Protein AF-A0A9X1UFQ1-F1 (afdb_monomer)

Organism: NCBI:txid2913261

Mean predicted aligned error: 12.38 Å

Radius of gyration: 30.71 Å; Cα contacts (8 Å, |Δi|>4): 1062; chains: 1; bounding box: 73×54×76 Å

InterPro domains:
  IPR000573 Aconitase A/isopropylmalate dehydratase small subunit, swivel domain [PF00694] (87-134)
  IPR001030 Aconitase/3-isopropylmalate dehydratase large subunit, alpha/beta/alpha domain [PF00330] (311-408)
  IPR001030 Aconitase/3-isopropylmalate dehydratase large subunit, alpha/beta/alpha domain [PR00415] (332-345)
  IPR001030 Aconitase/3-isopropylmalate dehydratase large subunit, alpha/beta/alpha domain [PR00415] (346-361)
  IPR015928 Aconitase/3-isopropylmalate dehydratase, swivel [G3DSA:3.20.19.10] (29-190)
  IPR015931 Aconitase/3-isopropylmalate dehydratase large subunit, alpha/beta/alpha, subdomain 1/3 [G3DSA:3.30.499.10] (197-413)
  IPR020846 Major facilitator superfamily domain [PS50850] (391-578)
  IPR036008 Aconitase, iron-sulfur domain [SSF53732] (189-412)
  IPR036259 MFS transporter superfamily [G3DSA:1.20.1250.20] (417-569)
  IPR036259 MFS transporter superfamily [SSF103473] (390-576)
  IPR050067 Isopropylmalate dehydratase and related enzymes [PTHR43822] (188-400)

Solvent-accessible surface area (backbone atoms only — not comparable to full-atom values): 29970 Å² total; per-residue (Å²): 134,64,63,56,87,56,90,50,37,74,42,60,44,39,62,45,43,67,66,34,40,41,38,58,74,71,43,80,86,75,88,83,54,71,88,49,28,32,54,62,42,27,26,48,22,27,37,27,78,90,47,55,53,53,54,56,78,71,31,15,35,38,42,31,48,41,33,67,35,88,96,39,56,65,39,46,74,38,38,56,36,76,46,43,26,18,31,40,37,41,18,44,43,33,40,37,81,64,68,62,44,62,28,53,48,8,36,43,57,23,47,30,43,37,38,35,26,68,35,66,30,70,60,43,51,50,39,18,32,38,64,38,33,44,63,41,63,62,70,69,51,58,65,38,44,76,71,67,50,85,46,47,47,69,69,64,31,64,88,46,46,73,47,56,31,51,21,38,75,47,53,3,39,59,51,31,39,75,71,53,52,83,66,75,41,72,42,84,79,75,94,66,91,70,93,69,55,73,64,55,57,36,49,56,76,29,25,24,35,47,92,89,40,32,88,52,86,50,63,70,35,36,30,37,29,45,45,62,35,44,37,41,37,30,71,39,37,39,26,26,50,53,53,44,39,74,70,71,38,83,81,78,70,59,39,69,45,90,38,35,39,37,34,37,48,89,62,48,59,43,91,76,34,64,70,36,55,78,68,63,41,59,66,39,48,49,50,28,49,49,40,27,52,47,53,26,62,76,68,67,36,53,66,44,42,42,26,46,80,77,37,87,93,35,88,59,40,37,74,50,55,62,60,59,48,36,51,76,75,68,63,52,66,58,38,32,37,40,22,60,40,78,65,34,40,59,41,30,81,58,53,26,52,31,40,44,44,32,42,64,42,49,40,40,23,43,50,60,30,42,32,78,44,64,36,69,79,86,84,87,83,81,78,64,80,83,80,58,61,69,63,49,52,36,43,33,54,30,26,38,24,46,34,36,44,42,48,59,44,72,77,36,45,45,63,46,35,37,74,72,70,40,53,68,71,59,19,50,52,43,43,51,61,23,53,68,34,39,74,50,10,43,57,54,29,62,76,40,60,87,78,46,46,50,48,57,54,39,32,52,27,31,50,49,34,32,54,31,37,51,51,44,56,73,55,85,50,69,68,60,39,39,52,28,44,28,52,35,35,27,26,41,28,27,34,52,51,42,47,64,54,48,57,54,44,58,34,42,84,63,44,25,68,62,53,47,50,57,32,51,49,37,26,59,57,31,49,65,53,41,57,57,52,43,52,50,29,38,73,77,50,32,58,51,34,33,31,52,51,31,30,52,26,25,50,50,29,30,49,32,38,61,72,70,45,73,85,59,71,97,54,58,49,75,80,52,37,113

Structure (mmCIF, N/CA/C/O backbone):
data_AF-A0A9X1UFQ1-F1
#
_entry.id   AF-A0A9X1UFQ1-F1
#
loop_
_atom_site.group_PDB
_atom_site.id
_atom_site.type_symbol
_atom_site.label_atom_id
_atom_site.label_alt_id
_atom_site.label_comp_id
_atom_site.label_asym_id
_atom_site.label_entity_id
_atom_site.label_seq_id
_atom_site.pdbx_PDB_ins_code
_atom_site.Cartn_x
_atom_site.Cartn_y
_atom_site.Cartn_z
_atom_site.occupancy
_atom_site.B_iso_or_equiv
_atom_site.auth_seq_id
_atom_site.auth_comp_id
_atom_site.auth_asym_id
_atom_site.auth_atom_id
_atom_site.pdbx_PDB_model_num
ATOM 1 N N . MET A 1 1 ? -28.958 -7.127 27.447 1.00 64.62 1 MET A N 1
ATOM 2 C CA . MET A 1 1 ? -28.165 -7.025 26.207 1.00 64.62 1 MET A CA 1
ATOM 3 C C . MET A 1 1 ? -26.790 -6.482 26.592 1.00 64.62 1 MET A C 1
ATOM 5 O O . MET A 1 1 ? -26.630 -6.087 27.745 1.00 64.62 1 MET A O 1
ATOM 9 N N . ALA A 1 2 ? -25.771 -6.633 25.744 1.00 88.69 2 ALA A N 1
ATOM 10 C CA . ALA A 1 2 ? -24.412 -6.205 26.078 1.00 88.69 2 ALA A CA 1
ATOM 11 C C . ALA A 1 2 ? -24.205 -4.745 25.649 1.00 88.69 2 ALA A C 1
ATOM 13 O O . ALA A 1 2 ? -24.300 -4.436 24.463 1.00 88.69 2 ALA A O 1
ATOM 14 N N . THR A 1 3 ? -23.887 -3.874 26.605 1.00 91.75 3 THR A N 1
ATOM 15 C CA . THR A 1 3 ? -23.661 -2.440 26.382 1.00 91.75 3 THR A CA 1
ATOM 16 C C . THR A 1 3 ? -22.179 -2.122 26.219 1.00 91.75 3 THR A C 1
ATOM 18 O O . THR A 1 3 ? -21.332 -2.735 26.874 1.00 91.75 3 THR A O 1
ATOM 21 N N . LEU A 1 4 ? -21.860 -1.131 25.386 1.00 93.44 4 LEU A N 1
ATOM 22 C CA . LEU A 1 4 ? -20.506 -0.598 25.257 1.00 93.44 4 LEU A CA 1
ATOM 23 C C . LEU A 1 4 ? -20.220 0.402 26.388 1.00 93.44 4 LEU A C 1
ATOM 25 O O . LEU A 1 4 ? -21.010 1.315 26.622 1.00 93.44 4 LEU A O 1
ATOM 29 N N . ASP A 1 5 ? -19.087 0.245 27.073 1.00 92.19 5 ASP A N 1
ATOM 30 C CA . ASP A 1 5 ? -18.636 1.212 28.077 1.00 92.19 5 ASP A CA 1
ATOM 31 C C . ASP A 1 5 ? -18.090 2.477 27.396 1.00 92.19 5 ASP A C 1
ATOM 33 O O . ASP A 1 5 ? -17.056 2.440 26.723 1.00 92.19 5 ASP A O 1
ATOM 37 N N . LEU A 1 6 ? -18.820 3.582 27.562 1.00 95.69 6 LEU A N 1
ATOM 38 C CA . LEU A 1 6 ? -18.531 4.904 27.004 1.00 95.69 6 LEU A CA 1
ATOM 39 C C . LEU A 1 6 ? -18.542 5.985 28.099 1.00 95.69 6 LEU A C 1
ATOM 41 O O . LEU A 1 6 ? -18.991 7.104 27.869 1.00 95.69 6 LEU A O 1
ATOM 45 N N . SER A 1 7 ? -18.065 5.657 29.306 1.00 92.38 7 SER A N 1
ATOM 46 C CA . SER A 1 7 ? -18.064 6.580 30.453 1.00 92.38 7 SER A CA 1
ATOM 47 C C . SE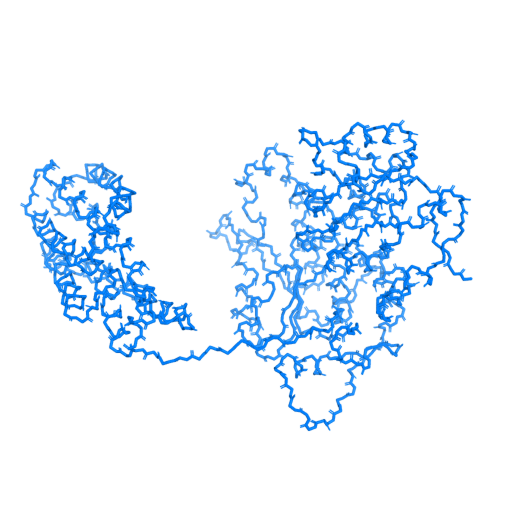R A 1 7 ? -17.002 7.692 30.393 1.00 92.38 7 SER A C 1
ATOM 49 O O . SER A 1 7 ? -16.913 8.507 31.310 1.00 92.38 7 SER A O 1
ATOM 51 N N . GLY A 1 8 ? -16.135 7.685 29.379 1.00 95.00 8 GLY A N 1
ATOM 52 C CA . GLY A 1 8 ? -15.076 8.677 29.185 1.00 95.00 8 GLY A CA 1
ATOM 53 C C . GLY A 1 8 ? -15.528 9.903 28.387 1.00 95.00 8 GLY A C 1
ATOM 54 O O . GLY A 1 8 ? -16.702 10.092 28.081 1.00 95.00 8 GLY A O 1
ATOM 55 N N . ARG A 1 9 ? -14.563 10.739 27.997 1.00 97.38 9 ARG A N 1
ATOM 56 C CA . ARG A 1 9 ? -14.810 11.980 27.246 1.00 97.38 9 ARG A CA 1
ATOM 57 C C . ARG A 1 9 ? -14.930 11.734 25.738 1.00 97.38 9 ARG A C 1
ATOM 59 O O . ARG A 1 9 ? -14.473 10.709 25.219 1.00 97.38 9 ARG A O 1
ATOM 66 N N . ILE A 1 10 ? -15.519 12.696 25.028 1.00 98.19 10 ILE A N 1
ATOM 67 C CA . ILE A 1 10 ? -15.638 12.700 23.562 1.00 98.19 10 ILE A CA 1
ATOM 68 C C . ILE A 1 10 ? -14.607 13.672 22.986 1.00 98.19 10 ILE A C 1
ATOM 70 O O . ILE A 1 10 ? -14.606 14.844 23.351 1.00 98.19 10 ILE A O 1
ATOM 74 N N . LEU A 1 11 ? -13.753 13.186 22.086 1.00 98.50 11 LEU A N 1
ATOM 75 C CA . LEU A 1 11 ? -12.788 13.994 21.347 1.00 98.50 11 LEU A CA 1
ATOM 76 C C . LEU A 1 11 ? -13.350 14.354 19.970 1.00 98.50 11 LEU A C 1
ATOM 78 O O . LEU A 1 11 ? -13.516 13.479 19.125 1.00 98.50 11 LEU A O 1
ATOM 82 N N . PHE A 1 12 ? -13.583 15.636 19.718 1.00 98.44 12 PHE A N 1
ATOM 83 C CA . PHE A 1 12 ? -13.914 16.165 18.398 1.00 98.44 12 PHE A CA 1
ATOM 84 C C . PHE A 1 12 ? -12.637 16.582 17.670 1.00 98.44 12 PHE A C 1
ATOM 86 O O . PHE A 1 12 ? -11.907 17.462 18.137 1.00 98.44 12 PHE A O 1
ATOM 93 N N . LEU A 1 13 ? -12.377 15.974 16.513 1.00 98.00 13 LEU A N 1
ATOM 94 C CA . LEU A 1 13 ? -11.310 16.393 15.611 1.00 98.00 13 LEU A CA 1
ATOM 95 C C . LEU A 1 13 ? -11.812 17.583 14.791 1.00 98.00 13 LEU A C 1
ATOM 97 O O . LEU A 1 13 ? -12.462 17.407 13.764 1.00 98.00 13 LEU A O 1
ATOM 101 N N . CYS A 1 14 ? -11.545 18.796 15.274 1.00 97.38 14 CYS A N 1
ATOM 102 C CA . CYS A 1 14 ? -12.047 20.033 14.678 1.00 97.38 14 CYS A CA 1
ATOM 103 C C . CYS A 1 14 ? -11.106 20.615 13.608 1.00 97.38 14 CYS A C 1
ATOM 105 O O . CYS A 1 14 ? -9.894 20.404 13.634 1.00 97.38 14 CYS A O 1
ATOM 107 N N . THR A 1 15 ? -11.652 21.409 12.684 1.00 96.56 15 THR A N 1
ATOM 108 C CA . THR A 1 15 ? -10.878 22.226 11.723 1.00 96.56 15 THR A CA 1
ATOM 109 C C . THR A 1 15 ? -10.135 23.391 12.382 1.00 96.56 15 THR A C 1
ATOM 111 O O . THR A 1 15 ? -9.286 24.015 11.751 1.00 96.56 15 THR A O 1
ATOM 114 N N . ASP A 1 16 ? -10.428 23.654 13.655 1.00 96.00 16 ASP A N 1
ATOM 115 C CA . ASP A 1 16 ? -9.798 24.659 14.501 1.00 96.00 16 ASP A CA 1
ATOM 116 C C . ASP A 1 16 ? -8.949 23.979 15.588 1.00 96.00 16 ASP A C 1
ATOM 118 O O . ASP A 1 16 ? -9.459 23.210 16.411 1.00 96.00 16 ASP A O 1
ATOM 122 N N . ALA A 1 17 ? -7.645 24.266 15.586 1.00 96.75 17 ALA A N 1
ATOM 123 C CA . ALA A 1 17 ? -6.691 23.698 16.532 1.00 96.75 17 ALA A CA 1
ATOM 124 C C . ALA A 1 17 ? -6.950 24.161 17.972 1.00 96.75 17 ALA A C 1
ATOM 126 O O . ALA A 1 17 ? -6.753 23.365 18.888 1.00 96.75 17 ALA A O 1
ATOM 127 N N . ASP A 1 18 ? -7.465 25.378 18.183 1.00 96.75 18 ASP A N 1
ATOM 128 C CA . ASP A 1 18 ? -7.737 25.892 19.531 1.00 96.75 18 ASP A CA 1
ATOM 129 C C . ASP A 1 18 ? -8.843 25.072 20.204 1.00 96.75 18 ASP A C 1
ATOM 131 O O . ASP A 1 18 ? -8.755 24.734 21.383 1.00 96.75 18 ASP A O 1
ATOM 135 N N . LYS A 1 19 ? -9.858 24.657 19.436 1.00 96.81 19 LYS A N 1
ATOM 136 C CA . LYS A 1 19 ? -10.923 23.765 19.920 1.00 96.81 19 LYS A CA 1
ATOM 137 C C . LYS A 1 19 ? -10.402 22.377 20.293 1.00 96.81 19 LYS A C 1
ATOM 139 O O . LYS A 1 19 ? -10.926 21.754 21.214 1.00 96.81 19 LYS A O 1
ATOM 144 N N . ILE A 1 20 ? -9.397 21.862 19.585 1.00 97.62 20 ILE A N 1
ATOM 145 C CA . ILE A 1 20 ? -8.765 20.584 19.944 1.00 97.62 20 ILE A CA 1
ATOM 146 C C . ILE A 1 20 ? -7.959 20.760 21.235 1.00 97.62 20 ILE A C 1
ATOM 148 O O . ILE A 1 20 ? -8.156 20.008 22.185 1.00 97.62 20 ILE A O 1
ATOM 152 N N . GLU A 1 21 ? -7.109 21.782 21.308 1.00 97.25 21 GLU A N 1
ATOM 153 C CA . GLU A 1 21 ? -6.263 22.061 22.475 1.00 97.25 21 GLU A CA 1
ATOM 154 C C . GLU A 1 21 ? -7.094 22.318 23.747 1.00 97.25 21 GLU A C 1
ATOM 156 O O . GLU A 1 21 ? -6.759 21.802 24.814 1.00 97.25 21 GLU A O 1
ATOM 161 N N . GLN A 1 22 ? -8.234 23.011 23.639 1.00 97.25 22 GLN A N 1
ATOM 162 C CA . GLN A 1 22 ? -9.189 23.194 24.743 1.00 97.25 22 GLN A CA 1
ATOM 163 C C . GLN A 1 22 ? -9.722 21.862 25.292 1.00 97.25 22 GLN A C 1
ATOM 165 O O . GLN A 1 22 ? -9.801 21.682 26.512 1.00 97.25 22 GLN A O 1
ATOM 170 N N . GLN A 1 23 ? -10.042 20.904 24.414 1.00 97.81 23 GLN A N 1
ATOM 171 C CA . GLN A 1 23 ? -10.471 19.564 24.827 1.00 97.81 23 GLN A CA 1
ATOM 172 C C . GLN A 1 23 ? -9.375 18.824 25.572 1.00 97.81 23 GLN A C 1
ATOM 174 O O . GLN A 1 23 ? -9.630 18.254 26.639 1.00 97.81 23 GLN A O 1
ATOM 179 N N . LEU A 1 24 ? -8.154 18.862 25.041 1.00 97.44 24 LEU A N 1
ATOM 180 C CA . LEU A 1 24 ? -6.993 18.239 25.671 1.00 97.44 24 LEU A CA 1
ATOM 181 C C . LEU A 1 24 ? -6.678 18.868 27.037 1.00 97.44 24 LEU A C 1
ATOM 183 O O . LEU A 1 24 ? -6.262 18.158 27.947 1.00 97.44 24 LEU A O 1
ATOM 187 N N . ALA A 1 25 ? -6.955 20.163 27.210 1.00 96.88 25 ALA A N 1
ATOM 188 C CA . ALA A 1 25 ? -6.834 20.878 28.481 1.00 96.88 25 ALA A CA 1
ATOM 189 C C . ALA A 1 25 ? -7.977 20.597 29.483 1.00 96.88 25 ALA A C 1
ATOM 191 O O . ALA A 1 25 ? -7.967 21.141 30.585 1.00 96.88 25 ALA A O 1
ATOM 192 N N . GLY A 1 26 ? -8.954 19.755 29.127 1.00 95.94 26 GLY A N 1
ATOM 193 C CA . GLY A 1 26 ? -10.034 19.325 30.024 1.00 95.94 26 GLY A CA 1
ATOM 194 C C . GLY A 1 26 ? -11.405 19.948 29.754 1.00 95.94 26 GLY A C 1
ATOM 195 O O . GLY A 1 26 ? -12.343 19.656 30.489 1.00 95.94 26 GLY A O 1
ATOM 196 N N . THR A 1 27 ? -11.554 20.778 28.716 1.00 96.62 27 THR A N 1
ATOM 197 C CA . THR A 1 27 ? -12.836 21.431 28.397 1.00 96.62 27 THR A CA 1
ATOM 198 C C . THR A 1 27 ? -13.636 20.623 27.383 1.00 96.62 27 THR A C 1
ATOM 200 O O . THR A 1 27 ? -13.216 20.465 26.242 1.00 96.62 27 THR A O 1
ATOM 203 N N . ASP A 1 28 ? -14.817 20.138 27.751 1.00 95.50 28 ASP A N 1
ATOM 204 C CA . ASP A 1 28 ? -15.700 19.472 26.791 1.00 95.50 28 ASP A CA 1
ATOM 205 C C . ASP A 1 28 ? -16.415 20.490 25.902 1.00 95.50 28 ASP A C 1
ATOM 207 O O . ASP A 1 28 ? -17.083 21.404 26.385 1.00 95.50 28 ASP A O 1
ATOM 211 N N . LEU A 1 29 ? -16.289 20.323 24.583 1.00 94.31 29 LEU A N 1
ATOM 212 C CA . LEU A 1 29 ? -17.038 21.140 23.630 1.00 94.31 29 LEU A CA 1
ATOM 213 C C . LEU A 1 29 ? -18.515 20.753 23.658 1.00 94.31 29 LEU A C 1
ATOM 215 O O . LEU A 1 29 ? -18.847 19.580 23.823 1.00 94.31 29 LEU A O 1
ATOM 219 N N . VAL A 1 30 ? -19.396 21.721 23.422 1.00 87.56 30 VAL A N 1
ATOM 220 C CA . VAL A 1 30 ? -20.849 21.537 23.284 1.00 87.56 30 VAL A CA 1
ATOM 221 C C . VAL A 1 30 ? -21.258 22.008 21.885 1.00 87.56 30 VAL A C 1
ATOM 223 O O . VAL A 1 30 ? -20.623 22.908 21.344 1.00 87.56 30 VAL A O 1
ATOM 226 N N . ASP A 1 31 ? -22.258 21.359 21.281 1.00 81.62 31 ASP A N 1
ATOM 227 C CA . ASP A 1 31 ? -22.843 21.738 19.981 1.00 81.62 31 ASP A CA 1
ATOM 228 C C . ASP A 1 31 ? -21.833 21.981 18.841 1.00 81.62 31 ASP A C 1
ATOM 230 O O . ASP A 1 31 ? -21.849 23.005 18.159 1.00 81.62 31 ASP A O 1
ATOM 234 N N . VAL A 1 32 ? -20.937 21.013 18.617 1.00 90.44 32 VAL A N 1
ATOM 235 C CA . VAL A 1 32 ? -20.009 21.036 17.477 1.00 90.44 32 VAL A CA 1
ATOM 236 C C . VAL A 1 32 ? -20.784 20.727 16.196 1.00 90.44 32 VAL A C 1
ATOM 238 O O . VAL A 1 32 ? -21.334 19.635 16.049 1.00 90.44 32 VAL A O 1
ATOM 241 N N . SER A 1 33 ? -20.833 21.690 15.280 1.00 88.50 33 SER A N 1
ATOM 242 C CA . SER A 1 33 ? -21.462 21.533 13.971 1.00 88.50 33 SER A CA 1
ATOM 243 C C . SER A 1 33 ? -20.610 20.660 13.038 1.00 88.50 33 SER A C 1
ATOM 245 O O . SER A 1 33 ? -19.394 20.565 13.204 1.00 88.50 33 SER A O 1
ATOM 247 N N . ALA A 1 34 ? -21.239 20.007 12.056 1.00 85.44 34 ALA A N 1
ATOM 248 C CA . ALA A 1 34 ? -20.546 19.084 11.151 1.00 85.44 34 ALA A CA 1
ATOM 249 C C . ALA A 1 34 ? -19.425 19.771 10.343 1.00 85.44 34 ALA A C 1
ATOM 251 O O . ALA A 1 34 ? -18.342 19.217 10.198 1.00 85.44 34 ALA A O 1
ATOM 252 N N . ASP A 1 35 ? -19.635 21.019 9.918 1.00 88.25 35 ASP A N 1
ATOM 253 C CA . ASP A 1 35 ? -18.661 21.861 9.210 1.00 88.25 35 ASP A CA 1
ATOM 254 C C . ASP A 1 35 ? -17.450 22.270 10.068 1.00 88.25 35 ASP A C 1
ATOM 256 O O . ASP A 1 35 ? -16.408 22.668 9.541 1.00 88.25 35 ASP A O 1
ATOM 260 N N . ALA A 1 36 ? -17.552 22.146 11.395 1.00 94.31 36 ALA A N 1
ATOM 261 C CA . ALA A 1 36 ? -16.430 22.364 12.300 1.00 94.31 36 ALA A CA 1
ATOM 262 C C . ALA A 1 36 ? -15.523 21.129 12.438 1.00 94.31 36 ALA A C 1
ATOM 264 O O . ALA A 1 36 ? -14.477 21.233 13.082 1.00 94.31 36 ALA A O 1
ATOM 265 N N . LEU A 1 37 ? -15.895 19.976 11.870 1.00 97.31 37 LEU A N 1
ATOM 266 C CA . LEU A 1 37 ? -15.148 18.724 11.973 1.00 97.31 37 LEU A CA 1
ATOM 267 C C . LEU A 1 37 ? -14.162 18.544 10.817 1.00 97.31 37 LEU A C 1
ATOM 269 O O . LEU A 1 37 ? -14.369 19.002 9.697 1.00 97.31 37 LEU A O 1
ATOM 273 N N . ARG A 1 38 ? -13.054 17.854 11.090 1.00 96.44 38 ARG A N 1
ATOM 274 C CA . ARG A 1 38 ? -12.058 17.501 10.077 1.00 96.44 38 ARG A CA 1
ATOM 275 C C . ARG A 1 38 ? -12.600 16.402 9.177 1.00 96.44 38 ARG A C 1
ATOM 277 O O . ARG A 1 38 ? -12.779 15.267 9.620 1.00 96.44 38 ARG A O 1
ATOM 284 N N . ASP A 1 39 ? -12.731 16.739 7.905 1.00 96.38 39 ASP A N 1
ATOM 285 C CA . ASP A 1 39 ? -12.857 15.771 6.822 1.00 96.38 39 ASP A CA 1
ATOM 286 C C . ASP A 1 39 ? -11.504 15.137 6.476 1.00 96.38 39 ASP A C 1
ATOM 288 O O . ASP A 1 39 ? -10.433 15.675 6.786 1.00 96.38 39 ASP A O 1
ATOM 292 N N . ASP A 1 40 ? -11.544 14.025 5.743 1.00 95.56 40 ASP A N 1
ATOM 293 C CA . ASP A 1 40 ? -10.382 13.426 5.090 1.00 95.56 40 ASP A CA 1
ATOM 294 C C . ASP A 1 40 ? -9.271 12.987 6.066 1.00 95.56 40 ASP A C 1
ATOM 296 O O . ASP A 1 40 ? -8.102 12.930 5.675 1.00 95.56 40 ASP A O 1
ATOM 300 N N . VAL A 1 41 ? -9.614 12.652 7.317 1.00 96.69 41 VAL A N 1
ATOM 301 C CA . VAL A 1 41 ? -8.643 12.194 8.326 1.00 96.69 41 VAL A CA 1
ATOM 302 C C . VAL A 1 41 ? -7.945 10.930 7.826 1.00 96.69 41 VAL A C 1
ATOM 304 O O . VAL A 1 41 ? -8.549 9.863 7.677 1.00 96.69 41 VAL A O 1
ATOM 307 N N . SER A 1 42 ? -6.655 11.052 7.538 1.00 95.50 42 SER A N 1
ATOM 308 C CA . SER A 1 42 ? -5.852 9.976 6.964 1.00 95.50 42 SER A CA 1
ATOM 309 C C . SER A 1 42 ? -5.186 9.102 8.023 1.00 95.50 42 SER A C 1
ATOM 311 O O . SER A 1 42 ? -4.910 9.528 9.142 1.00 95.50 42 SER A O 1
ATOM 313 N N . THR A 1 43 ? -4.835 7.869 7.661 1.00 93.38 43 THR A N 1
ATOM 314 C CA . THR A 1 43 ? -4.061 6.988 8.540 1.00 93.38 43 THR A CA 1
ATOM 315 C C . THR A 1 43 ? -2.690 7.561 8.889 1.00 93.38 43 THR A C 1
ATOM 317 O O . THR A 1 43 ? -2.178 7.227 9.950 1.00 93.38 43 THR A O 1
ATOM 320 N N . ASP A 1 44 ? -2.108 8.414 8.036 1.00 92.75 44 ASP A N 1
ATOM 321 C CA . ASP A 1 44 ? -0.864 9.140 8.325 1.00 92.75 44 ASP A CA 1
ATOM 322 C C . ASP A 1 44 ? -1.058 10.243 9.377 1.00 92.75 44 ASP A C 1
ATOM 324 O O . ASP A 1 44 ? -0.151 10.496 10.166 1.00 92.75 44 ASP A O 1
ATOM 328 N N . GLU A 1 45 ? -2.240 10.861 9.441 1.00 95.06 45 GLU A N 1
ATOM 329 C CA . GLU A 1 45 ? -2.582 11.794 10.519 1.00 95.06 45 GLU A CA 1
ATOM 330 C C . GLU A 1 45 ? -2.800 11.056 11.842 1.00 95.06 45 GLU A C 1
ATOM 332 O O . GLU A 1 45 ? -2.326 11.507 12.884 1.00 95.06 45 GLU A O 1
ATOM 337 N N . ILE A 1 46 ? -3.452 9.888 11.805 1.00 96.56 46 ILE A N 1
ATOM 338 C CA . ILE A 1 46 ? -3.668 9.059 12.999 1.00 96.56 46 ILE A CA 1
ATOM 339 C C . ILE A 1 46 ? -2.340 8.469 13.501 1.00 96.56 46 ILE A C 1
ATOM 341 O O . ILE A 1 46 ? -2.024 8.587 14.680 1.00 96.56 46 ILE A O 1
ATOM 345 N N . THR A 1 47 ? -1.550 7.843 12.624 1.00 94.06 47 THR A N 1
ATOM 346 C CA . THR A 1 47 ? -0.228 7.280 12.942 1.00 94.06 47 THR A CA 1
ATOM 347 C C . THR A 1 47 ? 0.773 7.589 11.819 1.00 94.06 47 THR A C 1
ATOM 349 O O . THR A 1 47 ? 0.830 6.864 10.818 1.00 94.06 47 THR A O 1
ATOM 352 N N . PRO A 1 48 ? 1.585 8.659 11.940 1.00 90.88 48 PRO A N 1
ATOM 353 C CA . PRO A 1 48 ? 2.579 9.000 10.922 1.00 90.88 48 PRO A CA 1
ATOM 354 C C . PRO A 1 48 ? 3.678 7.933 10.831 1.00 90.88 48 PRO A C 1
ATOM 356 O O . PRO A 1 48 ? 3.825 7.096 11.718 1.00 90.88 48 PRO A O 1
ATOM 359 N N . MET A 1 49 ? 4.504 7.975 9.780 1.00 83.56 49 MET A N 1
ATOM 360 C CA . MET A 1 49 ? 5.570 6.979 9.546 1.00 83.56 49 MET A CA 1
ATOM 361 C C . MET A 1 49 ? 6.490 6.745 10.757 1.00 83.56 49 MET A C 1
ATOM 363 O O . MET A 1 49 ? 6.894 5.615 11.010 1.00 83.56 49 MET A O 1
ATOM 367 N N . SER A 1 50 ? 6.779 7.786 11.543 1.00 83.25 50 SER A N 1
ATOM 368 C CA . SER A 1 50 ? 7.585 7.696 12.771 1.00 83.25 50 SER A CA 1
ATOM 369 C C . SER A 1 50 ? 6.927 6.901 13.907 1.00 83.25 50 SER A C 1
ATOM 371 O O . SER A 1 50 ? 7.569 6.607 14.915 1.00 83.25 50 SER A O 1
ATOM 373 N N . VAL A 1 51 ? 5.639 6.579 13.781 1.00 86.94 51 VAL A N 1
ATOM 374 C CA . VAL A 1 51 ? 4.879 5.755 14.724 1.00 86.94 51 VAL A CA 1
ATOM 375 C C . VAL A 1 51 ? 4.909 4.278 14.351 1.00 86.94 51 VAL A C 1
ATOM 377 O O . VAL A 1 51 ? 4.823 3.443 15.248 1.00 86.94 51 VAL A O 1
ATOM 380 N N . LEU A 1 52 ? 5.119 3.946 13.074 1.00 86.75 52 LEU A N 1
ATOM 381 C CA . LEU A 1 52 ? 5.107 2.564 12.578 1.00 86.75 52 LEU A CA 1
ATOM 382 C C . LEU A 1 52 ? 6.246 1.695 13.113 1.00 86.75 52 LEU A C 1
ATOM 384 O O . LEU A 1 52 ? 6.256 0.491 12.892 1.00 86.75 52 LEU A O 1
ATOM 388 N N . THR A 1 53 ? 7.204 2.284 13.824 1.00 85.94 53 THR A N 1
ATOM 389 C CA . THR A 1 53 ? 8.247 1.540 14.527 1.00 85.94 53 THR A CA 1
ATOM 390 C C . THR A 1 53 ? 7.771 0.913 15.843 1.00 85.94 53 THR A C 1
ATOM 392 O O . THR A 1 53 ? 8.509 0.160 16.471 1.00 85.94 53 THR A O 1
ATOM 395 N N . ARG A 1 54 ? 6.534 1.202 16.271 1.00 89.00 54 ARG A N 1
ATOM 396 C CA . ARG A 1 54 ? 5.920 0.707 17.511 1.00 89.00 54 ARG A CA 1
ATOM 397 C C . ARG A 1 54 ? 4.803 -0.275 17.184 1.00 89.00 54 ARG A C 1
ATOM 399 O O . ARG A 1 54 ? 3.991 -0.006 16.309 1.00 89.00 54 ARG A O 1
ATOM 406 N N . PHE A 1 55 ? 4.709 -1.367 17.937 1.00 88.62 55 PHE A N 1
ATOM 407 C CA . PHE A 1 55 ? 3.784 -2.465 17.626 1.00 88.62 55 PHE A CA 1
ATOM 408 C C . PHE A 1 55 ? 2.998 -3.013 18.830 1.00 88.62 55 PHE A C 1
ATOM 410 O O . PHE A 1 55 ? 2.230 -3.963 18.684 1.00 88.62 55 PHE A O 1
ATOM 417 N N . ASP A 1 56 ? 3.181 -2.428 20.012 1.00 87.44 56 ASP A N 1
ATOM 418 C CA . ASP A 1 56 ? 2.634 -2.891 21.291 1.00 87.44 56 ASP A CA 1
ATOM 419 C C . ASP A 1 56 ? 1.795 -1.793 21.984 1.00 87.44 56 ASP A C 1
ATOM 421 O O . ASP A 1 56 ? 1.325 -0.845 21.348 1.00 87.44 56 ASP A O 1
ATOM 425 N N . GLU A 1 57 ? 1.612 -1.897 23.305 1.00 89.44 57 GLU A N 1
ATOM 426 C CA . GLU A 1 57 ? 0.896 -0.916 24.135 1.00 89.44 57 GLU A CA 1
ATOM 427 C C . GLU A 1 57 ? 1.415 0.530 23.982 1.00 89.44 57 GLU A C 1
ATOM 429 O O . GLU A 1 57 ? 0.668 1.482 24.233 1.00 89.44 57 GLU A O 1
ATOM 434 N N . ARG A 1 58 ? 2.663 0.738 23.526 1.00 93.25 58 ARG A N 1
ATOM 435 C CA . ARG A 1 58 ? 3.216 2.078 23.259 1.00 93.25 58 ARG A CA 1
ATOM 436 C C . ARG A 1 58 ? 2.431 2.828 22.182 1.00 93.25 58 ARG A C 1
ATOM 438 O O . ARG A 1 58 ? 2.453 4.058 22.193 1.00 93.25 58 ARG A O 1
ATOM 445 N N . LEU A 1 59 ? 1.715 2.138 21.290 1.00 94.00 59 LEU A N 1
ATOM 446 C CA . LEU A 1 59 ? 0.866 2.781 20.279 1.00 94.00 59 LEU A CA 1
ATOM 447 C C . LEU A 1 59 ? -0.266 3.613 20.891 1.00 94.00 59 LEU A C 1
ATOM 449 O O . LEU A 1 59 ? -0.603 4.663 20.350 1.00 94.00 59 LEU A O 1
ATOM 453 N N . GLY A 1 60 ? -0.784 3.220 22.060 1.00 95.75 60 GLY A N 1
ATOM 454 C CA . GLY A 1 60 ? -1.823 3.980 22.765 1.00 95.75 60 GLY A CA 1
ATOM 455 C C . GLY A 1 60 ? -1.378 5.367 23.238 1.00 95.75 60 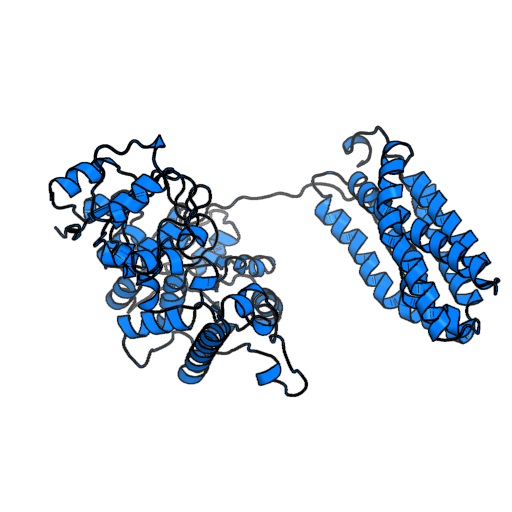GLY A C 1
ATOM 456 O O . GLY A 1 60 ? -2.201 6.172 23.665 1.00 95.75 60 GLY A O 1
ATOM 457 N N . ARG A 1 61 ? -0.077 5.663 23.165 1.00 96.31 61 ARG A N 1
ATOM 458 C CA . ARG A 1 61 ? 0.503 6.960 23.527 1.00 96.31 61 ARG A CA 1
ATOM 459 C C . ARG A 1 61 ? 0.516 7.951 22.368 1.00 96.31 61 ARG A C 1
ATOM 461 O O . ARG A 1 61 ? 0.865 9.102 22.578 1.00 96.31 61 ARG A O 1
ATOM 468 N N . VAL A 1 62 ? 0.234 7.527 21.139 1.00 95.62 62 VAL A N 1
ATOM 469 C CA . VAL A 1 62 ? 0.478 8.350 19.941 1.00 95.62 62 VAL A CA 1
ATOM 470 C C . VAL A 1 62 ? -0.650 8.356 18.891 1.00 95.62 62 VAL A C 1
ATOM 472 O O . VAL A 1 62 ? -0.335 8.549 17.715 1.00 95.62 62 VAL A O 1
ATOM 475 N N . PRO A 1 63 ? -1.947 8.178 19.228 1.00 96.81 63 PRO A N 1
ATOM 476 C CA . PRO A 1 63 ? -2.996 8.436 18.242 1.00 96.81 63 PRO A CA 1
ATOM 477 C C . PRO A 1 63 ? -3.031 9.927 17.863 1.00 96.81 63 PRO A C 1
ATOM 479 O O . PRO A 1 63 ? -2.877 10.804 18.711 1.00 96.81 63 PRO A O 1
ATOM 482 N N . TYR A 1 64 ? -3.257 10.200 16.580 1.00 97.62 64 TYR A N 1
ATOM 483 C CA . TYR A 1 64 ? -3.386 11.533 15.978 1.00 97.62 64 TYR A CA 1
ATOM 484 C C . TYR A 1 64 ? -2.142 12.427 16.036 1.00 97.62 64 TYR A C 1
ATOM 486 O O . TYR A 1 64 ? -2.242 13.627 15.797 1.00 97.62 64 TYR A O 1
ATOM 494 N N . LEU A 1 65 ? -0.956 11.867 16.290 1.00 95.50 65 LEU A N 1
ATOM 495 C CA . LEU A 1 65 ? 0.288 12.648 16.361 1.00 95.50 65 LEU A CA 1
ATOM 496 C C . LEU A 1 65 ? 0.608 13.383 15.041 1.00 95.50 65 LEU A C 1
ATOM 498 O O . LEU A 1 65 ? 1.265 14.425 15.028 1.00 95.50 65 LEU A O 1
ATOM 502 N N . GLY A 1 66 ? 0.150 12.831 13.915 1.00 94.69 66 GLY A N 1
ATOM 503 C CA . GLY A 1 66 ? 0.306 13.419 12.588 1.00 94.69 66 GLY A CA 1
ATOM 504 C C . GLY A 1 66 ? -0.807 14.396 12.202 1.00 94.69 66 GLY A C 1
ATOM 505 O O . GLY A 1 66 ? -0.698 15.005 11.140 1.00 94.69 66 GLY A O 1
ATOM 506 N N . LEU A 1 67 ? -1.865 14.542 13.011 1.00 96.25 67 LEU A N 1
ATOM 507 C CA . LEU A 1 67 ? -3.003 15.407 12.704 1.00 96.25 67 LEU A CA 1
ATOM 508 C C . LEU A 1 67 ? -2.535 16.857 12.636 1.00 96.25 67 LEU A C 1
ATOM 510 O O . LEU A 1 67 ? -2.118 17.432 13.642 1.00 96.25 67 LEU A O 1
ATOM 514 N N . ARG A 1 68 ? -2.631 17.447 11.444 1.00 94.62 68 ARG A N 1
ATOM 515 C CA . ARG A 1 68 ? -2.236 18.831 11.196 1.00 94.62 68 ARG A CA 1
ATOM 516 C C . ARG A 1 68 ? -3.468 19.696 10.976 1.00 94.62 68 ARG A C 1
ATOM 518 O O . ARG A 1 68 ? -4.318 19.389 10.143 1.00 94.62 68 ARG A O 1
ATOM 525 N N . VAL A 1 69 ? -3.536 20.801 11.708 1.00 94.50 69 VAL A N 1
ATOM 526 C CA . VAL A 1 69 ? -4.588 21.811 11.591 1.00 94.50 69 VAL A CA 1
ATOM 527 C C . VAL A 1 69 ? -3.912 23.167 11.405 1.00 94.50 69 VAL A C 1
ATOM 529 O O . VAL A 1 69 ? -3.278 23.698 12.319 1.00 94.50 69 VAL A O 1
ATOM 532 N N . GLY A 1 70 ? -3.966 23.687 10.176 1.00 90.75 70 GLY A N 1
ATOM 533 C CA . GLY A 1 70 ? -3.125 24.809 9.756 1.00 90.75 70 GLY A CA 1
ATOM 534 C C . GLY A 1 70 ? -1.639 24.449 9.851 1.00 90.75 70 GLY A C 1
ATOM 535 O O . GLY A 1 70 ? -1.187 23.474 9.250 1.00 90.75 70 GLY A O 1
ATOM 536 N N . ASP A 1 71 ? -0.884 25.206 10.643 1.00 91.44 71 ASP A N 1
ATOM 537 C CA . ASP A 1 71 ? 0.549 24.976 10.884 1.00 91.44 71 ASP A CA 1
ATOM 538 C C . ASP A 1 71 ? 0.853 24.281 12.216 1.00 91.44 71 ASP A C 1
ATOM 540 O O . ASP A 1 71 ? 2.012 24.194 12.621 1.00 91.44 71 ASP A O 1
ATOM 544 N N . ARG A 1 72 ? -0.178 23.767 12.898 1.00 94.06 72 ARG A N 1
ATOM 545 C CA . ARG A 1 72 ? -0.053 23.122 14.209 1.00 94.06 72 ARG A CA 1
ATOM 546 C C . ARG A 1 72 ? -0.378 21.633 14.158 1.00 94.06 72 ARG A C 1
ATOM 548 O O . ARG A 1 72 ? -1.232 21.198 13.387 1.00 94.06 72 ARG A O 1
ATOM 555 N N . ASN A 1 73 ? 0.255 20.889 15.062 1.00 94.94 73 ASN A N 1
ATOM 556 C CA . ASN A 1 73 ? -0.100 19.520 15.427 1.00 94.94 73 ASN A CA 1
ATOM 557 C C . ASN A 1 73 ? -0.662 19.547 16.858 1.00 94.94 73 ASN A C 1
ATOM 559 O O . ASN A 1 73 ? 0.117 19.447 17.806 1.00 94.94 73 ASN A O 1
ATOM 563 N N . PRO A 1 74 ? -1.981 19.752 17.039 1.00 96.56 74 PRO A N 1
ATOM 564 C CA . PRO A 1 74 ? -2.552 20.036 18.358 1.00 96.56 74 PRO A CA 1
ATOM 565 C C . PRO A 1 74 ? -2.561 18.822 19.298 1.00 96.56 74 PRO A C 1
ATOM 567 O O . PRO A 1 74 ? -2.664 18.992 20.509 1.00 96.56 74 PRO A O 1
ATOM 570 N N . ILE A 1 75 ? -2.450 17.595 18.773 1.00 97.75 75 ILE A N 1
ATOM 571 C CA . ILE A 1 75 ? -2.485 16.364 19.572 1.00 97.75 75 ILE A CA 1
ATOM 572 C C . ILE A 1 75 ? -1.064 15.827 19.757 1.00 97.75 75 ILE A C 1
ATOM 574 O O . ILE A 1 75 ? -0.439 15.320 18.827 1.00 97.75 75 ILE A O 1
ATOM 578 N N . GLY A 1 76 ? -0.557 15.953 20.983 1.00 95.81 76 GLY A N 1
ATOM 579 C CA . GLY A 1 76 ? 0.755 15.452 21.382 1.00 95.81 76 GLY A CA 1
ATOM 580 C C . GLY A 1 76 ? 0.746 14.003 21.875 1.00 95.81 76 GLY A C 1
ATOM 581 O O . GLY A 1 76 ? -0.289 13.341 21.967 1.00 95.81 76 GLY A O 1
ATOM 582 N N . MET A 1 77 ? 1.933 13.524 22.251 1.00 95.62 77 MET A N 1
ATOM 583 C CA . MET A 1 77 ? 2.095 12.228 22.909 1.00 95.62 77 MET A CA 1
ATOM 584 C C . MET A 1 77 ? 1.298 12.178 24.223 1.00 95.62 77 MET A C 1
ATOM 586 O O . MET A 1 77 ? 1.237 13.157 24.959 1.00 95.62 77 MET A O 1
ATOM 590 N N . ASP A 1 78 ? 0.682 11.033 24.499 1.00 97.44 78 ASP A N 1
ATOM 591 C CA . ASP A 1 78 ? -0.186 10.719 25.637 1.00 97.44 78 ASP A CA 1
ATOM 592 C C . ASP A 1 78 ? -1.469 11.565 25.748 1.00 97.44 78 ASP A C 1
ATOM 594 O O . ASP A 1 78 ? -2.322 11.243 26.570 1.00 97.44 78 ASP A O 1
ATOM 598 N N . ALA A 1 79 ? -1.671 12.580 24.899 1.00 97.75 79 ALA A N 1
ATOM 599 C CA . ALA A 1 79 ? -2.745 13.563 25.048 1.00 97.75 79 ALA A CA 1
ATOM 600 C C . ALA A 1 79 ? -4.151 12.940 25.031 1.00 97.75 79 ALA A C 1
ATOM 602 O O . ALA A 1 79 ? -4.987 13.268 25.871 1.00 97.75 79 ALA A O 1
ATOM 603 N N . VAL A 1 80 ? -4.406 11.992 24.122 1.00 98.00 80 VAL A N 1
ATOM 604 C CA . VAL A 1 80 ? -5.714 11.319 24.034 1.00 98.00 80 VAL A CA 1
ATOM 605 C C . VAL A 1 80 ? -5.978 10.450 25.267 1.00 98.00 80 VAL A C 1
ATOM 607 O O . VAL A 1 80 ? -7.059 10.489 25.853 1.00 98.00 80 VAL A O 1
ATOM 610 N N . ARG A 1 81 ? -4.968 9.695 25.704 1.00 96.69 81 ARG A N 1
ATOM 611 C CA . ARG A 1 81 ? -5.081 8.818 26.872 1.00 96.69 81 ARG A CA 1
ATOM 612 C C . ARG A 1 81 ? -5.226 9.620 28.166 1.00 96.69 81 ARG A C 1
ATOM 614 O O . ARG A 1 81 ? -6.087 9.311 28.983 1.00 96.69 81 ARG A O 1
ATOM 621 N N . ALA A 1 82 ? -4.402 10.651 28.349 1.00 97.50 82 ALA A N 1
ATOM 622 C CA . ALA A 1 82 ? -4.435 11.536 29.511 1.00 97.50 82 ALA A CA 1
ATOM 623 C C . ALA A 1 82 ? -5.740 12.339 29.584 1.00 97.50 82 ALA A C 1
ATOM 625 O O . ALA A 1 82 ? -6.254 12.580 30.673 1.00 97.50 82 ALA A O 1
ATOM 626 N N . GLY A 1 83 ? -6.307 12.693 28.429 1.00 97.12 83 GLY A N 1
ATOM 627 C CA . GLY A 1 83 ? -7.605 13.348 28.338 1.00 97.12 83 GLY A CA 1
ATOM 628 C C . GLY A 1 83 ? -8.795 12.447 28.670 1.00 97.12 83 GLY A C 1
ATOM 629 O O . GLY A 1 83 ? -9.905 12.964 28.751 1.00 97.12 83 GLY A O 1
ATOM 630 N N . GLY A 1 84 ? -8.597 11.136 28.870 1.00 97.38 84 GLY A N 1
ATOM 631 C CA . GLY A 1 84 ? -9.662 10.198 29.238 1.00 97.38 84 GLY A CA 1
ATOM 632 C C . GLY A 1 84 ? -10.720 10.018 28.149 1.00 97.38 84 GLY A C 1
ATOM 633 O O . GLY A 1 84 ? -11.887 9.767 28.458 1.00 97.38 84 GLY A O 1
ATOM 634 N N . PHE A 1 85 ? -10.345 10.194 26.879 1.00 98.44 85 PHE A N 1
ATOM 635 C CA . PHE A 1 85 ? -11.283 10.076 25.769 1.00 98.44 85 PHE A CA 1
ATOM 636 C C . PHE A 1 85 ? -11.604 8.609 25.472 1.00 98.44 85 PHE A C 1
ATOM 638 O O . PHE A 1 85 ? -10.710 7.768 25.385 1.00 98.44 85 PHE A O 1
ATOM 645 N N . CYS A 1 86 ? -12.890 8.317 25.277 1.00 97.75 86 CYS A N 1
ATOM 646 C CA . CYS A 1 86 ? -13.384 6.997 24.875 1.00 97.75 86 CYS A CA 1
ATOM 647 C C . CYS A 1 86 ? -14.131 7.019 23.530 1.00 97.75 86 CYS A C 1
ATOM 649 O O . CYS A 1 86 ? -14.358 5.965 22.933 1.00 97.75 86 CYS A O 1
ATOM 651 N N . VAL A 1 87 ? -14.459 8.209 23.014 1.00 98.50 87 VAL A N 1
ATOM 652 C CA . VAL A 1 87 ? -15.085 8.407 21.701 1.00 98.50 87 VAL A CA 1
ATOM 653 C C . VAL A 1 87 ? -14.268 9.405 20.892 1.00 98.50 87 VAL A C 1
ATOM 655 O O . VAL A 1 87 ? -13.852 10.428 21.431 1.00 98.50 87 VAL A O 1
ATOM 658 N N . THR A 1 88 ? -14.055 9.138 19.604 1.00 98.62 88 THR A N 1
ATOM 659 C CA . THR A 1 88 ? -13.582 10.152 18.644 1.00 98.62 88 THR A CA 1
ATOM 660 C C . THR A 1 88 ? -14.699 10.513 17.672 1.00 98.62 88 THR A C 1
ATOM 662 O O . THR A 1 88 ? -15.408 9.629 17.202 1.00 98.62 88 THR A O 1
ATOM 665 N N . VAL A 1 89 ? -14.847 11.799 17.360 1.00 98.56 89 VAL A N 1
ATOM 666 C CA . VAL A 1 89 ? -15.797 12.329 16.378 1.00 98.56 89 VAL A CA 1
ATOM 667 C C . VAL A 1 89 ? -15.039 13.119 15.315 1.00 98.56 89 VAL A C 1
ATOM 669 O O . VAL A 1 89 ? -14.230 13.986 15.646 1.00 98.56 89 VAL A O 1
ATOM 672 N N . ALA A 1 90 ? -15.310 12.836 14.046 1.00 98.12 90 ALA A N 1
ATOM 673 C CA . ALA A 1 90 ? -14.707 13.504 12.896 1.00 98.12 90 ALA A CA 1
ATOM 674 C C . ALA A 1 90 ? -15.741 13.718 11.780 1.00 98.12 90 ALA A C 1
ATOM 676 O O . ALA A 1 90 ? -16.883 13.279 11.901 1.00 98.12 90 ALA A O 1
ATOM 677 N N . GLY A 1 91 ? -15.345 14.421 10.718 1.00 97.06 91 GLY A N 1
ATOM 678 C CA . GLY A 1 91 ? -16.211 14.747 9.589 1.00 97.06 91 GLY A CA 1
ATOM 679 C C . GLY A 1 91 ? -16.337 13.593 8.594 1.00 97.06 91 GLY A C 1
ATOM 680 O O . GLY A 1 91 ? -16.425 12.415 8.954 1.00 97.06 91 GLY A O 1
ATOM 681 N N . ASN A 1 92 ? -16.343 13.926 7.313 1.00 96.19 92 ASN A N 1
ATOM 682 C CA . ASN A 1 92 ? -16.454 12.973 6.226 1.00 96.19 92 ASN A CA 1
ATOM 683 C C . ASN A 1 92 ? -15.131 12.248 5.944 1.00 96.19 92 ASN A C 1
ATOM 685 O O . ASN A 1 92 ? -14.046 12.821 6.018 1.00 96.19 92 ASN A O 1
ATOM 689 N N . ARG A 1 93 ? -15.230 10.983 5.525 1.00 95.44 93 ARG A N 1
ATOM 690 C CA . ARG A 1 93 ? -14.137 10.167 4.983 1.00 95.44 93 ARG A CA 1
ATOM 691 C C . ARG A 1 93 ? -12.979 9.938 5.959 1.00 95.44 93 ARG A C 1
ATOM 693 O O . ARG A 1 93 ? -11.856 10.407 5.770 1.00 95.44 93 ARG A O 1
ATOM 700 N N . TYR A 1 94 ? -13.256 9.141 6.984 1.00 97.56 94 TYR A N 1
ATOM 701 C CA . TYR A 1 94 ? -12.304 8.774 8.026 1.00 97.56 94 TYR A CA 1
ATOM 702 C C . TYR A 1 94 ? -11.460 7.538 7.679 1.00 97.56 94 TYR A C 1
ATOM 704 O O . TYR A 1 94 ? -11.976 6.525 7.196 1.00 97.56 94 TYR A O 1
ATOM 712 N N . GLY A 1 95 ? -10.163 7.589 7.990 1.00 94.19 95 GLY A N 1
ATOM 713 C CA . GLY A 1 95 ? -9.244 6.455 7.885 1.00 94.19 95 GLY A CA 1
ATOM 714 C C . GLY A 1 95 ? -8.688 6.214 6.479 1.00 94.19 95 GLY A C 1
ATOM 715 O O . GLY A 1 95 ? -8.421 5.067 6.116 1.00 94.19 95 GLY A O 1
ATOM 716 N N . LYS A 1 96 ? -8.519 7.265 5.665 1.00 90.12 96 LYS A N 1
ATOM 717 C CA . LYS A 1 96 ? -8.002 7.125 4.290 1.00 90.12 96 LYS A CA 1
ATOM 718 C C . LYS A 1 96 ? -6.501 6.877 4.225 1.00 90.12 96 LYS A C 1
ATOM 720 O O . LYS A 1 96 ? -5.744 7.351 5.065 1.00 90.12 96 LYS A O 1
ATOM 725 N N . GLY A 1 97 ? -6.061 6.222 3.154 1.00 84.50 97 GLY A N 1
ATOM 726 C CA . GLY A 1 97 ? -4.646 6.008 2.865 1.00 84.50 97 GLY A CA 1
ATOM 727 C C . GLY A 1 97 ? -4.212 4.561 3.073 1.00 84.50 97 GLY A C 1
ATOM 728 O O . GLY A 1 97 ? -4.813 3.639 2.525 1.00 84.50 97 GLY A O 1
ATOM 729 N N . SER A 1 98 ? -3.112 4.376 3.798 1.00 78.88 98 SER A N 1
ATOM 730 C CA . SER A 1 98 ? -2.429 3.092 3.966 1.00 78.88 98 SER A CA 1
ATOM 731 C C . SER A 1 98 ? -3.274 2.079 4.751 1.00 78.88 98 SER A C 1
ATOM 733 O O . SER A 1 98 ? -3.998 2.438 5.671 1.00 78.88 98 SER A O 1
ATOM 735 N N . SER A 1 99 ? -3.120 0.783 4.462 1.00 75.69 99 SER A N 1
ATOM 736 C CA . SER A 1 99 ? -3.804 -0.320 5.163 1.00 75.69 99 SER A CA 1
ATOM 737 C C . SER A 1 99 ? -3.309 -0.576 6.597 1.00 75.69 99 SER A C 1
ATOM 739 O O . SER A 1 99 ? -3.628 -1.610 7.184 1.00 75.69 99 SER A O 1
ATOM 741 N N . ARG A 1 100 ? -2.507 0.335 7.159 1.00 85.12 100 ARG A N 1
ATOM 742 C CA . ARG A 1 100 ? -1.856 0.197 8.464 1.00 85.12 100 ARG A CA 1
ATOM 743 C C . ARG A 1 100 ? -2.882 0.044 9.590 1.00 85.12 100 ARG A C 1
ATOM 745 O O . ARG A 1 100 ? -3.620 0.963 9.929 1.00 85.12 100 ARG A O 1
ATOM 752 N N . GLU A 1 101 ? -2.881 -1.113 10.238 1.00 92.12 101 GLU A N 1
ATOM 753 C CA . GLU A 1 101 ? -3.719 -1.356 11.421 1.00 92.12 101 GLU A CA 1
ATOM 754 C C . GLU A 1 101 ? -3.203 -0.646 12.683 1.00 92.12 101 GLU A C 1
ATOM 756 O O . GLU A 1 101 ? -3.922 -0.524 13.670 1.00 92.12 101 GLU A O 1
ATOM 761 N N . HIS A 1 102 ? -1.994 -0.080 12.617 1.00 94.00 102 HIS A N 1
ATOM 762 C CA . HIS A 1 102 ? -1.444 0.813 13.635 1.00 94.00 102 HIS A CA 1
ATOM 763 C C . HIS A 1 102 ? -2.418 1.934 14.014 1.00 94.00 102 HIS A C 1
ATOM 765 O O . HIS A 1 102 ? -2.518 2.252 15.192 1.00 94.00 102 HIS A O 1
ATOM 771 N N . SER A 1 103 ? -3.155 2.500 13.049 1.00 95.19 103 SER A N 1
ATOM 772 C CA . SER A 1 103 ? -4.095 3.600 13.295 1.00 95.19 103 SER A CA 1
ATOM 773 C C . SER A 1 103 ? -5.250 3.208 14.229 1.00 95.19 103 SER A C 1
ATOM 775 O O . SER A 1 103 ? -5.297 3.746 15.335 1.00 95.19 103 SER A O 1
ATOM 777 N N . PRO A 1 104 ? -6.130 2.248 13.873 1.00 96.69 104 PRO A N 1
ATOM 778 C CA . PRO A 1 104 ? -7.199 1.829 14.779 1.00 96.69 104 PRO A CA 1
ATOM 779 C C . PRO A 1 104 ? -6.676 1.158 16.054 1.00 96.69 104 PRO A C 1
ATOM 781 O O . PRO A 1 104 ? -7.305 1.259 17.107 1.00 96.69 104 PRO A O 1
ATOM 784 N N . LEU A 1 105 ? -5.497 0.527 16.015 1.00 96.06 105 LEU A N 1
ATOM 785 C CA . LEU A 1 105 ? -4.874 -0.009 17.222 1.00 96.06 105 LEU A CA 1
ATOM 786 C C . LEU A 1 105 ? -4.423 1.099 18.180 1.00 96.06 105 LEU A C 1
ATOM 788 O O . LEU A 1 105 ? -4.651 0.976 19.379 1.00 96.06 105 LEU A O 1
ATOM 792 N N . ALA A 1 106 ? -3.813 2.179 17.687 1.00 97.19 106 ALA A N 1
ATOM 793 C CA . ALA A 1 106 ? -3.398 3.310 18.515 1.00 97.19 106 ALA A CA 1
ATOM 794 C C . ALA A 1 106 ? -4.600 3.962 19.209 1.00 97.19 106 ALA A C 1
ATOM 796 O O . ALA A 1 106 ? -4.549 4.209 20.412 1.00 97.19 106 ALA A O 1
ATOM 797 N N . GLU A 1 107 ? -5.704 4.160 18.486 1.00 98.06 107 GLU A N 1
ATOM 798 C CA . GLU A 1 107 ? -6.961 4.674 19.044 1.00 98.06 107 GLU A CA 1
ATOM 799 C C . GLU A 1 107 ? -7.506 3.731 20.128 1.00 98.06 107 GLU A C 1
ATOM 801 O O . GLU A 1 107 ? -7.751 4.148 21.264 1.00 98.06 107 GLU A O 1
ATOM 806 N N . TYR A 1 108 ? -7.613 2.435 19.818 1.00 96.88 108 TYR A N 1
ATOM 807 C CA . TYR A 1 108 ? -8.101 1.424 20.756 1.00 96.88 108 TYR A CA 1
ATOM 808 C C . TYR A 1 108 ? -7.249 1.346 22.035 1.00 96.88 108 TYR A C 1
ATOM 810 O O . TYR A 1 108 ? -7.778 1.293 23.153 1.00 96.88 108 TYR A O 1
ATOM 818 N N . ARG A 1 109 ? -5.917 1.386 21.894 1.00 96.44 109 ARG A N 1
ATOM 819 C CA . ARG A 1 109 ? -4.957 1.348 23.011 1.00 96.44 109 ARG A CA 1
ATOM 820 C C . ARG A 1 109 ? -4.891 2.652 23.801 1.00 96.44 109 ARG A C 1
ATOM 822 O O . ARG A 1 109 ? -4.511 2.621 24.969 1.00 96.44 109 ARG A O 1
ATOM 829 N N . ALA A 1 110 ? -5.293 3.774 23.211 1.00 97.44 110 ALA A N 1
ATOM 830 C CA . ALA A 1 110 ? -5.423 5.045 23.918 1.00 97.44 110 ALA A CA 1
ATOM 831 C C . ALA A 1 110 ? -6.681 5.126 24.794 1.00 97.44 110 ALA A C 1
ATOM 833 O O . ALA A 1 110 ? -6.754 5.993 25.660 1.00 97.44 110 ALA A O 1
ATOM 834 N N . GLY A 1 111 ? -7.639 4.212 24.601 1.00 97.12 111 GLY A N 1
ATOM 835 C CA . GLY A 1 111 ? -8.895 4.165 25.355 1.00 97.12 111 GLY A CA 1
ATOM 836 C C . GLY A 1 111 ? -10.141 4.387 24.503 1.00 97.12 111 GLY A C 1
ATOM 837 O O . GLY A 1 111 ? -11.246 4.212 25.011 1.00 97.12 111 GLY A O 1
ATOM 838 N N . ILE A 1 112 ? -9.994 4.689 23.209 1.00 98.50 112 ILE A N 1
ATOM 839 C CA . ILE A 1 112 ? -11.136 4.855 22.309 1.00 98.50 112 ILE A CA 1
ATOM 840 C C . ILE A 1 112 ? -11.850 3.508 22.126 1.00 98.50 112 ILE A C 1
ATOM 842 O O . ILE A 1 112 ? -11.230 2.449 21.986 1.00 98.50 112 ILE A O 1
ATOM 846 N N . ARG A 1 113 ? -13.179 3.543 22.176 1.00 98.00 113 ARG A N 1
ATOM 847 C CA . ARG A 1 113 ? -14.077 2.394 21.998 1.00 98.00 113 ARG A CA 1
ATOM 848 C C . ARG A 1 113 ? -15.048 2.594 20.843 1.00 98.00 113 ARG A C 1
ATOM 850 O O . ARG A 1 113 ? -15.484 1.604 20.260 1.00 98.00 113 ARG A O 1
ATOM 857 N N . LEU A 1 114 ? -15.334 3.847 20.492 1.00 98.50 114 LEU A N 1
ATOM 858 C CA . LEU A 1 114 ? -16.211 4.221 19.391 1.00 98.50 114 LEU A CA 1
ATOM 859 C C . LEU A 1 114 ? -15.615 5.386 18.590 1.00 98.50 114 LEU A C 1
ATOM 861 O O . LEU A 1 114 ? -15.204 6.393 19.164 1.00 98.50 114 LEU A O 1
ATOM 865 N N . VAL A 1 115 ? -15.616 5.275 17.264 1.00 98.62 115 VAL A N 1
ATOM 866 C CA . VAL A 1 115 ? -15.362 6.404 16.357 1.00 98.62 115 VAL A CA 1
ATOM 867 C C . VAL A 1 115 ? -16.644 6.738 15.599 1.00 98.62 115 VAL A C 1
ATOM 869 O O . VAL A 1 115 ? -17.295 5.846 15.051 1.00 98.62 115 VAL A O 1
ATOM 872 N N . ILE A 1 116 ? -17.011 8.017 15.569 1.00 98.25 116 ILE A N 1
ATOM 873 C CA . ILE A 1 116 ? -18.177 8.545 14.858 1.00 98.25 116 ILE A CA 1
ATOM 874 C C . ILE A 1 116 ? -17.690 9.457 13.731 1.00 98.25 116 ILE A C 1
ATOM 876 O O . ILE A 1 116 ? -16.930 10.392 13.974 1.00 98.25 116 ILE A O 1
ATOM 880 N N . ALA A 1 117 ? -18.106 9.176 12.501 1.00 97.88 117 ALA A N 1
ATOM 881 C CA . ALA A 1 117 ? -17.762 9.964 11.318 1.00 97.88 117 ALA A CA 1
ATOM 882 C C . ALA A 1 117 ? -18.843 9.791 10.246 1.00 97.88 117 ALA A C 1
ATOM 884 O O . ALA A 1 117 ? -19.568 8.797 10.269 1.00 97.88 117 ALA A O 1
ATOM 885 N N . GLU A 1 118 ? -18.951 10.702 9.277 1.00 96.69 118 GLU A N 1
ATOM 886 C CA . GLU A 1 118 ? -19.992 10.580 8.236 1.00 96.69 118 GLU A CA 1
ATOM 887 C C . GLU A 1 118 ? -19.755 9.372 7.319 1.00 96.69 118 GLU A C 1
ATOM 889 O O . GLU A 1 118 ? -20.695 8.742 6.833 1.00 96.69 118 GLU A O 1
ATOM 894 N N . SER A 1 119 ? -18.488 9.015 7.096 1.00 96.56 119 SER A N 1
ATOM 895 C CA . SER A 1 119 ? -18.108 7.831 6.331 1.00 96.56 119 SER A CA 1
ATOM 896 C C . SER A 1 119 ? -16.735 7.300 6.746 1.00 96.56 119 SER A C 1
ATOM 898 O O . SER A 1 119 ? -15.903 8.026 7.288 1.00 96.56 119 SER A O 1
ATOM 900 N N . PHE A 1 120 ? -16.492 6.015 6.475 1.00 96.12 120 PHE A N 1
ATOM 901 C CA . PHE A 1 120 ? -15.241 5.325 6.793 1.00 96.12 120 PHE A CA 1
ATOM 902 C C . PHE A 1 120 ? -14.684 4.623 5.565 1.00 96.12 120 PHE A C 1
ATOM 904 O O . PHE A 1 120 ? -15.414 3.968 4.816 1.00 96.12 120 PHE A O 1
ATOM 911 N N . GLU A 1 121 ? -13.370 4.676 5.416 1.00 93.00 121 GLU A N 1
ATOM 912 C CA . GLU A 1 121 ? -12.662 3.918 4.396 1.00 93.00 121 GLU A CA 1
ATOM 913 C C . GLU A 1 121 ? -12.657 2.425 4.742 1.00 93.00 121 GLU A C 1
ATOM 915 O O . GLU A 1 121 ? -12.460 2.015 5.891 1.00 93.00 121 GLU A O 1
ATOM 920 N N . ARG A 1 122 ? -12.896 1.588 3.725 1.00 87.75 122 ARG A N 1
ATOM 921 C CA . ARG A 1 122 ? -13.236 0.165 3.903 1.00 87.75 122 ARG A CA 1
ATOM 922 C C . ARG A 1 122 ? -12.211 -0.605 4.741 1.00 87.75 122 ARG A C 1
ATOM 924 O O . ARG A 1 122 ? -12.601 -1.383 5.606 1.00 87.75 122 ARG A O 1
ATOM 931 N N . ILE A 1 123 ? -10.917 -0.405 4.477 1.00 86.44 123 ILE A N 1
ATOM 932 C CA . ILE A 1 123 ? -9.838 -1.138 5.161 1.00 86.44 123 ILE A CA 1
ATOM 933 C C . ILE A 1 123 ? -9.717 -0.693 6.619 1.00 86.44 123 ILE A C 1
ATOM 935 O O . ILE A 1 123 ? -9.625 -1.543 7.499 1.00 86.44 123 ILE A O 1
ATOM 939 N N . TYR A 1 124 ? -9.776 0.616 6.891 1.00 93.62 124 TYR A N 1
ATOM 940 C CA . TYR A 1 124 ? -9.771 1.124 8.263 1.00 93.62 124 TYR A CA 1
ATOM 941 C C . TYR A 1 124 ? -10.949 0.545 9.056 1.00 93.62 124 TYR A C 1
ATOM 943 O O . TYR A 1 124 ? -10.752 0.019 10.148 1.00 93.62 124 TYR A O 1
ATOM 951 N N . ARG A 1 125 ? -12.156 0.557 8.472 1.00 93.94 125 ARG A N 1
ATOM 952 C CA . ARG A 1 125 ? -13.361 0.012 9.110 1.00 93.94 125 ARG A CA 1
ATOM 953 C C . ARG A 1 125 ? -13.229 -1.484 9.418 1.00 93.94 125 ARG A C 1
ATOM 955 O O . ARG A 1 125 ? -13.575 -1.903 10.515 1.00 93.94 125 ARG A O 1
ATOM 962 N N . GLN A 1 126 ? -12.693 -2.277 8.487 1.00 92.62 126 GLN A N 1
ATOM 963 C CA . GLN A 1 126 ? -12.451 -3.707 8.709 1.00 92.62 126 GLN A CA 1
ATOM 964 C C . GLN A 1 126 ? -11.400 -3.954 9.802 1.00 92.62 126 GLN A C 1
ATOM 966 O O . GLN A 1 126 ? -11.614 -4.806 10.660 1.00 92.62 126 GLN A O 1
ATOM 971 N N . ASN A 1 127 ? -10.305 -3.191 9.812 1.00 94.38 127 ASN A N 1
ATOM 972 C CA . ASN A 1 127 ? -9.284 -3.274 10.859 1.00 94.38 127 ASN A CA 1
ATOM 973 C C . ASN A 1 127 ? -9.860 -2.896 12.237 1.00 94.38 127 ASN A C 1
ATOM 975 O O . ASN A 1 127 ? -9.610 -3.587 13.220 1.00 94.38 127 ASN A O 1
ATOM 979 N N . ALA A 1 128 ? -10.689 -1.850 12.310 1.00 96.81 128 ALA A N 1
ATOM 980 C CA . ALA A 1 128 ? -11.396 -1.481 13.534 1.00 96.81 128 ALA A CA 1
ATOM 981 C C . ALA A 1 128 ? -12.295 -2.632 14.026 1.00 96.81 128 ALA A C 1
ATOM 983 O O . ALA A 1 128 ? -12.179 -3.051 15.179 1.00 96.81 128 ALA A O 1
ATOM 984 N N . ASP A 1 129 ? -13.094 -3.230 13.133 1.00 95.75 129 ASP A N 1
ATOM 985 C CA . ASP A 1 129 ? -13.930 -4.391 13.462 1.00 95.75 129 ASP A CA 1
ATOM 986 C C . ASP A 1 129 ? -13.094 -5.571 13.987 1.00 95.75 129 ASP A C 1
ATOM 988 O O . ASP A 1 129 ? -13.466 -6.218 14.966 1.00 95.75 129 ASP A O 1
ATOM 992 N N . ASN A 1 130 ? -11.950 -5.848 13.354 1.00 95.56 130 ASN A N 1
ATOM 993 C CA . ASN A 1 130 ? -11.058 -6.938 13.744 1.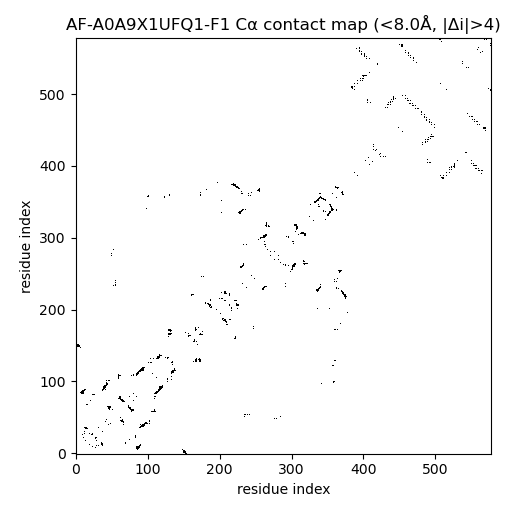00 95.56 130 ASN A CA 1
ATOM 994 C C . ASN A 1 130 ? -10.464 -6.742 15.145 1.00 95.56 130 ASN A C 1
ATOM 996 O O . ASN A 1 130 ? -10.262 -7.723 15.860 1.00 95.56 130 ASN A O 1
ATOM 1000 N N . LEU A 1 131 ? -10.219 -5.497 15.550 1.00 95.88 131 LEU A N 1
ATOM 1001 C CA . LEU A 1 131 ? -9.737 -5.155 16.888 1.00 95.88 131 LEU A CA 1
ATOM 1002 C C . LEU A 1 131 ? -10.853 -5.119 17.941 1.00 95.88 131 LEU A C 1
ATOM 1004 O O . LEU A 1 131 ? -10.563 -5.217 19.132 1.00 95.88 131 LEU A O 1
ATOM 1008 N N . GLY A 1 132 ? -12.113 -4.973 17.519 1.00 96.06 132 GLY A N 1
ATOM 1009 C CA . GLY A 1 132 ? -13.235 -4.674 18.413 1.00 96.06 132 GLY A CA 1
ATOM 1010 C C . GLY A 1 132 ? -13.422 -3.175 18.690 1.00 96.06 132 GLY A C 1
ATOM 1011 O O . GLY A 1 132 ? -14.078 -2.816 19.665 1.00 96.06 132 GLY A O 1
ATOM 1012 N N . LEU A 1 133 ? -12.843 -2.300 17.859 1.00 97.69 133 LEU A N 1
ATOM 1013 C CA . LEU A 1 133 ? -13.101 -0.860 17.865 1.00 97.69 133 LEU A CA 1
ATOM 1014 C C . LEU A 1 133 ? -14.372 -0.576 17.054 1.00 97.69 133 LEU A C 1
ATOM 1016 O O . LEU A 1 133 ? -14.424 -0.831 15.850 1.00 97.69 133 LEU A O 1
ATOM 1020 N N . PHE A 1 134 ? -15.402 -0.034 17.703 1.00 98.06 134 PHE A N 1
ATOM 1021 C CA . PHE A 1 134 ? -16.672 0.239 17.039 1.00 98.06 134 PHE A CA 1
ATOM 1022 C C . PHE A 1 134 ? -16.584 1.505 16.188 1.00 98.06 134 PHE A C 1
ATOM 1024 O O . PHE A 1 134 ? -15.939 2.486 16.554 1.00 98.06 134 PHE A O 1
ATOM 1031 N N . THR A 1 135 ? -17.280 1.499 15.053 1.00 97.75 135 THR A N 1
ATOM 1032 C CA . THR A 1 135 ? -17.436 2.682 14.198 1.00 97.75 135 THR A CA 1
ATOM 1033 C C . THR A 1 135 ? -18.913 2.905 13.873 1.00 97.75 135 THR A C 1
ATOM 1035 O O . THR A 1 135 ? -19.640 1.940 13.611 1.00 97.75 135 THR A O 1
ATOM 1038 N N . SER A 1 136 ? -19.372 4.156 13.903 1.00 97.19 136 SER A N 1
ATOM 1039 C CA . SER A 1 136 ? -20.766 4.532 13.633 1.00 97.19 136 SER A CA 1
ATOM 1040 C C . SER A 1 136 ? -20.851 5.776 12.756 1.00 97.19 136 SER A C 1
ATOM 1042 O O . SER A 1 136 ? -20.015 6.669 12.852 1.00 97.19 136 SER A O 1
ATOM 1044 N N . THR A 1 137 ? -21.877 5.834 11.912 1.00 96.81 137 THR A N 1
ATOM 1045 C CA . THR A 1 137 ? -22.233 7.029 11.134 1.00 96.81 137 THR A CA 1
ATOM 1046 C C . THR A 1 137 ? -23.387 7.812 11.762 1.00 96.81 137 THR A C 1
ATOM 1048 O O . THR A 1 137 ? -23.846 8.795 11.192 1.00 96.81 137 THR A O 1
ATOM 1051 N N . ASP A 1 138 ? -23.885 7.371 12.921 1.00 95.94 138 ASP A N 1
ATOM 1052 C CA . ASP A 1 138 ? -24.967 8.036 13.642 1.00 95.94 138 ASP A CA 1
ATOM 1053 C C . ASP A 1 138 ? -24.420 9.070 14.638 1.00 95.94 138 ASP A C 1
ATOM 1055 O O . ASP A 1 138 ? -23.949 8.735 15.728 1.00 95.94 138 ASP A O 1
ATOM 1059 N N . PHE A 1 139 ? -24.522 10.349 14.272 1.00 96.00 139 PHE A N 1
ATOM 1060 C CA . PHE A 1 139 ? -24.166 11.475 15.141 1.00 96.00 139 PHE A CA 1
ATOM 1061 C C . PHE A 1 139 ? -25.153 11.672 16.304 1.00 96.00 139 PHE A C 1
ATOM 1063 O O . PHE A 1 139 ? -24.797 12.297 17.306 1.00 96.00 139 PHE A O 1
ATOM 1070 N N . GLY A 1 140 ? -26.361 11.098 16.236 1.00 95.06 140 GLY A N 1
ATOM 1071 C CA . GLY A 1 140 ? -27.336 11.110 17.329 1.00 95.06 140 GLY A CA 1
ATOM 1072 C C . GLY A 1 140 ? -26.821 10.430 18.602 1.00 95.06 140 GLY A C 1
ATOM 1073 O O . GLY A 1 140 ? -27.213 10.807 19.712 1.00 95.06 140 GLY A O 1
ATOM 1074 N N . LEU A 1 141 ? -25.865 9.503 18.463 1.00 95.81 141 LEU A N 1
ATOM 1075 C CA . LEU A 1 141 ? -25.187 8.848 19.583 1.00 95.81 141 LEU A CA 1
ATOM 1076 C C . LEU A 1 141 ? -24.463 9.841 20.499 1.00 95.81 141 LEU A C 1
ATOM 1078 O O . LEU A 1 141 ? -24.421 9.622 21.705 1.00 95.81 141 LEU A O 1
ATOM 1082 N N . ILE A 1 142 ? -23.948 10.959 19.978 1.00 95.94 142 ILE A N 1
ATOM 1083 C CA . ILE A 1 142 ? -23.169 11.936 20.759 1.00 95.94 142 ILE A CA 1
ATOM 1084 C C . ILE A 1 142 ? -23.998 12.489 21.925 1.00 95.94 142 ILE A C 1
ATOM 1086 O O . ILE A 1 142 ? -23.538 12.527 23.068 1.00 95.94 142 ILE A O 1
ATOM 1090 N N . ALA A 1 143 ? -25.241 12.895 21.652 1.00 95.00 143 ALA A N 1
ATOM 1091 C CA . ALA A 1 143 ? -26.129 13.450 22.668 1.00 95.00 143 ALA A CA 1
ATOM 1092 C C . ALA A 1 143 ? -26.552 12.394 23.702 1.00 95.00 143 ALA A C 1
ATOM 1094 O O . ALA A 1 143 ? -26.693 12.714 24.880 1.00 95.00 143 ALA A O 1
ATOM 1095 N N . ARG A 1 144 ? -26.730 11.140 23.270 1.00 95.81 144 ARG A N 1
ATOM 1096 C CA . ARG A 1 144 ? -27.091 10.006 24.136 1.00 95.81 144 ARG A CA 1
ATOM 1097 C C . ARG A 1 144 ? -25.945 9.620 25.070 1.00 95.81 144 ARG A C 1
ATOM 1099 O O . ARG A 1 144 ? -26.151 9.522 26.276 1.00 95.81 144 ARG A O 1
ATOM 1106 N N . ILE A 1 145 ? -24.728 9.519 24.534 1.00 95.88 145 ILE A N 1
ATOM 1107 C CA . ILE A 1 145 ? -23.505 9.227 25.296 1.00 95.88 145 ILE A CA 1
ATOM 1108 C C . ILE A 1 145 ? -23.276 10.296 26.370 1.00 95.88 145 ILE A C 1
ATOM 1110 O O . ILE A 1 145 ? -23.046 9.962 27.527 1.00 95.88 145 ILE A O 1
ATOM 1114 N N . ARG A 1 146 ? -23.439 11.586 26.038 1.00 94.06 146 ARG A N 1
ATOM 1115 C CA . ARG A 1 146 ? -23.329 12.682 27.022 1.00 94.06 146 ARG A CA 1
ATOM 1116 C C . ARG A 1 146 ? -24.356 12.610 28.151 1.00 94.06 146 ARG A C 1
ATOM 1118 O O . ARG A 1 146 ? -24.067 13.057 29.255 1.00 94.06 146 ARG A O 1
ATOM 1125 N N . ARG A 1 147 ? -25.548 12.066 27.890 1.00 94.62 147 ARG A N 1
ATOM 1126 C CA . ARG A 1 147 ? -26.573 11.826 28.920 1.00 94.62 147 ARG A CA 1
ATOM 1127 C C . ARG A 1 147 ? -26.301 10.571 29.757 1.00 94.62 147 ARG A C 1
ATOM 1129 O O . ARG A 1 147 ? -27.071 10.292 30.670 1.00 94.62 147 ARG A O 1
ATOM 1136 N N . GLY A 1 148 ? -25.233 9.827 29.461 1.00 93.69 148 GLY A N 1
ATOM 1137 C CA . GLY A 1 148 ? -24.919 8.562 30.119 1.00 93.69 148 GLY A CA 1
ATOM 1138 C C . GLY A 1 148 ? -25.877 7.435 29.734 1.00 93.69 148 GLY A C 1
ATOM 1139 O O . GLY A 1 148 ? -26.044 6.490 30.503 1.00 93.69 148 GLY A O 1
ATOM 1140 N N . GLU A 1 149 ? -26.542 7.534 28.579 1.00 95.38 149 GLU A N 1
ATOM 1141 C CA . GLU A 1 149 ? -27.414 6.461 28.109 1.00 95.38 149 GLU A CA 1
ATOM 1142 C C . GLU A 1 149 ? -26.592 5.216 27.742 1.00 95.38 149 GLU A C 1
ATOM 1144 O O . GLU A 1 149 ? -25.563 5.339 27.068 1.00 95.38 149 GLU A O 1
ATOM 1149 N N . PRO A 1 150 ? -27.046 4.010 28.126 1.00 94.19 150 PRO A N 1
ATOM 1150 C CA . PRO A 1 150 ? -26.414 2.780 27.680 1.00 94.19 150 PRO A CA 1
ATOM 1151 C C . PRO A 1 150 ? -26.570 2.632 26.162 1.00 94.19 150 PRO A C 1
ATOM 1153 O O . PRO A 1 150 ? -27.679 2.700 25.629 1.00 94.19 150 PRO A O 1
ATOM 1156 N N . ILE A 1 151 ? -25.451 2.415 25.469 1.00 96.81 151 ILE A N 1
ATOM 1157 C CA . ILE A 1 151 ? -25.433 2.135 24.031 1.00 96.81 151 ILE A CA 1
ATOM 1158 C C . ILE A 1 151 ? -25.247 0.631 23.838 1.00 96.81 151 ILE A C 1
ATOM 1160 O O . ILE A 1 151 ? -24.211 0.066 24.196 1.00 96.81 151 ILE A O 1
ATOM 1164 N N . GLU A 1 152 ? -26.268 -0.025 23.296 1.00 95.94 152 GLU A N 1
ATOM 1165 C CA . GLU A 1 152 ? -26.259 -1.468 23.065 1.00 95.94 152 GLU A CA 1
ATOM 1166 C C . GLU A 1 152 ? -25.364 -1.826 21.873 1.00 95.94 152 GLU A C 1
ATOM 1168 O O . GLU A 1 152 ? -25.399 -1.180 20.824 1.00 95.94 152 GLU A O 1
ATOM 1173 N N . ILE A 1 153 ? -24.590 -2.908 21.996 1.00 95.75 153 ILE A N 1
ATOM 1174 C CA . ILE A 1 153 ? -23.735 -3.393 20.901 1.00 95.75 153 ILE A CA 1
ATOM 1175 C C . ILE A 1 153 ? -24.574 -3.751 19.668 1.00 95.75 153 ILE A C 1
ATOM 1177 O O . ILE A 1 153 ? -24.154 -3.469 18.547 1.00 95.75 153 ILE A O 1
ATOM 1181 N N . ASP A 1 154 ? -25.767 -4.324 19.862 1.00 94.19 154 ASP A N 1
ATOM 1182 C CA . ASP A 1 154 ? -26.665 -4.698 18.762 1.00 94.19 154 ASP A CA 1
ATOM 1183 C C . ASP A 1 154 ? -27.112 -3.493 17.924 1.00 94.19 154 ASP A C 1
ATOM 1185 O O . ASP A 1 154 ? -27.261 -3.617 16.709 1.00 94.19 154 ASP A O 1
ATOM 1189 N N . GLU A 1 155 ? -27.246 -2.319 18.545 1.00 94.75 155 GLU A N 1
ATOM 1190 C CA . GLU A 1 155 ? -27.540 -1.068 17.846 1.00 94.75 155 GLU A CA 1
ATOM 1191 C C . GLU A 1 155 ? -26.368 -0.659 16.937 1.00 94.75 155 GLU A C 1
ATOM 1193 O O . GLU A 1 155 ? -26.554 -0.356 15.758 1.00 94.75 155 GLU A O 1
ATOM 1198 N N . LEU A 1 156 ? -25.136 -0.732 17.455 1.00 94.94 156 LEU A N 1
ATOM 1199 C CA . LEU A 1 156 ? -23.922 -0.338 16.729 1.00 94.94 156 LEU A CA 1
ATOM 1200 C C . LEU A 1 156 ? -23.593 -1.264 15.551 1.00 94.94 156 LEU A C 1
ATOM 1202 O O . LEU A 1 156 ? -22.986 -0.833 14.564 1.00 94.94 156 LEU A O 1
ATOM 1206 N N . VAL A 1 157 ? -23.970 -2.542 15.642 1.00 94.75 157 VAL A N 1
ATOM 1207 C CA . VAL A 1 157 ? -23.686 -3.535 14.596 1.00 94.75 157 VAL A CA 1
ATOM 1208 C C . VAL A 1 157 ? -24.845 -3.757 13.624 1.00 94.75 157 VAL A C 1
ATOM 1210 O O . VAL A 1 157 ? -24.676 -4.504 12.665 1.00 94.75 157 VAL A O 1
ATOM 1213 N N . ALA A 1 158 ? -25.992 -3.096 13.803 1.00 91.50 158 ALA A N 1
ATOM 1214 C CA . ALA A 1 158 ? -27.185 -3.314 12.979 1.00 91.50 158 ALA A CA 1
ATOM 1215 C C . ALA A 1 158 ? -26.961 -3.059 11.474 1.00 91.50 158 ALA A C 1
ATOM 1217 O O . ALA A 1 158 ? -27.557 -3.725 10.634 1.00 91.50 158 ALA A O 1
ATOM 1218 N N . SER A 1 159 ? -26.079 -2.115 11.125 1.00 87.75 159 SER A N 1
ATOM 1219 C CA . SER A 1 159 ? -25.727 -1.791 9.730 1.00 87.75 159 SER A CA 1
ATOM 1220 C C . SER A 1 159 ? -24.617 -2.671 9.139 1.00 87.75 159 SER A C 1
ATOM 1222 O O . SER A 1 159 ? -24.204 -2.465 7.997 1.00 87.75 159 SER A O 1
ATOM 1224 N N . ARG A 1 160 ? -24.079 -3.612 9.920 1.00 88.94 160 ARG A N 1
ATOM 1225 C CA . ARG A 1 160 ? -22.960 -4.469 9.523 1.00 88.94 160 ARG A CA 1
ATOM 1226 C C . ARG A 1 160 ? -23.449 -5.717 8.815 1.00 88.94 160 ARG A C 1
ATOM 1228 O O . ARG A 1 160 ? -24.553 -6.194 9.060 1.00 88.94 160 ARG A O 1
ATOM 1235 N N . ASP A 1 161 ? -22.585 -6.291 7.981 1.00 88.38 161 ASP A N 1
ATOM 1236 C CA . ASP A 1 161 ? -22.802 -7.663 7.540 1.00 88.38 161 ASP A CA 1
ATOM 1237 C C . ASP A 1 161 ? -22.752 -8.620 8.745 1.00 88.38 161 ASP A C 1
ATOM 1239 O O . ASP A 1 161 ? -22.150 -8.325 9.783 1.00 88.38 161 ASP A O 1
ATOM 1243 N N . SER A 1 162 ? -23.395 -9.780 8.613 1.00 88.69 162 SER A N 1
ATOM 1244 C CA . SER A 1 162 ? -23.549 -10.735 9.713 1.00 88.69 162 SER A CA 1
ATOM 1245 C C . SER A 1 162 ? -22.215 -11.203 10.297 1.00 88.69 162 SER A C 1
ATOM 1247 O O . SER A 1 162 ? -22.127 -11.423 11.504 1.00 88.69 162 SER A O 1
ATOM 1249 N N . LEU A 1 163 ? -21.172 -11.330 9.467 1.00 90.25 163 LEU A N 1
ATOM 1250 C CA . LEU A 1 163 ? -19.852 -11.741 9.931 1.00 90.25 163 LEU A CA 1
ATOM 1251 C C . LEU A 1 163 ? -19.184 -10.631 10.742 1.00 90.25 163 LEU A C 1
ATOM 1253 O O . LEU A 1 163 ? -18.694 -10.877 11.843 1.00 90.25 163 LEU A O 1
ATOM 1257 N N . ALA A 1 164 ? -19.188 -9.408 10.215 1.00 92.06 164 ALA A N 1
ATOM 1258 C CA . ALA A 1 164 ? -18.673 -8.238 10.917 1.00 92.06 164 ALA A CA 1
ATOM 1259 C C . ALA A 1 164 ? -19.356 -8.028 12.274 1.00 92.06 164 ALA A C 1
ATOM 1261 O O . ALA A 1 164 ? -18.677 -7.797 13.276 1.00 92.06 164 ALA A O 1
ATOM 1262 N N . ALA A 1 165 ? -20.686 -8.149 12.315 1.00 92.69 165 ALA A N 1
ATOM 1263 C CA . ALA A 1 165 ? -21.460 -8.022 13.542 1.00 92.69 165 ALA A CA 1
ATOM 1264 C C . ALA A 1 165 ? -21.039 -9.061 14.591 1.00 92.69 165 ALA A C 1
ATOM 1266 O O . ALA A 1 165 ? -20.822 -8.713 15.749 1.00 92.69 165 ALA A O 1
ATOM 1267 N N . GLU A 1 166 ? -20.867 -10.322 14.192 1.00 91.94 166 GLU A N 1
ATOM 1268 C CA . GLU A 1 166 ? -20.490 -11.397 15.115 1.00 91.94 166 GLU A CA 1
ATOM 1269 C C . GLU A 1 166 ? -19.043 -11.282 15.619 1.00 91.94 166 GLU A C 1
ATOM 1271 O O . GLU A 1 166 ? -18.756 -11.531 16.796 1.00 91.94 166 GLU A O 1
ATOM 1276 N N . ILE A 1 167 ? -18.130 -10.835 14.753 1.00 93.50 167 ILE A N 1
ATOM 1277 C CA . ILE A 1 167 ? -16.753 -10.503 15.134 1.00 93.50 167 ILE A CA 1
ATOM 1278 C C . ILE A 1 167 ? -16.751 -9.399 16.199 1.00 93.50 167 ILE A C 1
ATOM 1280 O O . ILE A 1 167 ? -16.101 -9.545 17.236 1.00 93.50 167 ILE A O 1
ATOM 1284 N N . LEU A 1 168 ? -17.516 -8.326 15.984 1.00 94.81 168 LEU A N 1
ATOM 1285 C CA . LEU A 1 168 ? -17.638 -7.223 16.938 1.00 94.81 168 LEU A CA 1
ATOM 1286 C C . LEU A 1 168 ? -18.271 -7.674 18.264 1.00 94.81 168 LEU A C 1
ATOM 1288 O O . LEU A 1 168 ? -17.735 -7.358 19.325 1.00 94.81 168 LEU A O 1
ATOM 1292 N N . ARG A 1 169 ? -19.338 -8.489 18.233 1.00 93.69 169 ARG A N 1
ATOM 1293 C CA . ARG A 1 169 ? -19.945 -9.084 19.445 1.00 93.69 169 ARG A CA 1
ATOM 1294 C C . ARG A 1 169 ? -18.969 -9.955 20.233 1.00 93.69 169 ARG A C 1
ATOM 1296 O O . ARG A 1 169 ? -19.035 -10.024 21.459 1.00 93.69 169 ARG A O 1
ATOM 1303 N N . SER A 1 170 ? -18.033 -10.600 19.543 1.00 92.62 170 SER A N 1
ATOM 1304 C CA . SER A 1 170 ? -16.970 -11.390 20.171 1.00 92.62 170 SER A CA 1
ATOM 1305 C C . SER A 1 170 ? -15.839 -10.537 20.760 1.00 92.62 170 SER A C 1
ATOM 1307 O O . SER A 1 170 ? -14.981 -11.070 21.471 1.00 92.62 170 SER A O 1
ATOM 1309 N N . GLY A 1 171 ? -15.843 -9.224 20.513 1.00 93.62 17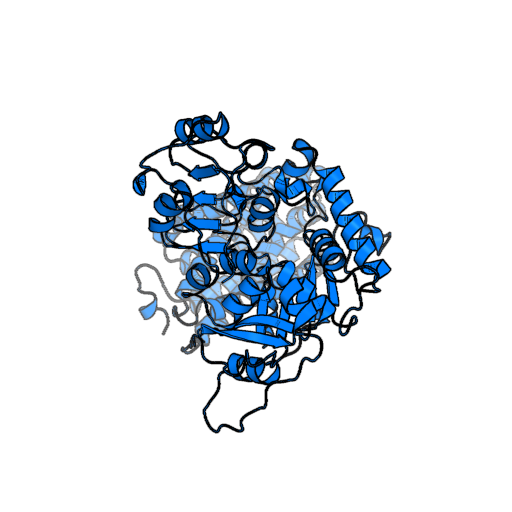1 GLY A N 1
ATOM 1310 C CA . GLY A 1 171 ? -14.791 -8.292 20.914 1.00 93.62 171 GLY A CA 1
ATOM 1311 C C . GLY A 1 171 ? -13.568 -8.329 19.998 1.00 93.62 171 GLY A C 1
ATOM 1312 O O . GLY A 1 171 ? -12.457 -8.131 20.483 1.00 93.62 171 GLY A O 1
ATOM 1313 N N . GLY A 1 172 ? -13.758 -8.646 18.714 1.00 95.25 172 GLY A N 1
ATOM 1314 C CA . GLY A 1 172 ? -12.708 -8.682 17.697 1.00 95.25 172 GLY A CA 1
ATOM 1315 C C . GLY A 1 172 ? -12.439 -10.075 17.117 1.00 95.25 172 GLY A C 1
ATOM 1316 O O . GLY A 1 172 ? -12.872 -11.107 17.640 1.00 95.25 172 GLY A O 1
ATOM 1317 N N . LEU A 1 173 ? -11.691 -10.103 16.012 1.00 95.25 173 LEU A N 1
ATOM 1318 C CA . LEU A 1 173 ? -11.488 -11.277 15.161 1.00 95.25 173 LEU A CA 1
ATOM 1319 C C . LEU A 1 173 ? -10.732 -12.393 15.882 1.00 95.25 173 LEU A C 1
ATOM 1321 O O . LEU A 1 173 ? -11.143 -13.544 15.794 1.00 95.25 173 LEU A O 1
ATOM 1325 N N . LEU A 1 174 ? -9.676 -12.086 16.642 1.00 94.69 174 LEU A N 1
ATOM 1326 C CA . LEU A 1 174 ? -8.915 -13.130 17.345 1.00 94.69 174 LEU A CA 1
ATOM 1327 C C . LEU A 1 174 ? -9.741 -13.795 18.455 1.00 94.69 174 LEU A C 1
ATOM 1329 O O . LEU A 1 174 ? -9.652 -15.006 18.650 1.00 94.69 174 LEU A O 1
ATOM 1333 N N . ARG A 1 175 ? -10.599 -13.030 19.147 1.00 92.69 175 ARG A N 1
ATOM 1334 C CA . ARG A 1 175 ? -11.525 -13.577 20.154 1.00 92.69 175 ARG A CA 1
ATOM 1335 C C . ARG A 1 175 ? -12.618 -14.424 19.512 1.00 92.69 175 ARG A C 1
ATOM 1337 O O . ARG A 1 175 ? -12.938 -15.490 20.037 1.00 92.69 175 ARG A O 1
ATOM 1344 N N . TYR A 1 176 ? -13.155 -13.977 18.376 1.00 91.94 176 TYR A N 1
ATOM 1345 C CA . TYR A 1 176 ? -14.064 -14.778 17.557 1.00 91.94 176 TYR A CA 1
ATOM 1346 C C . TYR A 1 176 ? -13.392 -16.088 17.113 1.00 91.94 176 TYR A C 1
ATOM 1348 O O . TYR A 1 176 ? -13.939 -17.168 17.327 1.00 91.94 176 TYR A O 1
ATOM 1356 N N . GLY A 1 177 ? -12.169 -16.010 16.581 1.00 89.62 177 GLY A N 1
ATOM 1357 C CA . GLY A 1 177 ? -11.377 -17.155 16.135 1.00 89.62 177 GLY A CA 1
ATOM 1358 C C . GLY A 1 177 ? -11.135 -18.177 17.248 1.00 89.62 177 GLY A C 1
ATOM 1359 O O . GLY A 1 177 ? -11.443 -19.357 17.081 1.00 89.62 177 GLY A O 1
ATOM 1360 N N . ALA A 1 178 ? -10.695 -17.728 18.427 1.00 87.38 178 ALA A N 1
ATOM 1361 C CA . ALA A 1 178 ? -10.449 -18.593 19.585 1.00 87.38 178 ALA A CA 1
ATOM 1362 C C . ALA A 1 178 ? -11.686 -19.388 20.053 1.00 87.38 178 ALA A C 1
ATOM 1364 O O . ALA A 1 178 ? -11.556 -20.497 20.594 1.00 87.38 178 ALA A O 1
ATOM 1365 N N . ARG A 1 179 ? -12.887 -18.830 19.844 1.00 85.50 179 ARG A N 1
ATOM 1366 C CA . ARG A 1 179 ? -14.171 -19.453 20.198 1.00 85.50 179 ARG A CA 1
ATOM 1367 C C . ARG A 1 179 ? -14.707 -20.353 19.085 1.00 85.50 179 ARG A C 1
ATOM 1369 O O . ARG A 1 179 ? -15.102 -21.482 19.365 1.00 85.50 179 ARG A O 1
ATOM 1376 N N . THR A 1 180 ? -14.698 -19.871 17.844 1.00 83.00 180 THR A N 1
ATOM 1377 C CA . THR A 1 180 ? -15.513 -20.430 16.751 1.00 83.00 180 THR A CA 1
ATOM 1378 C C . THR A 1 180 ? -14.690 -21.167 15.691 1.00 83.00 180 THR A C 1
ATOM 1380 O O . THR A 1 180 ? -15.205 -22.066 15.031 1.00 83.00 180 THR A O 1
ATOM 1383 N N . MET A 1 181 ? -13.399 -20.859 15.536 1.00 84.31 181 MET A N 1
ATOM 1384 C CA . MET A 1 181 ? -12.557 -21.391 14.451 1.00 84.31 181 MET A CA 1
ATOM 1385 C C . MET A 1 181 ? -11.741 -22.635 14.825 1.00 84.31 181 MET A C 1
ATOM 1387 O O . MET A 1 181 ? -10.762 -22.965 14.161 1.00 84.31 181 MET A O 1
ATOM 1391 N N . ARG A 1 182 ? -12.154 -23.378 15.858 1.00 73.38 182 ARG A N 1
ATOM 1392 C CA . ARG A 1 182 ? -11.508 -24.653 16.229 1.00 73.38 182 ARG A CA 1
ATOM 1393 C C . ARG A 1 182 ? -11.779 -25.776 15.223 1.00 73.38 182 ARG A C 1
ATOM 1395 O O . ARG A 1 182 ? -10.996 -26.712 15.126 1.00 73.38 182 ARG A O 1
ATOM 1402 N N . GLN A 1 183 ? -12.898 -25.702 14.500 1.00 72.06 183 GLN A N 1
ATOM 1403 C CA . GLN A 1 183 ? -13.277 -26.657 13.457 1.00 72.06 183 GLN A CA 1
ATOM 1404 C C . GLN A 1 183 ? -13.704 -25.904 12.197 1.00 72.06 183 GLN A C 1
ATOM 1406 O O . GLN A 1 183 ? -14.877 -25.591 12.008 1.00 72.06 183 GLN A O 1
ATOM 1411 N N . ILE A 1 184 ? -12.736 -25.613 11.333 1.00 81.38 184 ILE A N 1
ATOM 1412 C CA . ILE A 1 184 ? -12.975 -25.002 10.027 1.00 81.38 184 ILE A CA 1
ATOM 1413 C C . ILE A 1 184 ? -13.247 -26.108 9.007 1.00 81.38 184 ILE A C 1
ATOM 1415 O O . ILE A 1 184 ? -12.504 -27.087 8.924 1.00 81.38 184 ILE A O 1
ATOM 1419 N N . ARG A 1 185 ? -14.305 -25.948 8.211 1.00 83.38 185 ARG A N 1
ATOM 1420 C CA . ARG A 1 185 ? -14.615 -26.831 7.080 1.00 83.38 185 ARG A CA 1
ATOM 1421 C C . ARG A 1 185 ? -14.720 -26.007 5.809 1.00 83.38 185 ARG A C 1
ATOM 1423 O O . ARG A 1 185 ? -15.142 -24.853 5.853 1.00 83.38 185 ARG A O 1
ATOM 1430 N N . PHE A 1 186 ? -14.364 -26.610 4.681 1.00 84.06 186 PHE A N 1
ATOM 1431 C CA . PHE A 1 186 ? -14.669 -26.020 3.384 1.00 84.06 186 PHE A CA 1
ATOM 1432 C C . PHE A 1 186 ? -16.182 -25.964 3.183 1.00 84.06 186 PHE A C 1
ATOM 1434 O O . PHE A 1 186 ? -16.895 -26.906 3.539 1.00 84.06 186 PHE A O 1
ATOM 1441 N N . ALA A 1 187 ? -16.658 -24.860 2.613 1.00 81.56 187 ALA A N 1
ATOM 1442 C CA . ALA A 1 187 ? -18.047 -24.725 2.212 1.00 81.56 187 ALA A CA 1
ATOM 1443 C C . ALA A 1 187 ? -18.387 -25.781 1.148 1.00 81.56 187 ALA A C 1
ATOM 1445 O O . ALA A 1 187 ? -17.568 -26.107 0.282 1.00 81.56 187 ALA A O 1
ATOM 1446 N N . ALA A 1 188 ? -19.600 -26.332 1.216 1.00 73.69 188 ALA A N 1
ATOM 1447 C CA . ALA A 1 188 ? -20.063 -27.289 0.223 1.00 73.69 188 ALA A CA 1
ATOM 1448 C C . ALA A 1 188 ? -20.095 -26.628 -1.162 1.00 73.69 188 ALA A C 1
ATOM 1450 O O . ALA A 1 188 ? -20.667 -25.554 -1.343 1.00 73.69 188 ALA A O 1
ATOM 1451 N N . GLN A 1 189 ? -19.492 -27.280 -2.155 1.00 70.69 189 GLN A N 1
ATOM 1452 C CA . GLN A 1 189 ? -19.564 -26.804 -3.529 1.00 70.69 189 GLN A CA 1
ATOM 1453 C C . GLN A 1 189 ? -20.908 -27.209 -4.125 1.00 70.69 189 GLN A C 1
ATOM 1455 O O . GLN A 1 189 ? -21.160 -28.392 -4.348 1.00 70.69 189 GLN A O 1
ATOM 1460 N N . THR A 1 190 ? -21.765 -26.234 -4.421 1.00 61.16 190 THR A N 1
ATOM 1461 C CA . THR A 1 190 ? -22.976 -26.497 -5.198 1.00 61.16 190 THR A CA 1
ATOM 1462 C C . THR A 1 190 ? -22.579 -26.665 -6.670 1.00 61.16 190 THR A C 1
ATOM 1464 O O . THR A 1 190 ? -21.999 -25.730 -7.247 1.00 61.16 190 THR A O 1
ATOM 1467 N N . PRO A 1 191 ? -22.856 -27.825 -7.300 1.00 63.00 191 PRO A N 1
ATOM 1468 C CA . PRO A 1 191 ? -22.656 -28.007 -8.730 1.00 63.00 191 PRO A CA 1
ATOM 1469 C C . PRO A 1 191 ? -23.679 -27.147 -9.472 1.00 63.00 191 PRO A C 1
ATOM 1471 O O . PRO A 1 191 ? -24.798 -27.573 -9.742 1.00 63.00 191 PRO A O 1
ATOM 1474 N N . ASP A 1 192 ? -23.302 -25.907 -9.758 1.00 63.34 192 ASP A N 1
ATOM 1475 C CA . ASP A 1 192 ? -24.146 -24.964 -10.477 1.00 63.34 192 ASP A CA 1
ATOM 1476 C C . ASP A 1 192 ? -23.691 -24.848 -11.934 1.00 63.34 192 ASP A C 1
ATOM 1478 O O . ASP A 1 192 ? -22.497 -24.877 -12.243 1.00 63.34 192 ASP A O 1
ATOM 1482 N N . ARG A 1 193 ? -24.661 -24.716 -12.840 1.00 70.88 193 ARG A N 1
ATOM 1483 C CA . ARG A 1 193 ? -24.445 -24.569 -14.289 1.00 70.88 193 ARG A CA 1
ATOM 1484 C C . ARG A 1 193 ? -24.284 -23.104 -14.709 1.00 70.88 193 ARG A C 1
ATOM 1486 O O . ARG A 1 193 ? -24.116 -22.829 -15.897 1.00 70.88 193 ARG A O 1
ATOM 1493 N N . VAL A 1 194 ? -24.347 -22.168 -13.763 1.00 81.19 194 VAL A N 1
ATOM 1494 C CA . VAL A 1 194 ? -24.192 -20.733 -14.026 1.00 81.19 194 VAL A CA 1
ATOM 1495 C C . VAL A 1 194 ? -22.732 -20.405 -14.383 1.00 81.19 194 VAL A C 1
ATOM 1497 O O . VAL A 1 194 ? -21.812 -20.831 -13.681 1.00 81.19 194 VAL A O 1
ATOM 1500 N N . PRO A 1 195 ? -22.474 -19.636 -15.461 1.00 86.94 195 PRO A N 1
ATOM 1501 C CA . PRO A 1 195 ? -21.133 -19.158 -15.780 1.00 86.94 195 PRO A CA 1
ATOM 1502 C C . PRO A 1 195 ? -20.550 -18.302 -14.650 1.00 86.94 195 PRO A C 1
ATOM 1504 O O . PRO A 1 195 ? -21.159 -17.328 -14.217 1.00 86.94 195 PRO A O 1
ATOM 1507 N N . ARG A 1 196 ? -19.333 -18.638 -14.216 1.00 87.81 196 ARG A N 1
ATOM 1508 C CA . ARG A 1 196 ? -18.616 -17.952 -13.132 1.00 87.81 196 ARG A CA 1
ATOM 1509 C C . ARG A 1 196 ? -17.355 -17.268 -13.644 1.00 87.81 196 ARG A C 1
ATOM 1511 O O . ARG A 1 196 ? -16.660 -17.807 -14.515 1.00 87.81 196 ARG A O 1
ATOM 1518 N N . THR A 1 197 ? -17.027 -16.111 -13.075 1.00 92.25 197 THR A N 1
ATOM 1519 C CA . THR A 1 197 ? -15.736 -15.446 -13.297 1.00 92.25 197 THR A CA 1
ATOM 1520 C C . THR A 1 197 ? -14.594 -16.272 -12.700 1.00 92.25 197 THR A C 1
ATOM 1522 O O . THR A 1 197 ? -14.810 -17.160 -11.873 1.00 92.25 197 THR A O 1
ATOM 1525 N N . LEU A 1 198 ? -13.352 -15.990 -13.108 1.00 92.44 198 LEU A N 1
ATOM 1526 C CA . LEU A 1 198 ? -12.178 -16.650 -12.526 1.00 92.44 198 LEU A CA 1
ATOM 1527 C C . LEU A 1 198 ? -12.104 -16.430 -11.006 1.00 92.44 198 LEU A C 1
ATOM 1529 O O . LEU A 1 198 ? -11.870 -17.380 -10.267 1.00 92.44 198 LEU A O 1
ATOM 1533 N N . VAL A 1 199 ? -12.375 -15.203 -10.546 1.00 93.25 199 VAL A N 1
ATOM 1534 C CA . VAL A 1 199 ? -12.386 -14.856 -9.118 1.00 93.25 199 VAL A CA 1
ATOM 1535 C C . VAL A 1 199 ? -13.438 -15.672 -8.372 1.00 93.25 199 VAL A C 1
ATOM 1537 O O . VAL A 1 199 ? -13.104 -16.291 -7.371 1.00 93.25 199 VAL A O 1
ATOM 1540 N N . GLN A 1 200 ? -14.671 -15.761 -8.886 1.00 91.50 200 GLN A N 1
ATOM 1541 C CA . GLN A 1 200 ? -15.733 -16.567 -8.266 1.00 91.50 200 GLN A CA 1
ATOM 1542 C C . GLN A 1 200 ? -15.325 -18.040 -8.128 1.00 91.50 200 GLN A C 1
ATOM 1544 O O . GLN A 1 200 ? -15.438 -18.604 -7.045 1.00 91.50 200 GLN A O 1
ATOM 1549 N N . LYS A 1 201 ? -14.755 -18.636 -9.184 1.00 91.62 201 LYS A N 1
ATOM 1550 C CA . LYS A 1 201 ? -14.261 -20.025 -9.149 1.00 91.62 201 LYS A CA 1
ATOM 1551 C C . LYS A 1 201 ? -13.154 -20.234 -8.117 1.00 91.62 201 LYS A C 1
ATOM 1553 O O . LYS A 1 201 ? -13.066 -21.298 -7.511 1.00 91.62 201 LYS A O 1
ATOM 1558 N N . ILE A 1 202 ? -12.261 -19.259 -7.953 1.00 94.31 202 ILE A N 1
ATOM 1559 C CA . ILE A 1 202 ? -11.201 -19.337 -6.945 1.00 94.31 202 ILE A CA 1
ATOM 1560 C C . ILE A 1 202 ? -11.820 -19.220 -5.552 1.00 94.31 202 ILE A C 1
ATOM 1562 O O . ILE A 1 202 ? -11.588 -20.107 -4.739 1.00 94.31 202 ILE A O 1
ATOM 1566 N N . LEU A 1 203 ? -12.662 -18.217 -5.295 1.00 92.50 203 LEU A N 1
ATOM 1567 C CA . LEU A 1 203 ? -13.295 -18.019 -3.988 1.00 92.50 203 LEU A CA 1
ATOM 1568 C C . LEU A 1 203 ? -14.129 -19.227 -3.547 1.00 92.50 203 LEU A C 1
ATOM 1570 O O . LEU A 1 203 ? -13.991 -19.666 -2.415 1.00 92.50 203 LEU A O 1
ATOM 1574 N N . GLU A 1 204 ? -14.915 -19.828 -4.439 1.00 90.12 204 GLU A N 1
ATOM 1575 C CA . GLU A 1 204 ? -15.711 -21.029 -4.135 1.00 90.12 204 GLU A CA 1
ATOM 1576 C C . GLU A 1 204 ? -14.868 -22.231 -3.709 1.00 90.12 204 GLU A C 1
ATOM 1578 O O . GLU A 1 204 ? -15.273 -22.993 -2.835 1.00 90.12 204 GLU A O 1
ATOM 1583 N N . ARG A 1 205 ? -13.679 -22.406 -4.299 1.00 91.31 205 ARG A N 1
ATOM 1584 C CA . ARG A 1 205 ? -12.758 -23.485 -3.909 1.00 91.31 205 ARG A CA 1
ATOM 1585 C C . ARG A 1 205 ? -12.106 -23.245 -2.549 1.00 91.31 205 ARG A C 1
ATOM 1587 O O . ARG A 1 205 ? -11.688 -24.206 -1.916 1.00 91.31 205 ARG A O 1
ATOM 1594 N N . HIS A 1 206 ? -12.033 -21.988 -2.118 1.00 93.88 206 HIS A N 1
ATOM 1595 C CA . HIS A 1 206 ? -11.383 -21.585 -0.872 1.00 93.88 206 HIS A CA 1
ATOM 1596 C C . HIS A 1 206 ? -12.375 -21.219 0.231 1.00 93.88 206 HIS A C 1
ATOM 1598 O O . HIS A 1 206 ? -11.946 -20.961 1.349 1.00 93.88 206 HIS A O 1
ATOM 1604 N N . ALA A 1 207 ? -13.676 -21.175 -0.050 1.00 91.75 207 ALA A N 1
ATOM 1605 C CA . ALA A 1 207 ? -14.680 -20.742 0.908 1.00 91.75 207 ALA A CA 1
ATOM 1606 C C . ALA A 1 207 ? -14.731 -21.661 2.130 1.00 91.75 207 ALA A C 1
ATOM 1608 O O . ALA A 1 207 ? -14.685 -22.889 2.018 1.00 91.75 207 ALA A O 1
ATOM 1609 N N . LEU A 1 208 ? -14.833 -21.043 3.302 1.00 90.19 208 LEU A N 1
ATOM 1610 C CA . LEU A 1 208 ? -14.870 -21.704 4.597 1.00 90.19 208 LEU A CA 1
ATOM 1611 C C . LEU A 1 208 ? -16.207 -21.437 5.282 1.00 90.19 208 LEU A C 1
ATOM 1613 O O . LEU A 1 208 ? -16.746 -20.335 5.208 1.00 90.19 208 LEU A O 1
ATOM 1617 N N . GLN A 1 209 ? -16.704 -22.441 5.997 1.00 83.31 209 GLN A N 1
ATOM 1618 C CA . GLN A 1 209 ? -17.893 -22.328 6.832 1.00 83.31 209 GLN A CA 1
ATOM 1619 C C . GLN A 1 209 ? -17.485 -22.236 8.305 1.00 83.31 209 GLN A C 1
ATOM 1621 O O . GLN A 1 209 ? -16.768 -23.103 8.813 1.00 83.31 209 GLN A O 1
ATOM 1626 N N . THR A 1 210 ? -17.968 -21.204 9.004 1.00 71.06 210 THR A N 1
ATOM 1627 C CA . THR A 1 210 ? -17.708 -20.994 10.438 1.00 71.06 210 THR A CA 1
ATOM 1628 C C . THR A 1 210 ? -18.996 -20.613 11.166 1.00 71.06 210 THR A C 1
ATOM 1630 O O . THR A 1 210 ? -19.523 -19.522 10.963 1.00 71.06 210 THR A O 1
ATOM 1633 N N . GLY A 1 211 ? -19.520 -21.501 12.019 1.00 64.06 211 GLY A N 1
ATOM 1634 C CA . GLY A 1 211 ? -20.652 -21.185 12.907 1.00 64.06 211 GLY A CA 1
ATOM 1635 C C . GLY A 1 211 ? -21.923 -20.666 12.212 1.00 64.06 211 GLY A C 1
ATOM 1636 O O . GLY A 1 211 ? -22.582 -19.793 12.763 1.00 64.06 211 GLY A O 1
ATOM 1637 N N . GLY A 1 212 ? -22.246 -21.148 11.003 1.00 57.91 212 GLY A N 1
ATOM 1638 C CA . GLY A 1 212 ? -23.407 -20.692 10.211 1.00 57.91 212 GLY A CA 1
ATOM 1639 C C . GLY A 1 212 ? -23.172 -19.423 9.376 1.00 57.91 212 GLY A C 1
ATOM 1640 O O . GLY A 1 212 ? -24.066 -18.970 8.672 1.00 57.91 212 GLY A O 1
ATOM 1641 N N . ILE A 1 213 ? -21.965 -18.853 9.417 1.00 64.69 213 ILE A N 1
ATOM 1642 C CA . ILE A 1 213 ? -21.554 -17.684 8.631 1.00 64.69 213 ILE A CA 1
ATOM 1643 C C . ILE A 1 213 ? -20.646 -18.149 7.477 1.00 64.69 213 ILE A C 1
ATOM 1645 O O . ILE A 1 213 ? -19.840 -19.067 7.652 1.00 64.69 213 ILE A O 1
ATOM 1649 N N . GLY A 1 214 ? -20.783 -17.529 6.296 1.00 57.22 214 GLY A N 1
ATOM 1650 C CA . GLY A 1 214 ? -20.047 -17.901 5.074 1.00 57.22 214 GLY A CA 1
ATOM 1651 C C . GLY A 1 214 ? -20.811 -18.808 4.098 1.00 57.22 214 GLY A C 1
ATOM 1652 O O . GLY A 1 214 ? -20.209 -19.364 3.186 1.00 57.22 214 GLY A O 1
ATOM 1653 N N . GLU A 1 215 ? -22.131 -18.959 4.258 1.00 63.41 215 GLU A N 1
ATOM 1654 C CA . GLU A 1 215 ? -22.970 -19.783 3.365 1.00 63.41 215 GLU A CA 1
ATOM 1655 C C . GLU A 1 215 ? -23.180 -19.168 1.973 1.00 63.41 215 GLU A C 1
ATOM 1657 O O . GLU A 1 215 ? -23.558 -19.863 1.031 1.00 63.41 215 GLU A O 1
ATOM 1662 N N . THR A 1 216 ? -22.927 -17.866 1.827 1.00 76.44 216 THR A N 1
ATOM 1663 C CA . THR A 1 216 ? -23.108 -17.141 0.571 1.00 76.44 216 THR A CA 1
ATOM 1664 C C . THR A 1 216 ? -21.820 -16.469 0.116 1.00 76.44 216 THR A C 1
ATOM 1666 O O . THR A 1 216 ? -21.130 -15.804 0.887 1.00 76.44 216 THR A O 1
ATOM 1669 N N . LEU A 1 217 ? -21.529 -16.612 -1.177 1.00 84.56 217 LEU A N 1
ATOM 1670 C CA . LEU A 1 217 ? -20.502 -15.853 -1.891 1.00 84.56 217 LEU A CA 1
ATOM 1671 C C . LEU A 1 217 ? -21.136 -14.789 -2.798 1.00 84.56 217 LEU A C 1
ATOM 1673 O O . LEU A 1 217 ? -20.624 -14.473 -3.874 1.00 84.56 217 LEU A O 1
ATOM 1677 N N . ALA A 1 218 ? -22.283 -14.248 -2.387 1.00 86.31 218 ALA A N 1
ATOM 1678 C CA . ALA A 1 218 ? -22.867 -13.086 -3.037 1.00 86.31 218 ALA A CA 1
ATOM 1679 C C . ALA A 1 218 ? -21.995 -11.841 -2.778 1.00 86.31 218 ALA A C 1
ATOM 1681 O O . ALA A 1 218 ? -21.547 -11.642 -1.645 1.00 86.31 218 ALA A O 1
ATOM 1682 N N . PRO A 1 219 ? -21.764 -10.975 -3.784 1.00 89.00 219 PRO A N 1
ATOM 1683 C CA . PRO A 1 219 ? -21.034 -9.729 -3.577 1.00 89.00 219 PRO A CA 1
ATOM 1684 C C . PRO A 1 219 ? -21.616 -8.895 -2.428 1.00 89.00 219 PRO A C 1
ATOM 1686 O O . PRO A 1 219 ? -22.829 -8.717 -2.341 1.00 89.00 219 PRO A O 1
ATOM 1689 N N . GLY A 1 220 ? -20.744 -8.379 -1.562 1.00 86.75 220 GLY A N 1
ATOM 1690 C CA . GLY A 1 220 ? -21.111 -7.625 -0.360 1.00 86.75 220 GLY A CA 1
ATOM 1691 C C . GLY A 1 220 ? -21.271 -8.471 0.909 1.00 86.75 220 GLY A C 1
ATOM 1692 O O . GLY A 1 220 ? -21.224 -7.912 2.001 1.00 86.75 220 GLY A O 1
ATOM 1693 N N . ALA A 1 221 ? -21.397 -9.796 0.803 1.00 87.81 221 ALA A N 1
ATOM 1694 C CA . ALA A 1 221 ? -21.442 -10.665 1.976 1.00 87.81 221 ALA A CA 1
ATOM 1695 C C . ALA A 1 221 ? -20.060 -10.807 2.635 1.00 87.81 221 ALA A C 1
ATOM 1697 O O . ALA A 1 221 ? -19.034 -10.849 1.950 1.00 87.81 221 ALA A O 1
ATOM 1698 N N . GLY A 1 222 ? -20.031 -10.907 3.964 1.00 89.44 222 GLY A N 1
ATOM 1699 C CA . GLY A 1 222 ? -18.838 -11.296 4.713 1.00 89.44 222 GLY A CA 1
ATOM 1700 C C . GLY A 1 222 ? -18.612 -12.807 4.640 1.00 89.44 222 GLY A C 1
ATOM 1701 O O . GLY A 1 222 ? -19.535 -13.588 4.873 1.00 89.44 222 GLY A O 1
ATOM 1702 N N . ALA A 1 223 ? -17.385 -13.222 4.334 1.00 90.69 223 ALA A N 1
ATOM 1703 C CA . ALA A 1 223 ? -16.998 -14.624 4.239 1.00 90.69 223 ALA A CA 1
ATOM 1704 C C . ALA A 1 223 ? -15.594 -14.861 4.807 1.00 90.69 223 ALA A C 1
ATOM 1706 O O . ALA A 1 223 ? -14.754 -13.956 4.839 1.00 90.69 223 ALA A O 1
ATOM 1707 N N . PHE A 1 224 ? -15.332 -16.107 5.201 1.00 92.75 224 PHE A N 1
ATOM 1708 C CA . PHE A 1 224 ? -13.976 -16.601 5.393 1.00 92.75 224 PHE A CA 1
ATOM 1709 C C . PHE A 1 224 ? -13.557 -17.436 4.198 1.00 92.75 224 PHE A C 1
ATOM 1711 O O . PHE A 1 224 ? -14.329 -18.234 3.666 1.00 92.75 224 PHE A O 1
ATOM 1718 N N . VAL A 1 225 ? -12.303 -17.272 3.808 1.00 93.81 225 VAL A N 1
ATOM 1719 C CA . VAL A 1 225 ? -11.663 -18.115 2.807 1.00 93.81 225 VAL A CA 1
ATOM 1720 C C . VAL A 1 225 ? -10.348 -18.640 3.351 1.00 93.81 225 VAL A C 1
ATOM 1722 O O . VAL A 1 225 ? -9.713 -18.007 4.195 1.00 93.81 225 VAL A O 1
ATOM 1725 N N . ARG A 1 226 ? -9.928 -19.801 2.867 1.00 94.88 226 ARG A N 1
ATOM 1726 C CA . ARG A 1 226 ? -8.607 -20.344 3.138 1.00 94.88 226 ARG A CA 1
ATOM 1727 C C . ARG A 1 226 ? -7.584 -19.635 2.262 1.00 94.88 226 ARG A C 1
ATOM 1729 O O . ARG A 1 226 ? -7.755 -19.583 1.047 1.00 94.88 226 ARG A O 1
ATOM 1736 N N . ALA A 1 227 ? -6.523 -19.127 2.872 1.00 96.31 227 ALA A N 1
ATOM 1737 C CA . ALA A 1 227 ? -5.367 -18.638 2.135 1.00 96.31 227 ALA A CA 1
ATOM 1738 C C . ALA A 1 227 ? -4.384 -19.783 1.873 1.00 96.31 227 ALA A C 1
ATOM 1740 O O . ALA A 1 227 ? -4.011 -20.495 2.805 1.00 96.31 227 ALA A O 1
ATOM 1741 N N . ASP A 1 228 ? -3.941 -19.935 0.624 1.00 97.88 228 ASP A N 1
ATOM 1742 C CA . ASP A 1 228 ? -2.847 -20.847 0.285 1.00 97.88 228 ASP A CA 1
ATOM 1743 C C . ASP A 1 228 ? -1.530 -20.305 0.823 1.00 97.88 228 ASP A C 1
ATOM 1745 O O . ASP A 1 228 ? -0.801 -21.032 1.485 1.00 97.88 228 ASP A O 1
ATOM 1749 N N . TRP A 1 229 ? -1.259 -19.018 0.589 1.00 98.25 229 TRP A N 1
ATOM 1750 C CA . TRP A 1 229 ? -0.064 -18.327 1.068 1.00 98.25 229 TRP A CA 1
ATOM 1751 C C . TRP A 1 229 ? -0.433 -17.144 1.952 1.00 98.25 229 TRP A C 1
ATOM 1753 O O . TRP A 1 229 ? -1.314 -16.347 1.611 1.00 98.25 229 TRP A O 1
ATOM 1763 N N . ARG A 1 230 ? 0.289 -17.008 3.066 1.00 97.56 230 ARG A N 1
ATOM 1764 C CA . ARG A 1 230 ? 0.193 -15.856 3.965 1.00 97.56 230 ARG A CA 1
ATOM 1765 C C . ARG A 1 230 ? 1.574 -15.269 4.152 1.00 97.56 230 ARG A C 1
ATOM 1767 O O . ARG A 1 230 ? 2.476 -15.981 4.593 1.00 97.56 230 ARG A O 1
ATOM 1774 N N . PHE A 1 231 ? 1.738 -13.989 3.843 1.00 97.25 231 PHE A N 1
ATOM 1775 C CA . PHE A 1 231 ? 3.008 -13.323 4.088 1.00 97.25 231 PHE A CA 1
ATOM 1776 C C . PHE A 1 231 ? 2.894 -12.068 4.943 1.00 97.25 231 PHE A C 1
ATOM 1778 O O . PHE A 1 231 ? 1.893 -11.352 4.931 1.00 97.25 231 PHE A O 1
ATOM 1785 N N . ILE A 1 232 ? 3.930 -11.828 5.737 1.00 96.81 232 ILE A N 1
ATOM 1786 C CA . ILE A 1 232 ? 3.974 -10.752 6.721 1.00 96.81 232 ILE A CA 1
ATOM 1787 C C . ILE A 1 232 ? 5.322 -10.044 6.670 1.00 96.81 232 ILE A C 1
ATOM 1789 O O . ILE A 1 232 ? 6.347 -10.664 6.399 1.00 96.81 232 ILE A O 1
ATOM 1793 N N . HIS A 1 233 ? 5.300 -8.743 6.941 1.00 95.50 233 HIS A N 1
ATOM 1794 C CA . HIS A 1 233 ? 6.478 -7.882 6.855 1.00 95.50 233 HIS A CA 1
ATOM 1795 C C . HIS A 1 233 ? 6.971 -7.474 8.246 1.00 95.50 233 HIS A C 1
ATOM 1797 O O . HIS A 1 233 ? 6.238 -7.580 9.243 1.00 95.50 233 HIS A O 1
ATOM 1803 N N . GLU A 1 234 ? 8.202 -6.986 8.328 1.00 93.44 234 GLU A N 1
ATOM 1804 C CA . GLU A 1 234 ? 8.883 -6.604 9.564 1.00 93.44 234 GLU A CA 1
ATOM 1805 C C . GLU A 1 234 ? 8.131 -5.545 10.376 1.00 93.44 234 GLU A C 1
ATOM 1807 O O . GLU A 1 234 ? 8.130 -5.609 11.603 1.00 93.44 234 GLU A O 1
ATOM 1812 N N . TYR A 1 235 ? 7.380 -4.659 9.715 1.00 91.06 235 TYR A N 1
ATOM 1813 C CA . TYR A 1 235 ? 6.499 -3.690 10.378 1.00 91.06 235 TYR A CA 1
ATOM 1814 C C . TYR A 1 235 ? 5.411 -4.334 11.242 1.00 91.06 235 TYR A C 1
ATOM 1816 O O . TYR A 1 235 ? 4.995 -3.778 12.254 1.00 91.06 235 TYR A O 1
ATOM 1824 N N . TYR A 1 236 ? 4.904 -5.492 10.822 1.00 93.62 236 TYR A N 1
ATOM 1825 C CA . TYR A 1 236 ? 3.666 -6.057 11.361 1.00 93.62 236 TYR A CA 1
ATOM 1826 C C . TYR A 1 236 ? 3.900 -7.331 12.161 1.00 93.62 236 TYR A C 1
ATOM 1828 O O . TYR A 1 236 ? 3.044 -7.729 12.943 1.00 93.62 236 TYR A O 1
ATOM 1836 N N . THR A 1 237 ? 5.054 -7.976 11.993 1.00 95.44 237 THR A N 1
ATOM 1837 C CA . THR A 1 237 ? 5.320 -9.287 12.600 1.00 95.44 237 THR A CA 1
ATOM 1838 C C . THR A 1 237 ? 5.353 -9.211 14.122 1.00 95.44 237 THR A C 1
ATOM 1840 O O . THR A 1 237 ? 4.721 -10.034 14.784 1.00 95.44 237 THR A O 1
ATOM 1843 N N . GLY A 1 238 ? 6.012 -8.191 14.686 1.00 94.25 238 GLY A N 1
ATOM 1844 C CA . GLY A 1 238 ? 6.001 -7.950 16.132 1.00 94.25 238 GLY A CA 1
ATOM 1845 C C . GLY A 1 238 ? 4.586 -7.706 16.664 1.00 94.25 238 GLY A C 1
ATOM 1846 O O . GLY A 1 238 ? 4.185 -8.312 17.656 1.00 94.25 238 GLY A O 1
ATOM 1847 N N . MET A 1 239 ? 3.794 -6.898 15.949 1.00 94.62 239 MET A N 1
ATOM 1848 C CA . MET A 1 239 ? 2.399 -6.602 16.299 1.00 94.62 239 MET A CA 1
ATOM 1849 C C . MET A 1 239 ? 1.536 -7.868 16.288 1.00 94.62 239 MET A C 1
ATOM 1851 O O . MET A 1 239 ? 0.862 -8.161 17.273 1.00 94.62 239 MET A O 1
ATOM 1855 N N . ALA A 1 240 ? 1.584 -8.637 15.196 1.00 95.62 240 ALA A N 1
ATOM 1856 C CA . ALA A 1 240 ? 0.837 -9.882 15.046 1.00 95.62 240 ALA A CA 1
ATOM 1857 C C . ALA A 1 240 ? 1.202 -10.879 16.148 1.00 95.62 240 ALA A C 1
ATOM 1859 O O . ALA A 1 240 ? 0.319 -11.453 16.778 1.00 95.62 240 ALA A O 1
ATOM 1860 N N . THR A 1 241 ? 2.498 -11.040 16.420 1.00 95.19 241 THR A N 1
ATOM 1861 C CA . THR A 1 241 ? 2.999 -11.944 17.462 1.00 95.19 241 THR A CA 1
ATOM 1862 C C . THR A 1 241 ? 2.474 -11.534 18.836 1.00 95.19 241 THR A C 1
ATOM 1864 O O . THR A 1 241 ? 1.911 -12.361 19.549 1.00 95.19 241 THR A O 1
ATOM 1867 N N . HIS A 1 242 ? 2.564 -10.244 19.175 1.00 93.19 242 HIS A N 1
ATOM 1868 C CA . HIS A 1 242 ? 2.055 -9.712 20.438 1.00 93.19 242 HIS A CA 1
ATOM 1869 C C . HIS A 1 242 ? 0.540 -9.932 20.593 1.00 93.19 242 HIS A C 1
ATOM 1871 O O . HIS A 1 242 ? 0.078 -10.392 21.638 1.00 93.19 242 HIS A O 1
ATOM 1877 N N . MET A 1 243 ? -0.240 -9.665 19.540 1.00 93.50 243 MET A N 1
ATOM 1878 C CA . MET A 1 243 ? -1.687 -9.906 19.527 1.00 93.50 243 MET A CA 1
ATOM 1879 C C . MET A 1 243 ? -2.036 -11.390 19.684 1.00 93.50 243 MET A C 1
ATOM 1881 O O . MET A 1 243 ? -2.952 -11.732 20.432 1.00 93.50 243 MET A O 1
ATOM 1885 N N . LEU A 1 244 ? -1.308 -12.274 18.998 1.00 94.44 244 LEU A N 1
ATOM 1886 C CA . LEU A 1 244 ? -1.527 -13.716 19.063 1.00 94.44 244 LEU A CA 1
ATOM 1887 C C . LEU A 1 244 ? -1.195 -14.275 20.441 1.00 94.44 244 LEU A C 1
ATOM 1889 O O . LEU A 1 244 ? -1.997 -15.025 20.988 1.00 94.44 244 LEU A O 1
ATOM 1893 N N . HIS A 1 245 ? -0.073 -13.874 21.039 1.00 93.94 245 HIS A N 1
ATOM 1894 C CA . HIS A 1 245 ? 0.283 -14.289 22.398 1.00 93.94 245 HIS A CA 1
ATOM 1895 C C . HIS A 1 245 ? -0.742 -13.816 23.427 1.00 93.94 245 HIS A C 1
ATOM 1897 O O . HIS A 1 245 ? -1.099 -14.576 24.323 1.00 93.94 245 HIS A O 1
ATOM 1903 N N . ALA A 1 246 ? -1.276 -12.602 23.270 1.00 90.31 246 ALA A N 1
ATOM 1904 C CA . ALA A 1 246 ? -2.339 -12.102 24.135 1.00 90.31 246 ALA A CA 1
ATOM 1905 C C . ALA A 1 246 ? -3.661 -12.882 23.978 1.00 90.31 246 ALA A C 1
ATOM 1907 O O . ALA A 1 246 ? -4.406 -13.021 24.948 1.00 90.31 246 ALA A O 1
ATOM 1908 N N . ALA A 1 247 ? -3.972 -13.378 22.776 1.00 90.75 247 ALA A N 1
ATOM 1909 C CA . ALA A 1 247 ? -5.234 -14.063 22.484 1.00 90.75 247 ALA A CA 1
ATOM 1910 C C . ALA A 1 247 ? -5.195 -15.586 22.712 1.00 90.75 247 ALA A C 1
ATOM 1912 O O . ALA A 1 247 ? -6.192 -16.160 23.151 1.00 90.75 247 ALA A O 1
ATOM 1913 N N . PHE A 1 248 ? -4.069 -16.237 22.414 1.00 90.06 248 PHE A N 1
ATOM 1914 C CA . PHE A 1 248 ? -3.924 -17.698 22.383 1.00 90.06 248 PHE A CA 1
ATOM 1915 C C . PHE A 1 248 ? -2.854 -18.231 23.347 1.00 90.06 248 PHE A C 1
ATOM 1917 O O . PHE A 1 248 ? -2.771 -19.441 23.545 1.00 90.06 248 PHE A O 1
ATOM 1924 N N . GLY A 1 249 ? -2.068 -17.355 23.978 1.00 90.12 249 GLY A N 1
ATOM 1925 C CA . GLY A 1 249 ? -0.955 -17.741 24.843 1.00 90.12 249 GLY A CA 1
ATOM 1926 C C . GLY A 1 249 ? 0.314 -18.119 24.072 1.00 90.12 249 GLY A C 1
ATOM 1927 O O . GLY A 1 249 ? 0.448 -17.858 22.876 1.00 90.12 249 GLY A O 1
ATOM 1928 N N . GLN A 1 250 ? 1.269 -18.710 24.792 1.00 91.00 250 GLN A N 1
ATOM 1929 C CA . GLN A 1 250 ? 2.538 -19.215 24.262 1.00 91.00 250 GLN A CA 1
ATOM 1930 C C . GLN A 1 250 ? 2.726 -20.687 24.673 1.00 91.00 250 GLN A C 1
ATOM 1932 O O . GLN A 1 250 ? 2.444 -21.014 25.830 1.00 91.00 250 GLN A O 1
ATOM 1937 N N . PRO A 1 251 ? 3.239 -21.564 23.787 1.00 89.25 251 PRO A N 1
ATOM 1938 C CA . PRO A 1 251 ? 3.589 -21.310 22.384 1.00 89.25 251 PRO A CA 1
ATOM 1939 C C . PRO A 1 251 ? 2.356 -21.249 21.463 1.00 89.25 251 PRO A C 1
ATOM 1941 O O . PRO A 1 251 ? 1.299 -21.783 21.791 1.00 89.25 251 PRO A O 1
ATOM 1944 N N . LEU A 1 252 ? 2.504 -20.625 20.290 1.00 92.88 252 LEU A N 1
ATOM 1945 C CA . LEU A 1 252 ? 1.487 -20.655 19.230 1.00 92.88 252 LEU A CA 1
ATOM 1946 C C . LEU A 1 252 ? 1.590 -21.926 18.379 1.00 92.88 252 LEU A C 1
ATOM 1948 O O . LEU A 1 252 ? 2.685 -22.373 18.035 1.00 92.88 252 LEU A O 1
ATOM 1952 N N . GLU A 1 253 ? 0.441 -22.443 17.949 1.00 92.00 253 GLU A N 1
ATOM 1953 C CA . GLU A 1 253 ? 0.352 -23.471 16.912 1.00 92.00 253 GLU A CA 1
ATOM 1954 C C . GLU A 1 253 ? 0.001 -22.810 15.571 1.00 92.00 253 GLU A C 1
ATOM 1956 O O . GLU A 1 253 ? -1.099 -22.289 15.385 1.00 92.00 253 GLU A O 1
ATOM 1961 N N . LEU A 1 254 ? 0.959 -22.783 14.639 1.00 94.81 254 LEU A N 1
ATOM 1962 C CA . LEU A 1 254 ? 0.753 -22.188 13.318 1.00 94.81 254 LEU A CA 1
ATOM 1963 C C . LEU A 1 254 ? 0.123 -23.196 12.351 1.00 94.81 254 LEU A C 1
ATOM 1965 O O . LEU A 1 254 ? 0.634 -24.301 12.161 1.00 94.81 254 LEU A O 1
ATOM 1969 N N . HIS A 1 255 ? -0.937 -22.776 11.666 1.00 93.75 255 HIS A N 1
ATOM 1970 C CA . HIS A 1 255 ? -1.602 -23.568 10.636 1.00 93.75 255 HIS A CA 1
ATOM 1971 C C . HIS A 1 255 ? -0.697 -23.696 9.408 1.00 93.75 255 HIS A C 1
ATOM 1973 O O . HIS A 1 255 ? -0.247 -22.682 8.887 1.00 93.75 255 HIS A O 1
ATOM 1979 N N . GLU A 1 256 ? -0.420 -24.911 8.926 1.00 94.56 256 GLU A N 1
ATOM 1980 C CA . GLU A 1 256 ? 0.363 -25.153 7.698 1.00 94.56 256 GLU A CA 1
ATOM 1981 C C . GLU A 1 256 ? 1.574 -24.211 7.555 1.00 94.56 256 GLU A C 1
ATOM 1983 O O . GLU A 1 256 ? 1.688 -23.435 6.605 1.00 94.56 256 GLU A O 1
ATOM 1988 N N . ARG A 1 257 ? 2.471 -24.230 8.549 1.00 95.19 257 ARG A N 1
ATOM 1989 C CA . ARG A 1 257 ? 3.596 -23.279 8.664 1.00 95.19 257 ARG A CA 1
ATOM 1990 C C . ARG A 1 257 ? 4.441 -23.110 7.395 1.00 95.19 257 ARG A C 1
ATOM 1992 O O . ARG A 1 257 ? 5.017 -22.051 7.185 1.00 95.19 257 ARG A O 1
ATOM 1999 N N . ALA A 1 258 ? 4.511 -24.145 6.554 1.00 96.50 258 ALA A N 1
ATOM 2000 C CA . ALA A 1 258 ? 5.265 -24.137 5.303 1.00 96.50 258 ALA A CA 1
ATOM 2001 C C . ALA A 1 258 ? 4.702 -23.154 4.264 1.00 96.50 258 ALA A C 1
ATOM 2003 O O . ALA A 1 258 ? 5.412 -22.810 3.324 1.00 96.50 258 ALA A O 1
ATOM 2004 N N . THR A 1 259 ? 3.458 -22.694 4.438 1.00 97.00 259 THR A N 1
ATOM 2005 C CA . THR A 1 259 ? 2.833 -21.695 3.566 1.00 97.00 259 THR A CA 1
ATOM 2006 C C . THR A 1 259 ? 2.795 -20.283 4.169 1.00 97.00 259 THR A C 1
ATOM 2008 O O . THR A 1 259 ? 2.084 -19.398 3.685 1.00 97.00 259 THR A O 1
ATOM 2011 N N . ILE A 1 260 ? 3.585 -20.062 5.228 1.00 98.19 260 ILE A N 1
ATOM 2012 C CA . ILE A 1 260 ? 3.843 -18.747 5.825 1.00 98.19 260 ILE A CA 1
ATOM 2013 C C . ILE A 1 260 ? 5.205 -18.255 5.359 1.00 98.19 260 ILE A C 1
ATOM 2015 O O . ILE A 1 260 ? 6.195 -18.983 5.465 1.00 98.19 260 ILE A O 1
ATOM 2019 N N . ILE A 1 261 ? 5.266 -17.004 4.909 1.00 98.00 261 ILE A N 1
ATOM 2020 C CA . ILE A 1 261 ? 6.521 -16.358 4.522 1.00 98.00 261 ILE A CA 1
ATOM 2021 C C . ILE A 1 261 ? 6.658 -15.021 5.251 1.00 98.00 261 ILE A C 1
ATOM 2023 O O . ILE A 1 261 ? 5.732 -14.216 5.291 1.00 98.00 261 ILE A O 1
ATOM 2027 N N . ALA A 1 262 ? 7.821 -14.784 5.836 1.00 97.69 262 ALA A N 1
ATOM 2028 C CA . ALA A 1 262 ? 8.186 -13.516 6.443 1.00 97.69 262 ALA A CA 1
ATOM 2029 C C . ALA A 1 262 ? 9.139 -12.765 5.495 1.00 97.69 262 ALA A C 1
ATOM 2031 O O . ALA A 1 262 ? 10.029 -13.386 4.908 1.00 97.69 262 ALA A O 1
ATOM 2032 N N . PHE A 1 263 ? 8.927 -11.462 5.315 1.00 97.06 263 PHE A N 1
ATOM 2033 C CA . PHE A 1 263 ? 9.773 -10.593 4.496 1.00 97.06 263 PHE A CA 1
ATOM 2034 C C . PHE A 1 263 ? 10.320 -9.429 5.324 1.00 97.06 263 PHE A C 1
ATOM 2036 O O . PHE A 1 263 ? 9.585 -8.823 6.102 1.00 97.06 263 PHE A O 1
ATOM 2043 N N . GLU A 1 264 ? 11.601 -9.127 5.127 1.00 94.31 264 GLU A N 1
ATOM 2044 C CA . GLU A 1 264 ? 12.303 -7.983 5.708 1.00 94.31 264 GLU A CA 1
ATOM 2045 C C . GLU A 1 264 ? 12.839 -7.087 4.571 1.00 94.31 264 GLU A C 1
ATOM 2047 O O . GLU A 1 264 ? 14.041 -7.050 4.289 1.00 94.31 264 GLU A O 1
ATOM 2052 N N . ASP A 1 265 ? 11.939 -6.419 3.841 1.00 93.50 265 ASP A N 1
ATOM 2053 C CA . ASP A 1 265 ? 12.262 -5.684 2.610 1.00 93.50 265 ASP A CA 1
ATOM 2054 C C . ASP A 1 265 ? 11.997 -4.171 2.654 1.00 93.50 265 ASP A C 1
ATOM 2056 O O . ASP A 1 265 ? 12.588 -3.441 1.851 1.00 93.50 265 ASP A O 1
ATOM 2060 N N . HIS A 1 266 ? 11.215 -3.661 3.609 1.00 92.19 266 HIS A N 1
ATOM 2061 C CA . HIS A 1 266 ? 10.873 -2.235 3.697 1.00 92.19 266 HIS A CA 1
ATOM 2062 C C . HIS A 1 266 ? 11.958 -1.381 4.367 1.00 92.19 266 HIS A C 1
ATOM 2064 O O . HIS A 1 266 ? 12.151 -0.223 3.989 1.00 92.19 266 HIS A O 1
ATOM 2070 N N . LEU A 1 267 ? 12.661 -1.920 5.368 1.00 91.56 267 LEU A N 1
ATOM 2071 C CA . LEU A 1 267 ? 13.582 -1.169 6.238 1.00 91.56 267 LEU A CA 1
ATOM 2072 C C . LEU A 1 267 ? 15.074 -1.430 5.965 1.00 91.56 267 LEU A C 1
ATOM 2074 O O . LEU A 1 267 ? 15.936 -0.855 6.638 1.00 91.56 267 LEU A O 1
ATOM 2078 N N . SER A 1 268 ? 15.395 -2.200 4.922 1.00 90.25 268 SER A N 1
ATOM 2079 C CA . SER A 1 268 ? 16.768 -2.573 4.527 1.00 90.25 268 SER A CA 1
ATOM 2080 C C . SER A 1 268 ? 17.716 -1.380 4.310 1.00 90.25 268 SER A C 1
ATOM 2082 O O . SER A 1 268 ? 18.919 -1.477 4.561 1.00 90.25 268 SER A O 1
ATOM 2084 N N . TYR A 1 269 ? 17.177 -0.216 3.929 1.00 90.88 269 TYR A N 1
ATOM 2085 C CA . TYR A 1 269 ? 17.923 1.035 3.745 1.00 90.88 269 TYR A CA 1
ATOM 2086 C C . TYR A 1 269 ? 17.553 2.138 4.749 1.00 90.88 269 TYR A C 1
ATOM 2088 O O . TYR A 1 269 ? 17.872 3.307 4.522 1.00 90.88 269 TYR A O 1
ATOM 2096 N N . ALA A 1 270 ? 16.922 1.811 5.884 1.00 89.94 270 ALA A N 1
ATOM 2097 C CA . ALA A 1 270 ? 16.490 2.809 6.872 1.00 89.94 270 ALA A CA 1
ATOM 2098 C C . ALA A 1 270 ? 17.641 3.703 7.375 1.00 89.94 270 ALA A C 1
ATOM 2100 O O . ALA A 1 270 ? 17.451 4.892 7.610 1.00 89.94 270 ALA A O 1
ATOM 2101 N N . HIS A 1 271 ? 18.862 3.167 7.454 1.00 90.00 271 HIS A N 1
ATOM 2102 C CA . HIS A 1 271 ? 20.069 3.905 7.837 1.00 90.00 271 HIS A CA 1
ATOM 2103 C C . HIS A 1 271 ? 20.490 5.000 6.834 1.00 90.00 271 HIS A C 1
ATOM 2105 O O . HIS A 1 271 ? 21.234 5.902 7.208 1.00 90.00 271 HIS A O 1
ATOM 2111 N N . LYS A 1 272 ? 20.012 4.948 5.580 1.00 91.25 272 LYS A N 1
ATOM 2112 C CA . LYS A 1 272 ? 20.220 5.989 4.554 1.00 91.25 272 LYS A CA 1
ATOM 2113 C C . LYS A 1 272 ? 19.077 7.000 4.490 1.00 91.25 272 LYS A C 1
ATOM 2115 O O . LYS A 1 272 ? 19.181 8.006 3.794 1.00 91.25 272 LYS A O 1
ATOM 2120 N N . SER A 1 273 ? 17.970 6.732 5.176 1.00 88.81 273 SER A N 1
ATOM 2121 C CA . SER A 1 273 ? 16.810 7.613 5.176 1.00 88.81 273 SER A CA 1
ATOM 2122 C C . SER A 1 273 ? 17.027 8.762 6.156 1.00 88.81 273 SER A C 1
ATOM 2124 O O . SER A 1 273 ? 17.047 8.554 7.369 1.00 88.81 273 SER A O 1
ATOM 2126 N N . GLU A 1 274 ? 17.125 9.987 5.635 1.00 89.50 274 GLU A N 1
ATOM 2127 C CA . GLU A 1 274 ? 17.276 11.196 6.455 1.00 89.50 274 GLU A CA 1
ATOM 2128 C C . GLU A 1 274 ? 16.183 11.292 7.529 1.00 89.50 274 GLU A C 1
ATOM 2130 O O . GLU A 1 274 ? 16.477 11.601 8.680 1.00 89.50 274 GLU A O 1
ATOM 2135 N N . LEU A 1 275 ? 14.938 10.944 7.186 1.00 83.62 275 LEU A N 1
ATOM 2136 C CA . LEU A 1 275 ? 13.809 10.967 8.116 1.00 83.62 275 LEU A CA 1
ATOM 2137 C C . LEU A 1 275 ? 14.016 10.018 9.307 1.00 83.62 275 LEU A C 1
ATOM 2139 O O . LEU A 1 275 ? 13.739 10.396 10.444 1.00 83.62 275 LEU A O 1
ATOM 2143 N N . HIS A 1 276 ? 14.508 8.800 9.062 1.00 89.75 276 HIS A N 1
ATOM 2144 C CA . HIS A 1 276 ? 14.756 7.824 10.126 1.00 89.75 276 HIS A CA 1
ATOM 2145 C C . HIS A 1 276 ? 15.938 8.236 11.003 1.00 89.75 276 HIS A C 1
ATOM 2147 O O . HIS A 1 276 ? 15.871 8.105 12.226 1.00 89.75 276 HIS A O 1
ATOM 2153 N N . VAL A 1 277 ? 17.001 8.764 10.390 1.00 90.81 277 VAL A N 1
ATOM 2154 C CA . VAL A 1 277 ? 18.207 9.207 11.100 1.00 90.81 277 VAL A CA 1
ATOM 2155 C C . VAL A 1 277 ? 17.912 10.440 11.953 1.00 90.81 277 VAL A C 1
ATOM 2157 O O . VAL A 1 277 ? 18.167 10.428 13.155 1.00 90.81 277 VAL A O 1
ATOM 2160 N N . ARG A 1 278 ? 17.325 11.484 11.361 1.00 90.12 278 ARG A N 1
ATOM 2161 C CA . ARG A 1 278 ? 17.043 12.761 12.031 1.00 90.12 278 ARG A CA 1
ATOM 2162 C C . ARG A 1 278 ? 16.085 12.607 13.210 1.00 90.12 278 ARG A C 1
ATOM 2164 O O . ARG A 1 278 ? 16.252 13.290 14.214 1.00 90.12 278 ARG A O 1
ATOM 2171 N N . ASN A 1 279 ? 15.111 11.706 13.097 1.00 85.31 279 ASN A N 1
ATOM 2172 C CA . ASN A 1 279 ? 14.134 11.447 14.156 1.00 85.31 279 ASN A CA 1
ATOM 2173 C C . ASN A 1 279 ? 14.596 10.375 15.160 1.00 85.31 279 ASN A C 1
ATOM 2175 O O . ASN A 1 279 ? 13.817 9.993 16.029 1.00 85.31 279 ASN A O 1
ATOM 2179 N N . GLY A 1 280 ? 15.830 9.868 15.043 1.00 90.50 280 GLY A N 1
ATOM 2180 C CA . GLY A 1 280 ? 16.383 8.888 15.978 1.00 90.50 280 GLY A CA 1
ATOM 2181 C C . GLY A 1 280 ? 15.657 7.539 15.979 1.00 90.50 280 GLY A C 1
ATOM 2182 O O . GLY A 1 280 ? 15.632 6.876 17.008 1.00 90.50 280 GLY A O 1
ATOM 2183 N N . LEU A 1 281 ? 15.073 7.124 14.849 1.00 90.75 281 LEU A N 1
ATOM 2184 C CA . LEU A 1 281 ? 14.201 5.940 14.751 1.00 90.75 281 LEU A CA 1
ATOM 2185 C C . LEU A 1 281 ? 14.959 4.621 14.531 1.00 90.75 281 LEU A C 1
ATOM 2187 O O . LEU A 1 281 ? 14.357 3.552 14.549 1.00 90.75 281 LEU A O 1
ATOM 2191 N N . LEU A 1 282 ? 16.276 4.665 14.302 1.00 93.00 282 LEU A N 1
ATOM 2192 C CA . LEU A 1 282 ? 17.072 3.462 14.022 1.00 93.00 282 LEU A CA 1
ATOM 2193 C C . LEU A 1 282 ? 17.056 2.409 15.148 1.00 93.00 282 LEU A C 1
ATOM 2195 O O . LEU A 1 282 ? 17.044 1.223 14.815 1.00 93.00 282 LEU A O 1
ATOM 2199 N N . PRO A 1 283 ? 17.058 2.766 16.449 1.00 93.56 283 PRO A N 1
ATOM 2200 C CA . PRO A 1 283 ? 16.872 1.789 17.520 1.00 93.56 283 PRO A CA 1
ATOM 2201 C C . PRO A 1 283 ? 15.530 1.055 17.416 1.00 93.56 283 PRO A C 1
ATOM 2203 O O . PRO A 1 283 ? 15.520 -0.171 17.476 1.00 93.56 283 PRO A O 1
ATOM 2206 N N . ASP A 1 284 ? 14.435 1.776 17.163 1.00 91.38 284 ASP A N 1
ATOM 2207 C CA . ASP A 1 284 ? 13.106 1.171 17.025 1.00 91.38 284 ASP A CA 1
ATOM 2208 C C . ASP A 1 284 ? 13.018 0.283 15.765 1.00 91.38 284 ASP A C 1
ATOM 2210 O O . ASP A 1 284 ? 12.432 -0.795 15.789 1.00 91.38 284 ASP A O 1
ATOM 2214 N N . VAL A 1 285 ? 13.660 0.689 14.660 1.00 92.19 285 VAL A N 1
ATOM 2215 C CA . VAL A 1 285 ? 13.782 -0.146 13.448 1.00 92.19 285 VAL A CA 1
ATOM 2216 C C . VAL A 1 285 ? 14.510 -1.458 13.753 1.00 92.19 285 VAL A C 1
ATOM 2218 O O . VAL A 1 285 ? 14.078 -2.522 13.314 1.00 92.19 285 VAL A O 1
ATOM 2221 N N . ARG A 1 286 ? 15.597 -1.415 14.536 1.00 92.50 286 ARG A N 1
ATOM 2222 C CA . ARG A 1 286 ? 16.306 -2.634 14.963 1.00 92.50 286 ARG A CA 1
ATOM 2223 C C . ARG A 1 286 ? 15.437 -3.505 15.865 1.00 92.50 286 ARG A C 1
ATOM 2225 O O . ARG A 1 286 ? 15.524 -4.725 15.765 1.00 92.50 286 ARG A O 1
ATOM 2232 N N . GLU A 1 287 ? 14.611 -2.902 16.718 1.00 93.75 287 GLU A N 1
ATOM 2233 C CA . GLU A 1 287 ? 13.650 -3.620 17.561 1.00 93.75 287 GLU A CA 1
ATOM 2234 C C . GLU A 1 287 ? 12.612 -4.370 16.710 1.00 93.75 287 GLU A C 1
ATOM 2236 O O . GLU A 1 287 ? 12.406 -5.566 16.923 1.00 93.75 287 GLU A O 1
ATOM 2241 N N . LEU A 1 288 ? 12.032 -3.717 15.693 1.00 93.38 288 LEU A N 1
ATOM 2242 C CA . LEU A 1 288 ? 11.127 -4.356 14.728 1.00 93.38 288 LEU A CA 1
ATOM 2243 C C . LEU A 1 288 ? 11.787 -5.543 14.017 1.00 93.38 288 LEU A C 1
ATOM 2245 O O . LEU A 1 288 ? 11.247 -6.651 14.030 1.00 93.38 288 LEU A O 1
ATOM 2249 N N . SER A 1 289 ? 12.975 -5.327 13.444 1.00 93.56 289 SER A N 1
ATOM 2250 C CA . SER A 1 289 ? 13.761 -6.377 12.786 1.00 93.56 289 SER A CA 1
ATOM 2251 C C . SER A 1 289 ? 14.053 -7.545 13.734 1.00 93.56 289 SER A C 1
ATOM 2253 O O . SER A 1 289 ? 13.909 -8.713 13.367 1.00 93.56 289 SER A O 1
ATOM 2255 N N . ALA A 1 290 ? 14.423 -7.261 14.986 1.00 94.50 290 ALA A N 1
ATOM 2256 C CA . ALA A 1 290 ? 14.682 -8.292 15.984 1.00 94.50 290 ALA A CA 1
ATOM 2257 C C . ALA A 1 290 ? 13.420 -9.106 16.311 1.00 94.50 290 ALA A C 1
ATOM 2259 O O . ALA A 1 290 ? 13.496 -10.336 16.336 1.00 94.50 290 ALA A O 1
ATOM 2260 N N . ALA A 1 291 ? 12.272 -8.447 16.501 1.00 94.94 291 ALA A N 1
ATOM 2261 C CA . ALA A 1 291 ? 10.990 -9.103 16.758 1.00 94.94 291 ALA A CA 1
ATOM 2262 C C . ALA A 1 291 ? 10.541 -9.974 15.572 1.00 94.94 291 ALA A C 1
ATOM 2264 O O . ALA A 1 291 ? 10.134 -11.121 15.760 1.00 94.94 291 ALA A O 1
ATOM 2265 N N . HIS A 1 292 ? 10.689 -9.472 14.344 1.00 96.31 292 HIS A N 1
ATOM 2266 C CA . HIS A 1 292 ? 10.391 -10.211 13.118 1.00 96.31 292 HIS A CA 1
ATOM 2267 C C . HIS A 1 292 ? 11.226 -11.493 12.997 1.00 96.31 292 HIS A C 1
ATOM 2269 O O . HIS A 1 292 ? 10.696 -12.593 12.818 1.00 96.31 292 HIS A O 1
ATOM 2275 N N . ARG A 1 293 ? 12.545 -11.372 13.170 1.00 95.19 293 ARG A N 1
ATOM 2276 C CA . ARG A 1 293 ? 13.468 -12.512 13.099 1.00 95.19 293 ARG A CA 1
ATOM 2277 C C . ARG A 1 293 ? 13.264 -13.489 14.257 1.00 95.19 293 ARG A C 1
ATOM 2279 O O . ARG A 1 293 ? 13.455 -14.689 14.071 1.00 95.19 293 ARG A O 1
ATOM 2286 N N . ALA A 1 294 ? 12.903 -12.998 15.444 1.00 95.81 294 ALA A N 1
ATOM 2287 C CA . ALA A 1 294 ? 12.578 -13.842 16.590 1.00 95.81 294 ALA A CA 1
ATOM 2288 C C . ALA A 1 294 ? 11.367 -14.728 16.285 1.00 95.81 294 ALA A C 1
ATOM 2290 O O . ALA A 1 294 ? 11.488 -15.943 16.408 1.00 95.81 294 ALA A O 1
ATOM 2291 N N . PHE A 1 295 ? 10.275 -14.150 15.774 1.00 96.44 295 PHE A N 1
ATOM 2292 C CA . PHE A 1 295 ? 9.103 -14.906 15.330 1.00 96.44 295 PHE A CA 1
ATOM 2293 C C . PHE A 1 295 ? 9.472 -15.968 14.284 1.00 96.44 295 PHE A C 1
ATOM 2295 O O . PHE A 1 295 ? 9.122 -17.140 14.435 1.00 96.44 295 PHE A O 1
ATOM 2302 N N . ALA A 1 296 ? 10.233 -15.587 13.251 1.00 96.06 296 ALA A N 1
ATOM 2303 C CA . ALA A 1 296 ? 10.622 -16.521 12.199 1.00 96.06 296 ALA A CA 1
ATOM 2304 C C . ALA A 1 296 ? 11.437 -17.712 12.731 1.00 96.06 296 ALA A C 1
ATOM 2306 O O . ALA A 1 296 ? 11.180 -18.854 12.348 1.00 96.06 296 ALA A O 1
ATOM 2307 N N . ARG A 1 297 ? 12.385 -17.465 13.647 1.00 95.75 297 ARG A N 1
ATOM 2308 C CA . ARG A 1 297 ? 13.185 -18.524 14.284 1.00 95.75 297 ARG A CA 1
ATOM 2309 C C . ARG A 1 297 ? 12.364 -19.390 15.234 1.00 95.75 297 ARG A C 1
ATOM 2311 O O . ARG A 1 297 ? 12.472 -20.608 15.161 1.00 95.75 297 ARG A O 1
ATOM 2318 N N . GLU A 1 298 ? 11.574 -18.776 16.112 1.00 96.12 298 GLU A N 1
ATOM 2319 C CA . GLU A 1 298 ? 10.799 -19.467 17.150 1.00 96.12 298 GLU A CA 1
ATOM 2320 C C . GLU A 1 298 ? 9.776 -20.431 16.541 1.00 96.12 298 GLU A C 1
ATOM 2322 O O . GLU A 1 298 ? 9.662 -21.573 16.983 1.00 96.12 298 GLU A O 1
ATOM 2327 N N . TYR A 1 299 ? 9.091 -20.005 15.477 1.00 96.38 299 TYR A N 1
ATOM 2328 C CA . TYR A 1 299 ? 8.031 -20.794 14.846 1.00 96.38 299 TYR A CA 1
ATOM 2329 C C . TYR A 1 299 ? 8.463 -21.521 13.564 1.00 96.38 299 TYR A C 1
ATOM 2331 O O . TYR A 1 299 ? 7.654 -22.208 12.934 1.00 96.38 299 TYR A O 1
ATOM 2339 N N . GLY A 1 300 ? 9.738 -21.410 13.176 1.00 95.62 300 GLY A N 1
ATOM 2340 C CA . GLY A 1 300 ? 10.286 -22.065 11.987 1.00 95.62 300 GLY A CA 1
ATOM 2341 C C . GLY A 1 300 ? 9.625 -21.607 10.683 1.00 95.62 300 GLY A C 1
ATOM 2342 O O . GLY A 1 300 ? 9.344 -22.430 9.812 1.00 95.62 300 GLY A O 1
ATOM 2343 N N . VAL A 1 301 ? 9.342 -20.308 10.568 1.00 96.94 301 VAL A N 1
ATOM 2344 C CA . VAL A 1 301 ? 8.754 -19.682 9.375 1.00 96.94 301 VAL A CA 1
ATOM 2345 C C . VAL A 1 301 ? 9.866 -19.278 8.409 1.00 96.94 301 VAL A C 1
ATOM 2347 O O . VAL A 1 301 ? 10.916 -18.781 8.823 1.00 96.94 301 VAL A O 1
ATOM 2350 N N . LYS A 1 302 ? 9.646 -19.474 7.103 1.00 96.25 302 LYS A N 1
ATOM 2351 C CA . LYS A 1 302 ? 10.606 -19.052 6.079 1.00 96.25 302 LYS A CA 1
ATOM 2352 C C . LYS A 1 302 ? 10.721 -17.528 6.089 1.00 96.25 302 LYS A C 1
ATOM 2354 O O . LYS A 1 302 ? 9.743 -16.844 5.815 1.00 96.25 302 LYS A O 1
ATOM 2359 N N . ASN A 1 303 ? 11.919 -17.023 6.367 1.00 96.00 303 ASN A N 1
ATOM 2360 C CA . ASN A 1 303 ? 12.239 -15.601 6.296 1.00 96.00 303 ASN A CA 1
ATOM 2361 C C . ASN A 1 303 ? 13.060 -15.284 5.039 1.00 96.00 303 ASN A C 1
ATOM 2363 O O . ASN A 1 303 ? 14.009 -16.015 4.739 1.00 96.00 303 ASN A O 1
ATOM 2367 N N . HIS A 1 304 ? 12.695 -14.204 4.352 1.00 95.69 304 HIS A N 1
ATOM 2368 C CA . HIS A 1 304 ? 13.511 -13.519 3.354 1.00 95.69 304 HIS A CA 1
ATOM 2369 C C . HIS A 1 304 ? 14.038 -12.223 3.962 1.00 95.69 304 HIS A C 1
ATOM 2371 O O . HIS A 1 304 ? 13.293 -11.255 4.113 1.00 95.69 304 HIS A O 1
ATOM 2377 N N . GLY A 1 305 ? 15.306 -12.248 4.363 1.00 93.12 305 GLY A N 1
ATOM 2378 C CA . GLY A 1 305 ? 15.908 -11.229 5.218 1.00 93.12 305 GLY A CA 1
ATOM 2379 C C . GLY A 1 305 ? 16.817 -10.247 4.485 1.00 93.12 305 GLY A C 1
ATOM 2380 O O . GLY A 1 305 ? 16.858 -10.177 3.253 1.00 93.12 305 GLY A O 1
ATOM 2381 N N . TYR A 1 306 ? 17.609 -9.511 5.266 1.00 91.25 306 TYR A N 1
ATOM 2382 C CA . TYR A 1 306 ? 18.714 -8.718 4.730 1.00 91.25 306 TYR A CA 1
ATOM 2383 C C . TYR A 1 306 ? 19.819 -9.598 4.131 1.00 91.25 306 TYR A C 1
ATOM 2385 O O . TYR A 1 306 ? 20.212 -10.619 4.704 1.00 91.25 306 TYR A O 1
ATOM 2393 N N . LEU A 1 307 ? 20.370 -9.165 2.995 1.00 87.50 307 LEU A N 1
ATOM 2394 C CA . LEU A 1 307 ? 21.475 -9.853 2.324 1.00 87.50 307 LEU A CA 1
ATOM 2395 C C . LEU A 1 307 ? 22.712 -9.928 3.218 1.00 87.50 307 LEU A C 1
ATOM 2397 O O . LEU A 1 307 ? 23.351 -10.967 3.272 1.00 87.50 307 LEU A O 1
ATOM 2401 N N . SER A 1 308 ? 22.981 -8.890 4.011 1.00 78.19 308 SER A N 1
ATOM 2402 C CA . SER A 1 308 ? 24.107 -8.865 4.955 1.00 78.19 308 SER A CA 1
ATOM 2403 C C . SER A 1 308 ? 24.075 -9.965 6.020 1.00 78.19 308 SER A C 1
ATOM 2405 O O . SER A 1 308 ? 25.086 -10.230 6.662 1.00 78.19 308 SER A O 1
ATOM 2407 N N . GLU A 1 309 ? 22.913 -10.577 6.245 1.00 78.19 309 GLU A N 1
ATOM 2408 C CA . GLU A 1 309 ? 22.713 -11.653 7.223 1.00 78.19 309 GLU A CA 1
ATOM 2409 C C . GLU A 1 309 ? 22.693 -13.039 6.563 1.00 78.19 309 GLU A C 1
ATOM 2411 O O . GLU A 1 309 ? 22.829 -14.055 7.242 1.00 78.19 309 GLU A O 1
ATOM 2416 N N . THR A 1 310 ? 22.481 -13.093 5.246 1.00 73.50 310 THR A N 1
ATOM 2417 C CA . THR A 1 310 ? 22.299 -14.340 4.487 1.00 73.50 310 THR A CA 1
ATOM 2418 C C . THR A 1 310 ? 23.476 -14.647 3.567 1.00 73.50 310 THR A C 1
ATOM 2420 O O . THR A 1 310 ? 23.738 -15.816 3.289 1.00 73.50 310 THR A O 1
ATOM 2423 N N . ASP A 1 311 ? 24.221 -13.625 3.151 1.00 77.06 311 ASP A N 1
ATOM 2424 C CA . ASP A 1 311 ? 25.398 -13.725 2.302 1.00 77.06 311 ASP A CA 1
ATOM 2425 C C . ASP A 1 311 ? 26.429 -12.647 2.683 1.00 77.06 311 ASP A C 1
ATOM 2427 O O . ASP A 1 311 ? 26.226 -11.445 2.502 1.00 77.06 311 ASP A O 1
ATOM 2431 N N . ALA A 1 312 ? 27.581 -13.099 3.186 1.00 78.56 312 ALA A N 1
ATOM 2432 C CA . ALA A 1 312 ? 28.674 -12.237 3.631 1.00 78.56 312 ALA A CA 1
ATOM 2433 C C . ALA A 1 312 ? 29.298 -11.386 2.505 1.00 78.56 312 ALA A C 1
ATOM 2435 O O . ALA A 1 312 ? 30.063 -10.466 2.794 1.00 78.56 312 ALA A O 1
ATOM 2436 N N . ALA A 1 313 ? 28.998 -11.675 1.233 1.00 82.56 313 ALA A N 1
ATOM 2437 C CA . ALA A 1 313 ? 29.420 -10.850 0.105 1.00 82.56 313 ALA A CA 1
ATOM 2438 C C . ALA A 1 313 ? 28.693 -9.495 0.045 1.00 82.56 313 ALA A C 1
ATOM 2440 O O . ALA A 1 313 ? 29.168 -8.575 -0.625 1.00 82.56 313 ALA A O 1
ATOM 2441 N N . PHE A 1 314 ? 27.562 -9.355 0.739 1.00 80.00 314 PHE A N 1
ATOM 2442 C CA . PHE A 1 314 ? 26.746 -8.148 0.731 1.00 80.00 314 PHE A CA 1
ATOM 2443 C C . PHE A 1 314 ? 26.802 -7.432 2.079 1.00 80.00 314 PHE A C 1
ATOM 2445 O O . PHE A 1 314 ? 26.764 -8.043 3.141 1.00 80.00 314 PHE A O 1
ATOM 2452 N N . SER A 1 315 ? 26.858 -6.102 2.042 1.00 78.81 315 SER A N 1
ATOM 2453 C CA . SER A 1 315 ? 26.851 -5.263 3.247 1.00 78.81 315 SER A CA 1
ATOM 2454 C C . SER A 1 315 ? 25.483 -4.648 3.557 1.00 78.81 315 SER A C 1
ATOM 2456 O O . SER A 1 315 ? 25.304 -4.083 4.631 1.00 78.81 315 SER A O 1
ATOM 2458 N N . GLU A 1 316 ? 24.533 -4.702 2.620 1.00 86.25 316 GLU A N 1
ATOM 2459 C CA . GLU A 1 316 ? 23.218 -4.057 2.719 1.00 86.25 316 GLU A CA 1
ATOM 2460 C C . GLU A 1 316 ? 22.206 -4.653 1.724 1.00 86.25 316 GLU A C 1
ATOM 2462 O O . GLU A 1 316 ? 22.581 -5.409 0.828 1.00 86.25 316 GLU A O 1
ATOM 2467 N N . GLY A 1 317 ? 20.935 -4.257 1.853 1.00 87.62 317 GLY A N 1
ATOM 2468 C CA . GLY A 1 317 ? 19.834 -4.676 0.979 1.00 87.62 317 GLY A CA 1
ATOM 2469 C C . GLY A 1 317 ? 19.051 -5.876 1.515 1.00 87.62 317 GLY A C 1
ATOM 2470 O O . GLY A 1 317 ? 19.461 -6.518 2.480 1.00 87.62 317 GLY A O 1
ATOM 2471 N N . SER A 1 318 ? 17.903 -6.159 0.900 1.00 92.06 318 SER A N 1
ATOM 2472 C CA . SER A 1 318 ? 17.074 -7.342 1.165 1.00 92.06 318 SER A CA 1
ATOM 2473 C C . SER A 1 318 ? 17.227 -8.385 0.057 1.00 92.06 318 SER A C 1
ATOM 2475 O O . SER A 1 318 ? 17.626 -8.055 -1.060 1.00 92.06 318 SER A O 1
ATOM 2477 N N . GLU A 1 319 ? 16.901 -9.648 0.353 1.00 92.56 319 GLU A N 1
ATOM 2478 C CA . GLU A 1 319 ? 16.882 -10.734 -0.645 1.00 92.56 319 GLU A CA 1
ATOM 2479 C C . GLU A 1 319 ? 16.000 -10.415 -1.866 1.00 92.56 319 GLU A C 1
ATOM 2481 O O . GLU A 1 319 ? 16.246 -10.913 -2.964 1.00 92.56 319 GLU A O 1
ATOM 2486 N N . GLY A 1 320 ? 14.973 -9.585 -1.682 1.00 90.44 320 GLY A N 1
ATOM 2487 C CA . GLY A 1 320 ? 14.113 -9.092 -2.746 1.00 90.44 320 GLY A CA 1
ATOM 2488 C C . GLY A 1 320 ? 12.873 -8.401 -2.194 1.00 90.44 320 GLY A C 1
ATOM 2489 O O . GLY A 1 320 ? 12.545 -8.533 -1.017 1.00 90.44 320 GLY A O 1
ATOM 2490 N N . ILE A 1 321 ? 12.172 -7.675 -3.065 1.00 93.88 321 ILE A N 1
ATOM 2491 C CA . ILE A 1 321 ? 10.863 -7.095 -2.745 1.00 93.88 321 ILE A CA 1
ATOM 2492 C C . ILE A 1 321 ? 9.837 -8.230 -2.665 1.00 93.88 321 ILE A C 1
ATOM 2494 O O . ILE A 1 321 ? 9.768 -9.060 -3.580 1.00 93.88 321 ILE A O 1
ATOM 2498 N N . SER A 1 322 ? 9.020 -8.249 -1.611 1.00 95.81 322 SER A N 1
ATOM 2499 C CA . SER A 1 322 ? 8.107 -9.351 -1.282 1.00 95.81 322 SER A CA 1
ATOM 2500 C C . SER A 1 322 ? 7.228 -9.776 -2.459 1.00 95.81 322 SER A C 1
ATOM 2502 O O . SER A 1 322 ? 7.161 -10.955 -2.797 1.00 95.81 322 SER A O 1
ATOM 2504 N N . HIS A 1 323 ? 6.628 -8.820 -3.168 1.00 95.94 323 HIS A N 1
ATOM 2505 C CA . HIS A 1 323 ? 5.739 -9.090 -4.305 1.00 95.94 323 HIS A CA 1
ATOM 2506 C C . HIS A 1 323 ? 6.443 -9.727 -5.506 1.00 95.94 323 HIS A C 1
ATOM 2508 O O . HIS A 1 323 ? 5.874 -10.619 -6.135 1.00 95.94 323 HIS A O 1
ATOM 2514 N N . ALA A 1 324 ? 7.676 -9.303 -5.804 1.00 92.50 324 ALA A N 1
ATOM 2515 C CA . ALA A 1 324 ? 8.479 -9.904 -6.869 1.00 92.50 324 ALA A CA 1
ATOM 2516 C C . ALA A 1 324 ? 8.855 -11.342 -6.494 1.00 92.50 324 ALA A C 1
ATOM 2518 O O . ALA A 1 324 ? 8.634 -12.267 -7.270 1.00 92.50 324 ALA A O 1
ATOM 2519 N N . MET A 1 325 ? 9.303 -11.549 -5.253 1.00 94.69 325 MET A N 1
ATOM 2520 C CA . MET A 1 325 ? 9.643 -12.872 -4.729 1.00 94.69 325 MET A CA 1
ATOM 2521 C C . MET A 1 325 ? 8.432 -13.815 -4.705 1.00 94.69 325 MET A C 1
ATOM 2523 O O . MET A 1 325 ? 8.553 -14.981 -5.082 1.00 94.69 325 MET A O 1
ATOM 2527 N N . MET A 1 326 ? 7.252 -13.317 -4.318 1.00 97.25 326 MET A N 1
ATOM 2528 C CA . MET A 1 326 ? 5.991 -14.064 -4.383 1.00 97.25 326 MET A CA 1
ATOM 2529 C C . MET A 1 326 ? 5.671 -14.509 -5.808 1.00 97.25 326 MET A C 1
ATOM 2531 O O . MET A 1 326 ? 5.388 -15.689 -6.016 1.00 97.25 326 MET A O 1
ATOM 2535 N N . ALA A 1 327 ? 5.758 -13.605 -6.786 1.00 92.19 327 ALA A N 1
ATOM 2536 C CA . ALA A 1 327 ? 5.485 -13.922 -8.184 1.00 92.19 327 ALA A CA 1
ATOM 2537 C C . ALA A 1 327 ? 6.515 -14.889 -8.796 1.00 92.19 327 ALA A C 1
ATOM 2539 O O . ALA A 1 327 ? 6.150 -15.768 -9.571 1.00 92.19 327 ALA A O 1
ATOM 2540 N N . GLU A 1 328 ? 7.792 -14.748 -8.447 1.00 93.50 328 GLU A N 1
ATOM 2541 C CA . GLU A 1 328 ? 8.876 -15.550 -9.022 1.00 93.50 328 GLU A CA 1
ATOM 2542 C C . GLU A 1 328 ? 8.972 -16.963 -8.436 1.00 93.50 328 GLU A C 1
ATOM 2544 O O . GLU A 1 328 ? 9.438 -17.874 -9.122 1.00 93.50 328 GLU A O 1
ATOM 2549 N N . ARG A 1 329 ? 8.577 -17.157 -7.168 1.00 96.00 329 ARG A N 1
ATOM 2550 C CA . ARG A 1 329 ? 8.902 -18.388 -6.422 1.00 96.00 329 ARG A CA 1
ATOM 2551 C C . ARG A 1 329 ? 7.709 -19.144 -5.847 1.00 96.00 329 ARG A C 1
ATOM 2553 O O . ARG A 1 329 ? 7.838 -20.346 -5.629 1.00 96.00 329 ARG A O 1
ATOM 2560 N N . TYR A 1 330 ? 6.590 -18.475 -5.564 1.00 97.50 330 TYR A N 1
ATOM 2561 C CA . TYR A 1 330 ? 5.553 -19.036 -4.685 1.00 97.50 330 TYR A CA 1
ATOM 2562 C C . TYR A 1 330 ? 4.156 -19.085 -5.306 1.00 97.50 330 TYR A C 1
ATOM 2564 O O . TYR A 1 330 ? 3.452 -20.086 -5.163 1.00 97.50 330 TYR A O 1
ATOM 2572 N N . ALA A 1 331 ? 3.736 -18.013 -5.974 1.00 96.94 331 ALA A N 1
ATOM 2573 C CA . ALA A 1 331 ? 2.379 -17.862 -6.474 1.00 96.94 331 ALA A CA 1
ATOM 2574 C C . ALA A 1 331 ? 2.105 -18.771 -7.682 1.00 96.94 331 ALA A C 1
ATOM 2576 O O . ALA A 1 331 ? 2.824 -18.737 -8.680 1.00 96.94 331 ALA A O 1
ATOM 2577 N N . LEU A 1 332 ? 1.018 -19.543 -7.614 1.00 97.69 332 LEU A N 1
ATOM 2578 C CA . LEU A 1 332 ? 0.554 -20.416 -8.692 1.00 97.69 332 LEU A CA 1
ATOM 2579 C C . LEU A 1 332 ? -0.883 -20.074 -9.118 1.00 97.69 332 LEU A C 1
ATOM 2581 O O . LEU A 1 332 ? -1.706 -19.715 -8.271 1.00 97.69 332 LEU A O 1
ATOM 2585 N N . PRO A 1 333 ? -1.233 -20.240 -10.412 1.00 96.94 333 PRO A N 1
ATOM 2586 C CA . PRO A 1 333 ? -2.571 -19.940 -10.906 1.00 96.94 333 PRO A CA 1
ATOM 2587 C C . PRO A 1 333 ? -3.675 -20.627 -10.099 1.00 96.94 333 PRO A C 1
ATOM 2589 O O . PRO A 1 333 ? -3.643 -21.833 -9.853 1.00 96.94 333 PRO A O 1
ATOM 2592 N N . GLY A 1 334 ? -4.707 -19.865 -9.745 1.00 96.25 334 GLY A N 1
ATOM 2593 C CA . GLY A 1 334 ? -5.860 -20.371 -9.012 1.00 96.25 334 GLY A CA 1
ATOM 2594 C C . GLY A 1 334 ? -5.734 -20.368 -7.488 1.00 96.25 334 GLY A C 1
ATOM 2595 O O . GLY A 1 334 ? -6.728 -20.727 -6.856 1.00 96.25 334 GLY A O 1
ATOM 2596 N N . GLN A 1 335 ? -4.586 -19.961 -6.935 1.00 97.88 335 GLN A N 1
ATOM 2597 C CA . GLN A 1 335 ? -4.378 -19.807 -5.494 1.00 97.88 335 GLN A CA 1
ATOM 2598 C C . GLN A 1 335 ? -4.997 -18.522 -4.932 1.00 97.88 335 GLN A C 1
ATOM 2600 O O . GLN A 1 335 ? -5.215 -17.539 -5.655 1.00 97.88 335 GLN A O 1
ATOM 2605 N N . LEU A 1 336 ? -5.230 -18.528 -3.622 1.00 98.06 336 LEU A N 1
ATOM 2606 C CA . LEU A 1 336 ? -5.597 -17.380 -2.810 1.00 98.06 336 LEU A CA 1
ATOM 2607 C C . LEU A 1 336 ? -4.424 -16.937 -1.928 1.00 98.06 336 LEU A C 1
ATOM 2609 O O . LEU A 1 336 ? -3.923 -17.701 -1.106 1.00 98.06 336 LEU A O 1
ATOM 2613 N N . ILE A 1 337 ? -3.995 -15.686 -2.086 1.00 98.25 337 ILE A N 1
ATOM 2614 C CA . ILE A 1 337 ? -2.791 -15.151 -1.438 1.00 98.25 337 ILE A CA 1
ATOM 2615 C C . ILE A 1 337 ? -3.144 -13.896 -0.649 1.00 98.25 337 ILE A C 1
ATOM 2617 O O . ILE A 1 337 ? -3.754 -12.968 -1.182 1.00 98.25 337 ILE A O 1
ATOM 2621 N N . VAL A 1 338 ? -2.721 -13.838 0.609 1.00 97.06 338 VAL A N 1
ATOM 2622 C CA . VAL A 1 338 ? -2.901 -12.651 1.449 1.00 97.06 338 VAL A CA 1
ATOM 2623 C C . VAL A 1 338 ? -1.590 -12.209 2.068 1.00 97.06 338 VAL A C 1
ATOM 2625 O O . VAL A 1 338 ? -0.730 -13.027 2.396 1.00 97.06 338 VAL A O 1
ATOM 2628 N N . GLY A 1 339 ? -1.446 -10.901 2.246 1.00 95.31 339 GLY A N 1
ATOM 2629 C CA . GLY A 1 339 ? -0.284 -10.337 2.910 1.00 95.31 339 GLY A CA 1
ATOM 2630 C C . GLY A 1 339 ? -0.582 -9.014 3.592 1.00 95.31 339 GLY A C 1
ATOM 2631 O O . GLY A 1 339 ? -1.549 -8.331 3.251 1.00 95.31 339 GLY A O 1
ATOM 2632 N N . THR A 1 340 ? 0.265 -8.628 4.548 1.00 92.06 340 THR A N 1
ATOM 2633 C CA . THR A 1 340 ? 0.123 -7.355 5.283 1.00 92.06 340 THR A CA 1
ATOM 2634 C C . THR A 1 340 ? 0.545 -6.120 4.469 1.00 92.06 340 THR A C 1
ATOM 2636 O O . THR A 1 340 ? 0.923 -5.100 5.042 1.00 92.06 340 THR A O 1
ATOM 2639 N N . ASP A 1 341 ? 0.523 -6.196 3.135 1.00 89.94 341 ASP A N 1
ATOM 2640 C CA . ASP A 1 341 ? 0.884 -5.099 2.232 1.00 89.94 341 ASP A CA 1
ATOM 2641 C C . ASP A 1 341 ? -0.190 -4.880 1.159 1.00 89.94 341 ASP A C 1
ATOM 2643 O O . ASP A 1 341 ? -0.738 -5.819 0.573 1.00 89.94 341 ASP A O 1
ATOM 2647 N N . SER A 1 342 ? -0.490 -3.612 0.882 1.00 84.50 342 SER A N 1
ATOM 2648 C CA . SER A 1 342 ? -1.534 -3.214 -0.068 1.00 84.50 342 SER A CA 1
ATOM 2649 C C . SER A 1 342 ? -1.277 -3.636 -1.522 1.00 84.50 342 SER A C 1
ATOM 2651 O O . SER A 1 342 ? -2.238 -3.787 -2.274 1.00 84.50 342 SER A O 1
ATOM 2653 N N . HIS A 1 343 ? -0.021 -3.876 -1.918 1.00 90.81 343 HIS A N 1
ATOM 2654 C CA . HIS A 1 343 ? 0.367 -4.278 -3.275 1.00 90.81 343 HIS A CA 1
ATOM 2655 C C . HIS A 1 343 ? 0.355 -5.796 -3.490 1.00 90.81 343 HIS A C 1
ATOM 2657 O O . HIS A 1 343 ? 0.638 -6.252 -4.597 1.00 90.81 343 HIS A O 1
ATOM 2663 N N . THR A 1 344 ? -0.093 -6.575 -2.497 1.00 95.25 344 THR A N 1
ATOM 2664 C CA . THR A 1 344 ? -0.342 -8.024 -2.623 1.00 95.25 344 THR A CA 1
ATOM 2665 C C . THR A 1 344 ? -1.114 -8.430 -3.898 1.00 95.25 344 THR A C 1
ATOM 2667 O O . THR A 1 344 ? -0.789 -9.481 -4.461 1.00 95.25 344 THR A O 1
ATOM 2670 N N . PRO A 1 345 ? -2.064 -7.625 -4.443 1.00 95.25 345 PRO A N 1
ATOM 2671 C CA . PRO A 1 345 ? -2.690 -7.900 -5.739 1.00 95.25 345 PRO A CA 1
ATOM 2672 C C . PRO A 1 345 ? -1.733 -8.114 -6.920 1.00 95.25 345 PRO A C 1
ATOM 2674 O O . PRO A 1 345 ? -2.168 -8.651 -7.937 1.00 95.25 345 PRO A O 1
ATOM 2677 N N . HIS A 1 346 ? -0.448 -7.759 -6.802 1.00 95.06 346 HIS A N 1
ATOM 2678 C CA . HIS A 1 346 ? 0.591 -8.057 -7.791 1.00 95.06 346 HIS A CA 1
ATOM 2679 C C . HIS A 1 346 ? 0.575 -9.527 -8.243 1.00 95.06 346 HIS A C 1
ATOM 2681 O O . HIS A 1 346 ? 0.619 -9.808 -9.441 1.00 95.06 346 HIS A O 1
ATOM 2687 N N . SER A 1 347 ? 0.398 -10.468 -7.305 1.00 95.38 347 SER A N 1
ATOM 2688 C CA . SER A 1 347 ? 0.338 -11.907 -7.618 1.00 95.38 347 SER A CA 1
ATOM 2689 C C . SER A 1 347 ? -0.867 -12.291 -8.494 1.00 95.38 347 SER A C 1
ATOM 2691 O O . SER A 1 347 ? -0.866 -13.340 -9.135 1.00 95.38 347 SER A O 1
ATOM 2693 N N . GLY A 1 348 ? -1.891 -11.434 -8.588 1.00 92.94 348 GLY A N 1
ATOM 2694 C CA . GLY A 1 348 ? -3.037 -11.625 -9.480 1.00 92.94 348 GLY A CA 1
ATOM 2695 C C . GLY A 1 348 ? -2.660 -11.672 -10.966 1.00 92.94 348 GLY A C 1
ATOM 2696 O O . GLY A 1 348 ? -3.387 -12.275 -11.755 1.00 92.94 348 GLY A O 1
ATOM 2697 N N . ALA A 1 349 ? -1.494 -11.131 -11.348 1.00 89.88 349 ALA A N 1
ATOM 2698 C CA . ALA A 1 349 ? -0.951 -11.245 -12.705 1.00 89.88 349 ALA A CA 1
ATOM 2699 C C . ALA A 1 349 ? -0.728 -12.705 -13.150 1.00 89.88 349 ALA A C 1
ATOM 2701 O O . ALA A 1 349 ? -0.736 -12.989 -14.347 1.00 89.88 349 ALA A O 1
ATOM 2702 N N . LEU A 1 350 ? -0.587 -13.632 -12.196 1.00 91.44 350 LEU A N 1
ATOM 2703 C CA . LEU A 1 350 ? -0.403 -15.067 -12.432 1.00 91.44 350 LEU A CA 1
ATOM 2704 C C . LEU A 1 350 ? -1.721 -15.861 -12.377 1.00 91.44 350 LEU A C 1
ATOM 2706 O O . LEU A 1 350 ? -1.710 -17.087 -12.404 1.00 91.44 350 LEU A O 1
ATOM 2710 N N . GLY A 1 351 ? -2.875 -15.188 -12.311 1.00 92.25 351 GLY A N 1
ATOM 2711 C CA . GLY A 1 351 ? -4.184 -15.842 -12.216 1.00 92.25 351 GLY A CA 1
ATOM 2712 C C . GLY A 1 351 ? -4.581 -16.254 -10.794 1.00 92.25 351 GLY A C 1
ATOM 2713 O O . GLY A 1 351 ? -5.418 -17.143 -10.632 1.00 92.25 351 GLY A O 1
ATOM 2714 N N . CYS A 1 352 ? -3.989 -15.629 -9.773 1.00 97.31 352 CYS A N 1
ATOM 2715 C CA . CYS A 1 352 ? -4.372 -15.771 -8.365 1.00 97.31 352 CYS A CA 1
ATOM 2716 C C . CYS A 1 352 ? -5.496 -14.794 -7.979 1.00 97.31 352 CYS A C 1
ATOM 2718 O O . CYS A 1 352 ? -5.695 -13.764 -8.626 1.00 97.31 352 CYS A O 1
ATOM 2720 N N . VAL A 1 353 ? -6.174 -15.062 -6.860 1.00 97.38 353 VAL A N 1
ATOM 2721 C CA . VAL A 1 353 ? -6.886 -14.022 -6.099 1.00 97.38 353 VAL A CA 1
ATOM 2722 C C . VAL A 1 353 ? -5.962 -13.574 -4.976 1.00 97.38 353 VAL A C 1
ATOM 2724 O O . VAL A 1 353 ? -5.726 -14.323 -4.035 1.00 97.38 353 VAL A O 1
ATOM 2727 N N . ALA A 1 354 ? -5.416 -12.365 -5.085 1.00 96.62 354 ALA A N 1
ATOM 2728 C CA . ALA A 1 354 ? -4.462 -11.841 -4.117 1.00 96.62 354 ALA A CA 1
ATOM 2729 C C . ALA A 1 354 ? -4.890 -10.463 -3.611 1.00 96.62 354 ALA A C 1
ATOM 2731 O O . ALA A 1 354 ? -5.250 -9.598 -4.412 1.00 96.62 354 ALA A O 1
ATOM 2732 N N . PHE A 1 355 ? -4.879 -10.251 -2.295 1.00 93.88 355 PHE A N 1
ATOM 2733 C CA . PHE A 1 355 ? -5.283 -8.977 -1.699 1.00 93.88 355 PHE A CA 1
ATOM 2734 C C . PHE A 1 355 ? -4.570 -8.697 -0.376 1.00 93.88 355 PHE A C 1
ATOM 2736 O O . PHE A 1 355 ? -4.216 -9.606 0.371 1.00 93.88 355 PHE A O 1
ATOM 2743 N N . GLY A 1 356 ? -4.341 -7.409 -0.116 1.00 91.62 356 GLY A N 1
ATOM 2744 C CA . GLY A 1 356 ? -3.756 -6.943 1.135 1.00 91.62 356 GLY A CA 1
ATOM 2745 C C . GLY A 1 356 ? -4.775 -6.959 2.272 1.00 91.62 356 GLY A C 1
ATOM 2746 O O . GLY A 1 356 ? -5.961 -6.698 2.053 1.00 91.62 356 GLY A O 1
ATOM 2747 N N . VAL A 1 357 ? -4.301 -7.237 3.480 1.00 90.56 357 VAL A N 1
ATOM 2748 C CA . VAL A 1 357 ? -5.104 -7.326 4.708 1.00 90.56 357 VAL A CA 1
ATOM 2749 C C . VAL A 1 357 ? -4.376 -6.674 5.888 1.00 90.56 357 VAL A C 1
ATOM 2751 O O . VAL A 1 357 ? -3.177 -6.402 5.811 1.00 90.56 357 VAL A O 1
ATOM 2754 N N . GLY A 1 358 ? -5.102 -6.396 6.974 1.00 90.19 358 GLY A N 1
ATOM 2755 C CA . GLY A 1 358 ? -4.518 -5.904 8.223 1.00 90.19 358 GLY A CA 1
ATOM 2756 C C . GLY A 1 358 ? -3.675 -6.956 8.952 1.00 90.19 358 GLY A C 1
ATOM 2757 O O . GLY A 1 358 ? -3.684 -8.145 8.619 1.00 90.19 358 GLY A O 1
ATOM 2758 N N . THR A 1 359 ? -2.970 -6.515 9.988 1.00 94.06 359 THR A N 1
ATOM 2759 C CA . THR A 1 359 ? -2.184 -7.365 10.887 1.00 94.06 359 THR A CA 1
ATOM 2760 C C . THR A 1 359 ? -3.041 -8.439 11.557 1.00 94.06 359 THR A C 1
ATOM 2762 O O . THR A 1 359 ? -2.633 -9.594 11.585 1.00 94.06 359 THR A O 1
ATOM 2765 N N . THR A 1 360 ? -4.222 -8.097 12.074 1.00 95.62 360 THR A N 1
ATOM 2766 C CA . THR A 1 360 ? -5.122 -9.005 12.795 1.00 95.62 360 THR A CA 1
ATOM 2767 C C . THR A 1 360 ? -5.695 -10.075 11.868 1.00 95.62 360 THR A C 1
ATOM 2769 O O . THR A 1 360 ? -5.812 -11.233 12.266 1.00 95.62 360 THR A O 1
ATOM 2772 N N . ASP A 1 361 ? -6.006 -9.717 10.618 1.00 94.75 361 ASP A N 1
ATOM 2773 C CA . ASP A 1 361 ? -6.454 -10.668 9.594 1.00 94.75 361 ASP A CA 1
ATOM 2774 C C . ASP A 1 361 ? -5.353 -11.687 9.267 1.00 94.75 361 ASP A C 1
ATOM 2776 O O . ASP A 1 361 ? -5.611 -12.894 9.276 1.00 94.75 361 ASP A O 1
ATOM 2780 N N . VAL A 1 362 ? -4.112 -11.229 9.034 1.00 95.00 362 VAL A N 1
ATOM 2781 C CA . VAL A 1 362 ? -2.983 -12.153 8.828 1.00 95.00 362 VAL A CA 1
ATOM 2782 C C . VAL A 1 362 ? -2.727 -12.965 10.082 1.00 95.00 362 VAL A C 1
ATOM 2784 O O . VAL A 1 362 ? -2.624 -14.177 9.969 1.00 95.00 362 VAL A O 1
ATOM 2787 N N . ALA A 1 363 ? -2.691 -12.350 11.265 1.00 95.50 363 ALA A N 1
ATOM 2788 C CA . ALA A 1 363 ? -2.506 -13.038 12.538 1.00 95.50 363 ALA A CA 1
ATOM 2789 C C . ALA A 1 363 ? -3.513 -14.184 12.704 1.00 95.50 363 ALA A C 1
ATOM 2791 O O . ALA A 1 363 ? -3.110 -15.319 12.957 1.00 95.50 363 ALA A O 1
ATOM 2792 N N . ASN A 1 364 ? -4.802 -13.929 12.461 1.00 95.12 364 ASN A N 1
ATOM 2793 C CA . ASN A 1 364 ? -5.827 -14.969 12.452 1.00 95.12 364 ASN A CA 1
ATOM 2794 C C . ASN A 1 364 ? -5.503 -16.078 11.437 1.00 95.12 364 ASN A C 1
ATOM 2796 O O . ASN A 1 364 ? -5.562 -17.261 11.773 1.00 95.12 364 ASN A O 1
ATOM 2800 N N . ALA A 1 365 ? -5.110 -15.719 10.214 1.00 94.94 365 ALA A N 1
ATOM 2801 C CA . ALA A 1 365 ? -4.741 -16.677 9.174 1.00 94.94 365 ALA A CA 1
ATOM 2802 C C . ALA A 1 365 ? -3.433 -17.444 9.472 1.00 94.94 365 ALA A C 1
ATOM 2804 O O . ALA A 1 365 ? -3.237 -18.547 8.955 1.00 94.94 365 ALA A O 1
ATOM 2805 N N . LEU A 1 366 ? -2.531 -16.920 10.310 1.00 95.69 366 LEU A N 1
ATOM 2806 C CA . LEU A 1 366 ? -1.332 -17.639 10.754 1.00 95.69 366 LEU A CA 1
ATOM 2807 C C . LEU A 1 366 ? -1.709 -18.856 11.608 1.00 95.69 366 LEU A C 1
ATOM 2809 O O . LEU A 1 366 ? -1.122 -19.919 11.417 1.00 95.69 366 LEU A O 1
ATOM 2813 N N . VAL A 1 367 ? -2.715 -18.728 12.480 1.00 94.06 367 VAL A N 1
ATOM 2814 C CA . VAL A 1 367 ? -3.142 -19.794 13.408 1.00 94.06 367 VAL A CA 1
ATOM 2815 C C . VAL A 1 367 ? -4.340 -20.615 12.918 1.00 94.06 367 VAL A C 1
ATOM 2817 O O . VAL A 1 367 ? -4.515 -21.748 13.349 1.00 94.06 367 VAL A O 1
ATOM 2820 N N . THR A 1 368 ? -5.149 -20.099 11.986 1.00 92.69 368 THR A N 1
ATOM 2821 C CA . THR A 1 368 ? -6.348 -20.807 11.482 1.00 92.69 368 THR A CA 1
ATOM 2822 C C . THR A 1 368 ? -6.308 -21.171 9.998 1.00 92.69 368 THR A C 1
ATOM 2824 O O . THR A 1 368 ? -7.099 -22.002 9.560 1.00 92.69 368 THR A O 1
ATOM 2827 N N . GLY A 1 369 ? -5.455 -20.520 9.200 1.00 92.88 369 GLY A N 1
ATOM 2828 C CA . GLY A 1 369 ? -5.513 -20.569 7.733 1.00 92.88 369 GLY A CA 1
ATOM 2829 C C . GLY A 1 369 ? -6.676 -19.777 7.111 1.00 92.88 369 GLY A C 1
ATOM 2830 O O . GLY A 1 369 ? -6.714 -19.615 5.891 1.00 92.88 369 GLY A O 1
ATOM 2831 N N . ALA A 1 370 ? -7.605 -19.257 7.923 1.00 93.50 370 ALA A N 1
ATOM 2832 C CA . ALA A 1 370 ? -8.772 -18.507 7.477 1.00 93.50 370 ALA A CA 1
ATOM 2833 C C . ALA A 1 370 ? -8.506 -16.998 7.465 1.00 93.50 370 ALA A C 1
ATOM 2835 O O . ALA A 1 370 ? -8.025 -16.425 8.445 1.00 93.50 370 ALA A O 1
ATOM 2836 N N . VAL A 1 371 ? -8.895 -16.342 6.376 1.00 93.31 371 VAL A N 1
ATOM 2837 C CA . VAL A 1 371 ? -8.847 -14.887 6.230 1.00 93.31 371 VAL A CA 1
ATOM 2838 C C . VAL A 1 371 ? -10.233 -14.340 5.917 1.00 93.31 371 VAL A C 1
ATOM 2840 O O . VAL A 1 371 ? -10.989 -14.923 5.132 1.00 93.31 371 VAL A O 1
ATOM 2843 N N . ARG A 1 372 ? -10.586 -13.233 6.572 1.00 91.81 372 ARG A N 1
ATOM 2844 C CA . ARG A 1 372 ? -11.859 -12.544 6.370 1.00 91.81 372 ARG A CA 1
ATOM 2845 C C . ARG A 1 372 ? -11.827 -11.766 5.060 1.00 91.81 372 ARG A C 1
ATOM 2847 O O . ARG A 1 372 ? -10.844 -11.100 4.738 1.00 91.81 372 ARG A O 1
ATOM 2854 N N . MET A 1 373 ? -12.943 -11.766 4.343 1.00 90.00 373 MET A N 1
ATOM 2855 C CA . MET A 1 373 ? -13.178 -10.832 3.248 1.00 90.00 373 MET A CA 1
ATOM 2856 C C . MET A 1 373 ? -14.641 -10.417 3.162 1.00 90.00 373 MET A C 1
ATOM 2858 O O . MET A 1 373 ? -15.542 -11.162 3.541 1.00 90.00 373 MET A O 1
ATOM 2862 N N . THR A 1 374 ? -14.872 -9.249 2.576 1.00 89.44 374 THR A N 1
ATOM 2863 C CA . THR A 1 374 ? -16.150 -8.937 1.936 1.00 89.44 374 THR A CA 1
ATOM 2864 C C . THR A 1 374 ? -16.063 -9.393 0.488 1.00 89.44 374 THR A C 1
ATOM 2866 O O . THR A 1 374 ? -15.148 -8.985 -0.232 1.00 89.44 374 THR A O 1
ATOM 2869 N N . VAL A 1 375 ? -16.994 -10.238 0.054 1.00 89.56 375 VAL A N 1
ATOM 2870 C CA . VAL A 1 375 ? -16.976 -10.807 -1.294 1.00 89.56 375 VAL A CA 1
ATOM 2871 C C . VAL A 1 375 ? -17.079 -9.681 -2.336 1.00 89.56 375 VAL A C 1
ATOM 2873 O O . VAL A 1 375 ? -18.032 -8.896 -2.292 1.00 89.56 375 VAL A O 1
ATOM 2876 N N . PRO A 1 376 ? -16.121 -9.561 -3.274 1.00 89.50 376 PRO A N 1
ATOM 2877 C CA . PRO A 1 376 ? -16.077 -8.440 -4.202 1.00 89.50 376 PRO A CA 1
ATOM 2878 C C . PRO A 1 376 ? -17.004 -8.638 -5.408 1.00 89.50 376 PRO A C 1
ATOM 2880 O O . PRO A 1 376 ? -17.265 -9.755 -5.857 1.00 89.50 376 PRO A O 1
ATOM 2883 N N . GLN A 1 377 ? -17.431 -7.527 -6.009 1.00 91.44 377 GLN A N 1
ATOM 2884 C CA . GLN A 1 377 ? -17.953 -7.536 -7.377 1.00 91.44 377 GLN A CA 1
ATOM 2885 C C . GLN A 1 377 ? -16.810 -7.758 -8.384 1.00 91.44 377 GLN A C 1
ATOM 2887 O O . GLN A 1 377 ? -15.653 -7.437 -8.117 1.00 91.44 377 GLN A O 1
ATOM 2892 N N . SER A 1 378 ? -17.128 -8.294 -9.565 1.00 90.19 378 SER A N 1
ATOM 2893 C CA . SER A 1 378 ? -16.168 -8.454 -10.666 1.00 90.19 378 SER A CA 1
ATOM 2894 C C . SER A 1 378 ? -16.440 -7.432 -11.771 1.00 90.19 378 SER A C 1
ATOM 2896 O O . SER A 1 378 ? -17.524 -7.429 -12.349 1.00 90.19 378 SER A O 1
ATOM 2898 N N . LEU A 1 379 ? -15.441 -6.615 -12.115 1.00 90.75 379 LEU A N 1
ATOM 2899 C CA . LEU A 1 379 ? -15.474 -5.744 -13.293 1.00 90.75 379 LEU A CA 1
ATOM 2900 C C . LEU A 1 379 ? -14.714 -6.410 -14.448 1.00 90.75 379 LEU A C 1
ATOM 2902 O O . LEU A 1 379 ? -13.522 -6.693 -14.333 1.00 90.75 379 LEU A O 1
ATOM 2906 N N . ARG A 1 380 ? -15.389 -6.647 -15.578 1.00 88.06 380 ARG A N 1
ATOM 2907 C CA . ARG A 1 380 ? -14.759 -7.177 -16.797 1.00 88.06 380 ARG A CA 1
ATOM 2908 C C . ARG A 1 380 ? -14.314 -6.028 -17.698 1.00 88.06 380 ARG A C 1
ATOM 2910 O O . ARG A 1 380 ? -15.148 -5.358 -18.299 1.00 88.06 380 ARG A O 1
ATOM 2917 N N . VAL A 1 381 ? -13.004 -5.863 -17.853 1.00 79.50 381 VAL A N 1
ATOM 2918 C CA . VAL A 1 381 ? -12.415 -4.919 -18.813 1.00 79.50 381 VAL A CA 1
ATOM 2919 C C . VAL A 1 381 ? -12.038 -5.680 -20.084 1.00 79.50 381 VAL A C 1
ATOM 2921 O O . VAL A 1 381 ? -11.181 -6.560 -20.057 1.00 79.50 381 VAL A O 1
ATOM 2924 N N . ASN A 1 382 ? -12.706 -5.373 -21.198 1.00 75.69 382 ASN A N 1
ATOM 2925 C CA . ASN A 1 382 ? -12.423 -5.983 -22.498 1.00 75.69 382 ASN A CA 1
ATOM 2926 C C . ASN A 1 382 ? -11.502 -5.081 -23.321 1.00 75.69 382 ASN A C 1
ATOM 2928 O O . ASN A 1 382 ? -11.894 -3.983 -23.710 1.00 75.69 382 ASN A O 1
ATOM 2932 N N . PHE A 1 383 ? -10.304 -5.568 -23.636 1.00 62.66 383 PHE A N 1
ATOM 2933 C CA . PHE A 1 383 ? -9.376 -4.890 -24.538 1.00 62.66 383 PHE A CA 1
ATOM 2934 C C . PHE A 1 383 ? -9.614 -5.367 -25.978 1.00 62.66 383 PHE A C 1
ATOM 2936 O O . PHE A 1 383 ? -9.066 -6.385 -26.395 1.00 62.66 383 PHE A O 1
ATOM 2943 N N . ASN A 1 384 ? -10.452 -4.645 -26.726 1.00 64.44 384 ASN A N 1
ATOM 2944 C CA . ASN A 1 384 ? -10.776 -4.946 -28.125 1.00 64.44 384 ASN A CA 1
ATOM 2945 C C . ASN A 1 384 ? -9.984 -4.032 -29.084 1.00 64.44 384 ASN A C 1
ATOM 2947 O O . ASN A 1 384 ? -9.855 -2.832 -28.831 1.00 64.44 384 ASN A O 1
ATOM 2951 N N . GLY A 1 385 ? -9.487 -4.574 -30.200 1.00 59.28 385 GLY A N 1
ATOM 2952 C CA . GLY A 1 385 ? -8.828 -3.808 -31.268 1.00 59.28 385 GLY A CA 1
ATOM 2953 C C . GLY A 1 385 ? -7.807 -4.631 -32.057 1.00 59.28 385 GLY A C 1
ATOM 2954 O O . GLY A 1 385 ? -7.190 -5.545 -31.511 1.00 59.28 385 GLY A O 1
ATOM 2955 N N . ALA A 1 386 ? -7.629 -4.313 -33.341 1.00 61.34 386 ALA A N 1
ATOM 2956 C CA . ALA A 1 386 ? -6.594 -4.911 -34.180 1.00 61.34 386 ALA A CA 1
ATOM 2957 C C . ALA A 1 386 ? -5.265 -4.163 -33.995 1.00 61.34 386 ALA A C 1
ATOM 2959 O O . ALA A 1 386 ? -5.233 -2.934 -33.961 1.00 61.34 386 ALA A O 1
ATOM 2960 N N . ILE A 1 387 ? -4.161 -4.900 -33.874 1.00 66.00 387 ILE A N 1
ATOM 2961 C CA . ILE A 1 387 ? -2.819 -4.315 -33.911 1.00 66.00 387 ILE A CA 1
ATOM 2962 C C . ILE A 1 387 ? -2.472 -4.088 -35.386 1.00 66.00 387 ILE A C 1
ATOM 2964 O O . ILE A 1 387 ? -2.391 -5.053 -36.146 1.00 66.00 387 ILE A O 1
ATOM 2968 N N . ALA A 1 388 ? -2.267 -2.835 -35.797 1.00 72.81 388 ALA A N 1
ATOM 2969 C CA . ALA A 1 388 ? -1.826 -2.513 -37.152 1.00 72.81 388 ALA A CA 1
ATOM 2970 C C . ALA A 1 388 ? -0.403 -3.055 -37.381 1.00 72.81 388 ALA A C 1
ATOM 2972 O O . ALA A 1 388 ? 0.583 -2.453 -36.946 1.00 72.81 388 ALA A O 1
ATOM 2973 N N . ALA A 1 389 ? -0.297 -4.208 -38.052 1.00 81.00 389 ALA A N 1
ATOM 2974 C CA . ALA A 1 389 ? 0.957 -4.943 -38.224 1.00 81.00 389 ALA A CA 1
ATOM 2975 C C . ALA A 1 389 ? 2.073 -4.082 -38.839 1.00 81.00 389 ALA A C 1
ATOM 2977 O O . ALA A 1 389 ? 3.214 -4.147 -38.389 1.00 81.00 389 ALA A O 1
ATOM 2978 N N . GLU A 1 390 ? 1.739 -3.218 -39.802 1.00 86.44 390 GLU A N 1
ATOM 2979 C CA . GLU A 1 390 ? 2.688 -2.296 -40.437 1.00 86.44 390 GLU A CA 1
ATOM 2980 C C . GLU A 1 390 ? 3.322 -1.326 -39.425 1.00 86.44 390 GLU A C 1
ATOM 2982 O O . GLU A 1 390 ? 4.547 -1.185 -39.374 1.00 86.44 390 GLU A O 1
ATOM 2987 N N . ARG A 1 391 ? 2.504 -0.702 -38.562 1.00 87.94 391 ARG A N 1
ATOM 2988 C CA . ARG A 1 391 ? 2.969 0.238 -37.525 1.00 87.94 391 ARG A CA 1
ATOM 2989 C C . ARG A 1 391 ? 3.816 -0.470 -36.478 1.00 87.94 391 ARG A C 1
ATOM 2991 O O . ARG A 1 391 ? 4.827 0.070 -36.032 1.00 87.94 391 ARG A O 1
ATOM 2998 N N . THR A 1 392 ? 3.430 -1.689 -36.115 1.00 89.94 392 THR A N 1
ATOM 2999 C CA . THR A 1 392 ? 4.181 -2.509 -35.166 1.00 89.94 392 THR A CA 1
ATOM 3000 C C . THR A 1 392 ? 5.531 -2.924 -35.723 1.00 89.94 392 THR A C 1
ATOM 3002 O O . THR A 1 392 ? 6.530 -2.708 -35.047 1.00 89.94 392 THR A O 1
ATOM 3005 N N . ILE A 1 393 ? 5.597 -3.433 -36.954 1.00 92.69 393 ILE A N 1
ATOM 3006 C CA . ILE A 1 393 ? 6.867 -3.798 -37.598 1.00 92.69 393 ILE A CA 1
ATOM 3007 C C . ILE A 1 393 ? 7.783 -2.575 -37.693 1.00 92.69 393 ILE A C 1
ATOM 3009 O O . ILE A 1 393 ? 8.941 -2.648 -37.283 1.00 92.69 393 ILE A O 1
ATOM 3013 N N . MET A 1 394 ? 7.256 -1.435 -38.149 1.00 95.12 394 MET A N 1
ATOM 3014 C CA . MET A 1 394 ? 8.016 -0.187 -38.214 1.00 95.12 394 MET A CA 1
ATOM 3015 C C . MET A 1 394 ? 8.597 0.204 -36.850 1.00 95.12 394 MET A C 1
ATOM 3017 O O . MET A 1 394 ? 9.784 0.513 -36.757 1.00 95.12 394 MET A O 1
ATOM 3021 N N . LEU A 1 395 ? 7.780 0.200 -35.790 1.00 95.81 395 LEU A N 1
ATOM 3022 C CA . LEU A 1 395 ? 8.227 0.593 -34.452 1.00 95.81 395 LEU A CA 1
ATOM 3023 C C . LEU A 1 395 ? 9.183 -0.426 -33.822 1.00 95.81 395 LEU A C 1
ATOM 3025 O O . LEU A 1 395 ? 10.073 -0.018 -33.084 1.00 95.81 395 LEU A O 1
ATOM 3029 N N . VAL A 1 396 ? 9.052 -1.721 -34.127 1.00 95.62 396 VAL A N 1
ATOM 3030 C CA . VAL A 1 396 ? 10.025 -2.747 -33.712 1.00 95.62 396 VAL A CA 1
ATOM 3031 C C . VAL A 1 396 ? 11.380 -2.479 -34.362 1.00 95.62 396 VAL A C 1
ATOM 3033 O O . VAL A 1 396 ? 12.385 -2.393 -33.659 1.00 95.62 396 VAL A O 1
ATOM 3036 N N . VAL A 1 397 ? 11.409 -2.272 -35.682 1.00 96.31 397 VAL A N 1
ATOM 3037 C CA . VAL A 1 397 ? 12.633 -1.919 -36.420 1.00 96.31 397 VAL A CA 1
ATOM 3038 C C . VAL A 1 397 ? 13.238 -0.632 -35.855 1.00 96.31 397 VAL A C 1
ATOM 3040 O O . VAL A 1 397 ? 14.421 -0.599 -35.516 1.00 96.31 397 VAL A O 1
ATOM 3043 N N . PHE A 1 398 ? 12.421 0.407 -35.672 1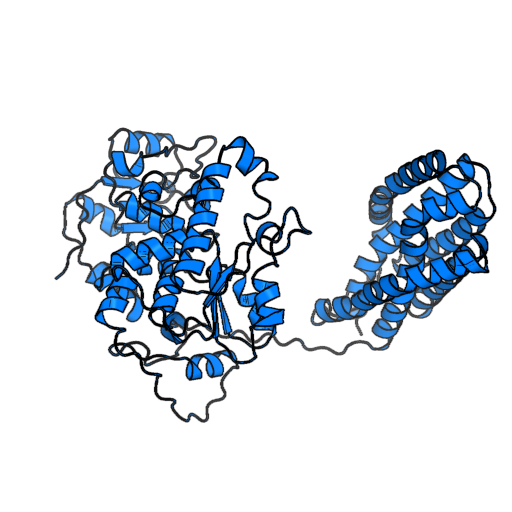.00 97.56 398 PHE A N 1
ATOM 3044 C CA . PHE A 1 398 ? 12.845 1.661 -35.057 1.00 97.56 398 PHE A CA 1
ATOM 3045 C C . PHE A 1 398 ? 13.474 1.440 -33.675 1.00 97.56 398 PHE A C 1
ATOM 3047 O O . PHE A 1 398 ? 14.590 1.900 -33.450 1.00 97.56 398 PHE A O 1
ATOM 3054 N N . HIS A 1 399 ? 12.813 0.715 -32.765 1.00 97.00 399 HIS A N 1
ATOM 3055 C CA . HIS A 1 399 ? 13.305 0.489 -31.401 1.00 97.00 399 HIS A CA 1
ATOM 3056 C C . HIS A 1 399 ? 14.586 -0.334 -31.350 1.00 97.00 399 HIS A C 1
ATOM 3058 O O . HIS A 1 399 ? 15.440 -0.068 -30.502 1.00 97.00 399 HIS A O 1
ATOM 3064 N N . ILE A 1 400 ? 14.767 -1.277 -32.274 1.00 95.38 400 ILE A N 1
ATOM 3065 C CA . ILE A 1 400 ? 16.021 -2.021 -32.400 1.00 95.38 400 ILE A CA 1
ATOM 3066 C C . ILE A 1 400 ? 17.169 -1.065 -32.741 1.00 95.38 400 ILE A C 1
ATOM 3068 O O . ILE A 1 400 ? 18.182 -1.062 -32.042 1.00 95.38 400 ILE A O 1
ATOM 3072 N N . PHE A 1 401 ? 17.017 -0.221 -33.763 1.00 97.12 401 PHE A N 1
ATOM 3073 C CA . PHE A 1 401 ? 18.128 0.585 -34.278 1.00 97.12 401 PHE A CA 1
ATOM 3074 C C . PHE A 1 401 ? 18.336 1.924 -33.560 1.00 97.12 401 PHE A C 1
ATOM 3076 O O . PHE A 1 401 ? 19.480 2.333 -33.366 1.00 97.12 401 PHE A O 1
ATOM 3083 N N . GLN A 1 402 ? 17.275 2.593 -33.099 1.00 95.88 402 GLN A N 1
ATOM 3084 C CA . GLN A 1 402 ? 17.392 3.862 -32.363 1.00 95.88 402 GLN A CA 1
ATOM 3085 C C . GLN A 1 402 ? 18.220 3.691 -31.084 1.00 95.88 402 GLN A C 1
ATOM 3087 O O . GLN A 1 402 ? 19.077 4.515 -30.773 1.00 95.88 402 GLN A O 1
ATOM 3092 N N . THR A 1 403 ? 18.039 2.552 -30.411 1.00 93.88 403 THR A N 1
ATOM 3093 C CA . THR A 1 403 ? 18.750 2.188 -29.182 1.00 93.88 403 THR A CA 1
ATOM 3094 C C . THR A 1 403 ? 20.258 2.120 -29.408 1.00 93.88 403 THR A C 1
ATOM 3096 O O . THR A 1 403 ? 21.026 2.579 -28.563 1.00 93.88 403 THR A O 1
ATOM 3099 N N . VAL A 1 404 ? 20.688 1.606 -30.568 1.00 94.31 404 VAL A N 1
ATOM 3100 C CA . VAL A 1 404 ? 22.104 1.555 -30.957 1.00 94.31 404 VAL A CA 1
ATOM 3101 C C . VAL A 1 404 ? 22.676 2.963 -31.089 1.00 94.31 404 VAL A C 1
ATOM 3103 O O . VAL A 1 404 ? 23.760 3.221 -30.577 1.00 94.31 404 VAL A O 1
ATOM 3106 N N . GLY A 1 405 ? 21.957 3.889 -31.728 1.00 88.19 405 GLY A N 1
ATOM 3107 C CA . GLY A 1 405 ? 22.430 5.270 -31.851 1.00 88.19 405 GLY A CA 1
ATOM 3108 C C . GLY A 1 405 ? 22.435 6.029 -30.532 1.00 88.19 405 GLY A C 1
ATOM 3109 O O . GLY A 1 405 ? 23.370 6.778 -30.267 1.00 88.19 405 GLY A O 1
ATOM 3110 N N . PHE A 1 406 ? 21.437 5.796 -29.679 1.00 89.75 406 PHE A N 1
ATOM 3111 C CA . PHE A 1 406 ? 21.336 6.467 -28.389 1.00 89.75 406 PHE A CA 1
ATOM 3112 C C . PHE A 1 406 ? 22.409 5.976 -27.405 1.00 89.75 406 PHE A C 1
ATOM 3114 O O . PHE A 1 406 ? 23.243 6.751 -26.937 1.00 89.75 406 PHE A O 1
ATOM 3121 N N . TYR A 1 407 ? 22.433 4.673 -27.113 1.00 90.44 407 TYR A N 1
ATOM 3122 C CA . TYR A 1 407 ? 23.328 4.106 -26.100 1.00 90.44 407 TYR A CA 1
ATOM 3123 C C . TYR A 1 407 ? 24.724 3.775 -26.632 1.00 90.44 407 TYR A C 1
ATOM 3125 O O . TYR A 1 407 ? 25.681 3.784 -25.857 1.00 90.44 407 TYR A O 1
ATOM 3133 N N . GLY A 1 408 ? 24.868 3.504 -27.933 1.00 86.88 408 GLY A N 1
ATOM 3134 C CA . GLY A 1 408 ? 26.159 3.177 -28.543 1.00 86.88 408 GLY A CA 1
ATOM 3135 C C . GLY A 1 408 ? 27.164 4.323 -28.468 1.00 86.88 408 GLY A C 1
ATOM 3136 O O . GLY A 1 408 ? 28.35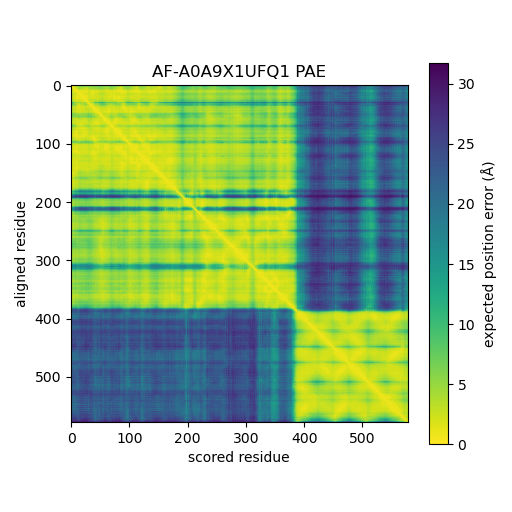8 4.066 -28.355 1.00 86.88 408 GLY A O 1
ATOM 3137 N N . PHE A 1 409 ? 26.691 5.571 -28.453 1.00 89.69 409 PHE A N 1
ATOM 3138 C CA . PHE A 1 409 ? 27.521 6.726 -28.125 1.00 89.69 409 PHE A CA 1
ATOM 3139 C C . PHE A 1 409 ? 27.547 6.979 -26.614 1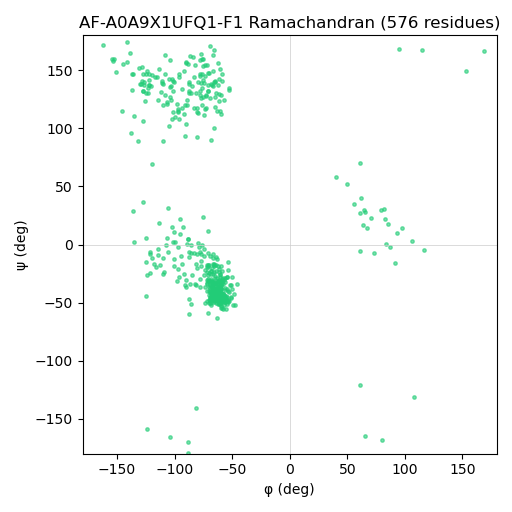.00 89.69 409 PHE A C 1
ATOM 3141 O O . PHE A 1 409 ? 28.614 6.896 -26.010 1.00 89.69 409 PHE A O 1
ATOM 3148 N N . ALA A 1 410 ? 26.387 7.227 -25.990 1.00 87.94 410 ALA A N 1
ATOM 3149 C CA . ALA A 1 410 ? 26.301 7.739 -24.618 1.00 87.94 410 ALA A CA 1
ATOM 3150 C C . ALA A 1 410 ? 27.031 6.873 -23.576 1.00 87.94 410 ALA A C 1
ATOM 3152 O O . ALA A 1 410 ? 27.694 7.410 -22.691 1.00 87.94 410 ALA A O 1
ATOM 3153 N N . ASN A 1 411 ? 26.968 5.545 -23.704 1.00 90.25 411 ASN A N 1
ATOM 3154 C CA . ASN A 1 411 ? 27.599 4.633 -22.744 1.00 90.25 411 ASN A CA 1
ATOM 3155 C C . ASN A 1 411 ? 29.100 4.435 -22.998 1.00 90.25 411 ASN A C 1
ATOM 3157 O O . ASN A 1 411 ? 29.807 3.928 -22.131 1.00 90.25 411 ASN A O 1
ATOM 3161 N N . TRP A 1 412 ? 29.584 4.801 -24.186 1.00 92.38 412 TRP A N 1
ATOM 3162 C CA . TRP A 1 412 ? 30.935 4.486 -24.646 1.00 92.38 412 TRP A CA 1
ATOM 3163 C C . TRP A 1 412 ? 31.819 5.720 -24.825 1.00 92.38 412 TRP A C 1
ATOM 3165 O O . TRP A 1 412 ? 33.006 5.550 -25.095 1.00 92.38 412 TRP A O 1
ATOM 3175 N N . VAL A 1 413 ? 31.298 6.943 -24.640 1.00 91.44 413 VAL A N 1
ATOM 3176 C CA . VAL A 1 413 ? 32.049 8.196 -24.865 1.00 91.44 413 VAL A CA 1
ATOM 3177 C C . VAL A 1 413 ? 33.437 8.181 -24.207 1.00 91.44 413 VAL A C 1
ATOM 3179 O O . VAL A 1 413 ? 34.408 8.366 -24.942 1.00 91.44 413 VAL A O 1
ATOM 3182 N N . PRO A 1 414 ? 33.610 7.878 -22.900 1.00 92.38 414 PRO A N 1
ATOM 3183 C CA . PRO A 1 414 ? 34.943 7.874 -22.291 1.00 92.38 414 PRO A CA 1
ATOM 3184 C C . PRO A 1 414 ? 35.893 6.886 -22.973 1.00 92.38 414 PRO A C 1
ATOM 3186 O O . PRO A 1 414 ? 37.028 7.221 -23.302 1.00 92.38 414 PRO A O 1
ATOM 3189 N N . THR A 1 415 ? 35.418 5.668 -23.236 1.00 92.00 415 THR A N 1
ATOM 3190 C CA . THR A 1 415 ? 36.214 4.602 -23.853 1.00 92.00 415 THR A CA 1
ATOM 3191 C C . THR A 1 415 ? 36.596 4.936 -25.293 1.00 92.00 415 THR A C 1
ATOM 3193 O O . THR A 1 415 ? 37.731 4.677 -25.697 1.00 92.00 415 THR A O 1
ATOM 3196 N N . LEU A 1 416 ? 35.681 5.532 -26.063 1.00 92.31 416 LEU A N 1
ATOM 3197 C CA . LEU A 1 416 ? 35.934 5.971 -27.436 1.00 92.31 416 LEU A CA 1
ATOM 3198 C C . LEU A 1 416 ? 36.989 7.081 -27.468 1.00 92.31 416 LEU A C 1
ATOM 3200 O O . LEU A 1 416 ? 37.934 6.989 -28.246 1.00 92.31 416 LEU A O 1
ATOM 3204 N N . LEU A 1 417 ? 36.885 8.067 -26.573 1.00 92.44 417 LEU A N 1
ATOM 3205 C CA . LEU A 1 417 ? 37.857 9.157 -26.454 1.00 92.44 417 LEU A CA 1
ATOM 3206 C C . LEU A 1 417 ? 39.249 8.646 -26.056 1.00 92.44 417 LEU A C 1
ATOM 3208 O O . LEU A 1 417 ? 40.248 9.034 -26.661 1.00 92.44 417 LEU A O 1
ATOM 3212 N N . VAL A 1 418 ? 39.327 7.723 -25.091 1.00 91.75 418 VAL A N 1
ATOM 3213 C CA . VAL A 1 418 ? 40.599 7.090 -24.704 1.00 91.75 418 VAL A CA 1
ATOM 3214 C C . VAL A 1 418 ? 41.211 6.324 -25.876 1.00 91.75 418 VAL A C 1
ATOM 3216 O O . VAL A 1 418 ? 42.414 6.410 -26.119 1.00 91.75 418 VAL A O 1
ATOM 3219 N N . LYS A 1 419 ? 40.393 5.614 -26.662 1.00 90.00 419 LYS A N 1
ATOM 3220 C CA . LYS A 1 419 ? 40.856 4.920 -27.872 1.00 90.00 419 LYS A CA 1
ATOM 3221 C C . LYS A 1 419 ? 41.277 5.861 -29.004 1.00 90.00 419 LYS A C 1
ATOM 3223 O O . LYS A 1 419 ? 42.092 5.445 -29.820 1.00 90.00 419 LYS A O 1
ATOM 3228 N N . GLN A 1 420 ? 40.795 7.103 -29.033 1.00 88.31 420 GLN A N 1
ATOM 3229 C CA . GLN A 1 420 ? 41.297 8.162 -29.923 1.00 88.31 420 GLN A CA 1
ATOM 3230 C C . GLN A 1 420 ? 42.595 8.820 -29.416 1.00 88.31 420 GLN A C 1
ATOM 3232 O O . GLN A 1 420 ? 43.109 9.726 -30.065 1.00 88.31 420 GLN A O 1
ATOM 3237 N N . GLY A 1 421 ? 43.147 8.373 -28.282 1.00 86.94 421 GLY A N 1
ATOM 3238 C CA . GLY A 1 421 ? 44.405 8.884 -27.730 1.00 86.94 421 GLY A CA 1
ATOM 3239 C C . GLY A 1 421 ? 44.241 10.019 -26.716 1.00 86.94 421 GLY A C 1
ATOM 3240 O O . GLY A 1 421 ? 45.234 10.626 -26.320 1.00 86.94 421 GLY A O 1
ATOM 3241 N N . ILE A 1 422 ? 43.016 10.308 -26.266 1.00 90.75 422 ILE A N 1
ATOM 3242 C CA . ILE A 1 422 ? 42.767 11.300 -25.212 1.00 90.75 422 ILE A CA 1
ATOM 3243 C C . ILE A 1 422 ? 43.061 10.677 -23.848 1.00 90.75 422 ILE A C 1
ATOM 3245 O O . ILE A 1 422 ? 42.719 9.526 -23.581 1.00 90.75 422 ILE A O 1
ATOM 3249 N N . THR A 1 423 ? 43.685 11.443 -22.955 1.00 91.50 423 THR A N 1
ATOM 3250 C CA . THR A 1 423 ? 43.963 10.969 -21.594 1.00 91.50 423 THR A CA 1
ATOM 3251 C C . THR A 1 423 ? 42.670 10.620 -20.854 1.00 91.50 423 THR A C 1
ATOM 3253 O O . THR A 1 423 ? 41.620 11.225 -21.082 1.00 91.50 423 THR A O 1
ATOM 3256 N N . VAL A 1 424 ? 42.745 9.672 -19.915 1.00 88.88 424 VAL A N 1
ATOM 3257 C CA . VAL A 1 424 ? 41.583 9.256 -19.111 1.00 88.88 424 VAL A CA 1
ATOM 3258 C C . VAL A 1 424 ? 40.948 10.462 -18.409 1.00 88.88 424 VAL A C 1
ATOM 3260 O O . VAL A 1 424 ? 39.741 10.666 -18.519 1.00 88.88 424 VAL A O 1
ATOM 3263 N N . THR A 1 425 ? 41.751 11.328 -17.788 1.00 88.38 425 THR A N 1
ATOM 3264 C CA . THR A 1 425 ? 41.268 12.532 -17.095 1.00 88.38 425 THR A CA 1
ATOM 3265 C C . THR A 1 425 ? 40.516 13.484 -18.029 1.00 88.38 425 THR A C 1
ATOM 3267 O O . THR A 1 425 ? 39.400 13.900 -17.716 1.00 88.38 425 THR A O 1
ATOM 3270 N N . SER A 1 426 ? 41.076 13.798 -19.204 1.00 88.25 426 SER A N 1
ATOM 3271 C CA . SER A 1 426 ? 40.411 14.669 -20.183 1.00 88.25 426 SER A CA 1
ATOM 3272 C C . SER A 1 426 ? 39.155 14.020 -20.770 1.00 88.25 426 SER A C 1
ATOM 3274 O O . SER A 1 426 ? 38.157 14.706 -20.970 1.00 88.25 426 SER A O 1
ATOM 3276 N N . SER A 1 427 ? 39.161 12.701 -20.986 1.00 91.81 427 SER A N 1
ATOM 3277 C CA . SER A 1 427 ? 37.992 11.972 -21.492 1.00 91.81 427 SER A CA 1
ATOM 3278 C C . SER A 1 427 ? 36.801 12.032 -20.528 1.00 91.81 427 SER A C 1
ATOM 3280 O O . SER A 1 427 ? 35.666 12.231 -20.966 1.00 91.81 427 SER A O 1
ATOM 3282 N N . LEU A 1 428 ? 37.052 11.936 -19.216 1.00 91.50 428 LEU A N 1
ATOM 3283 C CA . LEU A 1 428 ? 36.026 12.055 -18.179 1.00 91.50 428 LEU A CA 1
ATOM 3284 C C . LEU A 1 428 ? 35.475 13.481 -18.107 1.00 91.50 428 LEU A C 1
ATOM 3286 O O . LEU A 1 428 ? 34.260 13.665 -18.024 1.00 91.50 428 LEU A O 1
ATOM 3290 N N . LEU A 1 429 ? 36.347 14.490 -18.210 1.00 92.75 429 LEU A N 1
ATOM 3291 C CA . LEU A 1 429 ? 35.930 15.890 -18.268 1.00 92.75 429 LEU A CA 1
ATOM 3292 C C . LEU A 1 429 ? 35.039 16.161 -19.490 1.00 92.75 429 LEU A C 1
ATOM 3294 O O . LEU A 1 429 ? 33.945 16.702 -19.340 1.00 92.75 429 LEU A O 1
ATOM 3298 N N . TYR A 1 430 ? 35.462 15.749 -20.689 1.00 93.94 430 TYR A N 1
ATOM 3299 C CA . TYR A 1 430 ? 34.682 15.955 -21.916 1.00 93.94 430 TYR A CA 1
ATOM 3300 C C . TYR A 1 430 ? 33.345 15.225 -21.853 1.00 93.94 430 TYR A C 1
ATOM 3302 O O . TYR A 1 430 ? 32.316 15.810 -22.183 1.00 93.94 430 TYR A O 1
ATOM 3310 N N . THR A 1 431 ? 33.339 13.985 -21.361 1.00 93.00 431 THR A N 1
ATOM 3311 C CA . THR A 1 431 ? 32.104 13.213 -21.176 1.00 93.00 431 THR A CA 1
ATOM 3312 C C . THR A 1 431 ? 31.154 13.900 -20.197 1.00 93.00 431 THR A C 1
ATOM 3314 O O . THR A 1 431 ? 29.957 13.952 -20.456 1.00 93.00 431 THR A O 1
ATOM 3317 N N . THR A 1 432 ? 31.669 14.480 -19.110 1.00 94.00 432 THR A N 1
ATOM 3318 C CA . THR A 1 432 ? 30.853 15.220 -18.134 1.00 94.00 432 THR A CA 1
ATOM 3319 C C . THR A 1 432 ? 30.191 16.435 -18.785 1.00 94.00 432 THR A C 1
ATOM 3321 O O . THR A 1 432 ? 28.981 16.616 -18.663 1.00 94.00 432 THR A O 1
ATOM 3324 N N . VAL A 1 433 ? 30.955 17.230 -19.543 1.00 94.38 433 VAL A N 1
ATOM 3325 C CA . VAL A 1 433 ? 30.430 18.403 -20.265 1.00 94.38 433 VAL A CA 1
ATOM 3326 C C . VAL A 1 433 ? 29.391 17.996 -21.314 1.00 94.38 433 VAL A C 1
ATOM 3328 O O . VAL A 1 433 ? 28.328 18.606 -21.391 1.00 94.38 433 VAL A O 1
ATOM 3331 N N . ILE A 1 434 ? 29.659 16.940 -22.087 1.00 95.25 434 ILE A N 1
ATOM 3332 C CA . ILE A 1 434 ? 28.708 16.386 -23.060 1.00 95.25 434 ILE A CA 1
ATOM 3333 C C . ILE A 1 434 ? 27.430 15.898 -22.357 1.00 95.25 434 ILE A C 1
ATOM 3335 O O . ILE A 1 434 ? 26.326 16.156 -22.836 1.00 95.25 434 ILE A O 1
ATOM 3339 N N . GLY A 1 435 ? 27.563 15.225 -21.212 1.00 92.50 435 GLY A N 1
ATOM 3340 C CA . GLY A 1 435 ? 26.449 14.688 -20.430 1.00 92.50 435 GLY A CA 1
ATOM 3341 C C . GLY A 1 435 ? 25.509 15.765 -19.885 1.00 92.50 435 GLY A C 1
ATOM 3342 O O . GLY A 1 435 ? 24.297 15.559 -19.870 1.00 92.50 435 GLY A O 1
ATOM 3343 N N . LEU A 1 436 ? 26.029 16.947 -19.530 1.00 94.75 436 LEU A N 1
ATOM 3344 C CA . LEU A 1 436 ? 25.212 18.090 -19.093 1.00 94.75 436 LEU A CA 1
ATOM 3345 C C . LEU A 1 436 ? 24.246 18.599 -20.178 1.00 94.75 436 LEU A C 1
ATOM 3347 O O . LEU A 1 436 ? 23.260 19.260 -19.852 1.00 94.75 436 LEU A O 1
ATOM 3351 N N . ALA A 1 437 ? 24.472 18.267 -21.453 1.00 94.00 437 ALA A N 1
ATOM 3352 C CA . ALA A 1 437 ? 23.547 18.601 -22.533 1.00 94.00 437 ALA A CA 1
ATOM 3353 C C . ALA A 1 437 ? 22.312 17.681 -22.588 1.00 94.00 437 ALA A C 1
ATOM 3355 O O . ALA A 1 437 ? 21.304 18.057 -23.183 1.00 94.00 437 ALA A O 1
ATOM 3356 N N . ALA A 1 438 ? 22.346 16.498 -21.963 1.00 93.00 438 ALA A N 1
ATOM 3357 C CA . ALA A 1 438 ? 21.240 15.540 -21.999 1.00 93.00 438 ALA A CA 1
ATOM 3358 C C . ALA A 1 438 ? 19.880 16.126 -21.556 1.00 93.00 438 ALA A C 1
ATOM 3360 O O . ALA A 1 438 ? 18.925 15.997 -22.326 1.00 93.00 438 ALA A O 1
ATOM 3361 N N . PRO A 1 439 ? 19.752 16.829 -20.407 1.00 93.06 439 PRO A N 1
ATOM 3362 C CA . PRO A 1 439 ? 18.480 17.439 -20.000 1.00 93.06 439 PRO A CA 1
ATOM 3363 C C . PRO A 1 439 ? 18.027 18.597 -20.901 1.00 93.06 439 PRO A C 1
ATOM 3365 O O . PRO A 1 439 ? 16.840 18.918 -20.928 1.00 93.06 439 PRO A O 1
ATOM 3368 N N . LEU A 1 440 ? 18.931 19.212 -21.672 1.00 94.94 440 LEU A N 1
ATOM 3369 C CA . LEU A 1 440 ? 18.570 20.272 -22.619 1.00 94.94 440 LEU A CA 1
ATOM 3370 C C . LEU A 1 440 ? 17.867 19.715 -23.864 1.00 94.94 440 LEU A C 1
ATOM 3372 O O . LEU A 1 440 ? 17.065 20.415 -24.477 1.00 94.94 440 LEU A O 1
ATOM 3376 N N . GLY A 1 441 ? 18.116 18.451 -24.220 1.00 92.50 441 GLY A N 1
ATOM 3377 C CA . GLY A 1 441 ? 17.478 17.793 -25.361 1.00 92.50 441 GLY A CA 1
ATOM 3378 C C . GLY A 1 441 ? 15.946 17.776 -25.270 1.00 92.50 441 GLY A C 1
ATOM 3379 O O . GLY A 1 441 ? 15.299 18.300 -26.176 1.00 92.50 441 GLY A O 1
ATOM 3380 N N . PRO A 1 442 ? 15.334 17.252 -24.190 1.00 91.75 442 PRO A N 1
ATOM 3381 C CA . PRO A 1 442 ? 13.883 17.285 -24.008 1.00 91.75 442 PRO A CA 1
ATOM 3382 C C . PRO A 1 442 ? 13.308 18.705 -23.940 1.00 91.75 442 PRO A C 1
ATOM 3384 O O . PRO A 1 442 ? 12.221 18.936 -24.460 1.00 91.75 442 PRO A O 1
ATOM 3387 N N . LEU A 1 443 ? 14.042 19.670 -23.367 1.00 92.50 443 LEU A N 1
ATOM 3388 C CA . LEU A 1 443 ? 13.619 21.076 -23.341 1.00 92.50 443 LEU A CA 1
ATOM 3389 C C . LEU A 1 443 ? 13.539 21.662 -24.754 1.00 92.50 443 LEU A C 1
ATOM 3391 O O . LEU A 1 443 ? 12.542 22.287 -25.102 1.00 92.50 443 LEU A O 1
ATOM 3395 N N . LEU A 1 444 ? 14.543 21.420 -25.599 1.00 92.00 444 LEU A N 1
ATOM 3396 C CA . LEU A 1 444 ? 14.493 21.814 -27.010 1.00 92.00 444 LEU A CA 1
ATOM 3397 C C . LEU A 1 444 ? 13.404 21.046 -27.769 1.00 92.00 444 LEU A C 1
ATOM 3399 O O . LEU A 1 444 ? 12.689 21.631 -28.579 1.00 92.00 444 LEU A O 1
ATOM 3403 N N . GLY A 1 445 ? 13.240 19.756 -27.469 1.00 89.25 445 GLY A N 1
ATOM 3404 C CA . GLY A 1 445 ? 12.174 18.918 -28.010 1.00 89.25 445 GLY A CA 1
ATOM 3405 C C . GLY A 1 445 ? 10.787 19.503 -27.742 1.00 89.25 445 GLY A C 1
ATOM 3406 O O . GLY A 1 445 ? 9.987 19.596 -28.669 1.00 89.25 445 GLY A O 1
ATOM 3407 N N . TYR A 1 446 ? 10.531 19.984 -26.524 1.00 88.06 446 TYR A N 1
ATOM 3408 C CA . TYR A 1 446 ? 9.279 20.647 -26.149 1.00 88.06 446 TYR A CA 1
ATOM 3409 C C . TYR A 1 446 ? 8.968 21.866 -27.032 1.00 88.06 446 TYR A C 1
ATOM 3411 O O . TYR A 1 446 ? 7.852 22.002 -27.524 1.00 88.06 446 TYR A O 1
ATOM 3419 N N . TRP A 1 447 ? 9.962 22.714 -27.320 1.00 86.81 447 TRP A N 1
ATOM 3420 C CA . TRP A 1 447 ? 9.780 23.884 -28.195 1.00 86.81 447 TRP A CA 1
ATOM 3421 C C . TRP A 1 447 ? 9.463 23.525 -29.657 1.00 86.81 447 TRP A C 1
ATOM 3423 O O . TRP A 1 447 ? 8.895 24.343 -30.387 1.00 86.81 447 TRP A O 1
ATOM 3433 N N . ILE A 1 448 ? 9.843 22.323 -30.095 1.00 89.25 448 ILE A N 1
ATOM 3434 C CA . ILE A 1 448 ? 9.719 21.848 -31.481 1.00 89.25 448 ILE A CA 1
ATOM 3435 C C . ILE A 1 448 ? 8.460 20.982 -31.674 1.00 89.25 448 ILE A C 1
ATOM 3437 O O . ILE A 1 448 ? 7.879 21.001 -32.760 1.00 89.25 448 ILE A O 1
ATOM 3441 N N . ALA A 1 449 ? 8.032 20.243 -30.645 1.00 75.62 449 ALA A N 1
ATOM 3442 C CA . ALA A 1 449 ? 7.122 19.097 -30.753 1.00 75.62 449 ALA A CA 1
ATOM 3443 C C . ALA A 1 449 ? 5.754 19.375 -31.387 1.00 75.62 449 ALA A C 1
ATOM 3445 O O . ALA A 1 449 ? 5.210 18.477 -32.026 1.00 75.62 449 ALA A O 1
ATOM 3446 N N . ASP A 1 450 ? 5.235 20.595 -31.257 1.00 81.19 450 ASP A N 1
ATOM 3447 C CA . ASP A 1 450 ? 3.935 20.981 -31.825 1.00 81.19 450 ASP A CA 1
ATOM 3448 C C . ASP A 1 450 ? 4.056 21.905 -33.046 1.00 81.19 450 ASP A C 1
ATOM 3450 O O . ASP A 1 450 ? 3.055 22.291 -33.646 1.00 81.19 450 ASP A O 1
ATOM 3454 N N . ARG A 1 451 ? 5.285 22.261 -33.443 1.00 89.31 451 ARG A N 1
ATOM 3455 C CA . ARG A 1 451 ? 5.550 23.125 -34.607 1.00 89.31 451 ARG A CA 1
ATOM 3456 C C . ARG A 1 451 ? 5.874 22.338 -35.870 1.00 89.31 451 ARG A C 1
ATOM 3458 O O . ARG A 1 451 ? 5.643 22.830 -36.971 1.00 89.31 451 ARG A O 1
ATOM 3465 N N . PHE A 1 452 ? 6.425 21.137 -35.720 1.00 93.00 452 PHE A N 1
ATOM 3466 C CA . PHE A 1 452 ? 6.867 20.297 -36.828 1.00 93.00 452 PHE A CA 1
ATOM 3467 C C . PHE A 1 452 ? 6.329 18.875 -36.690 1.00 93.00 452 PHE A C 1
ATOM 3469 O O . PHE A 1 452 ? 6.118 18.371 -35.592 1.00 93.00 452 PHE A O 1
ATOM 3476 N N . GLU A 1 453 ? 6.156 18.196 -37.823 1.00 93.88 453 GLU A N 1
ATOM 3477 C CA . GLU A 1 453 ? 5.797 16.776 -37.846 1.00 93.88 453 GLU A CA 1
ATOM 3478 C C . GLU A 1 453 ? 6.830 15.934 -37.088 1.00 93.88 453 GLU A C 1
ATOM 3480 O O . GLU A 1 453 ? 8.013 15.912 -37.449 1.00 93.88 453 GLU A O 1
ATOM 3485 N N . ARG A 1 454 ? 6.370 15.164 -36.095 1.00 93.81 454 ARG A N 1
ATOM 3486 C CA . ARG A 1 454 ? 7.223 14.319 -35.241 1.00 93.81 454 ARG A CA 1
ATOM 3487 C C . ARG A 1 454 ? 8.118 13.380 -36.052 1.00 93.81 454 ARG A C 1
ATOM 3489 O O . ARG A 1 454 ? 9.305 13.253 -35.756 1.00 93.81 454 ARG A O 1
ATOM 3496 N N . LYS A 1 455 ? 7.596 12.792 -37.138 1.00 94.75 455 LYS A N 1
ATOM 3497 C CA . LYS A 1 455 ? 8.395 11.936 -38.032 1.00 94.75 455 LYS A CA 1
ATOM 3498 C C . LYS A 1 455 ? 9.567 12.679 -38.684 1.00 94.75 455 LYS A C 1
ATOM 3500 O O . LYS A 1 455 ? 10.646 12.109 -38.811 1.00 94.75 455 LYS A O 1
ATOM 3505 N N . HIS A 1 456 ? 9.382 13.941 -39.080 1.00 95.62 456 HIS A N 1
ATOM 3506 C CA . HIS A 1 456 ? 10.436 14.730 -39.720 1.00 95.62 456 HIS A CA 1
ATOM 3507 C C . HIS A 1 456 ? 11.494 15.151 -38.701 1.00 95.62 456 HIS A C 1
ATOM 3509 O O . HIS A 1 456 ? 12.677 15.119 -39.019 1.00 95.62 456 HIS A O 1
ATOM 3515 N N . VAL A 1 457 ? 11.084 15.464 -37.467 1.00 96.19 457 VAL A N 1
ATOM 3516 C CA . VAL A 1 457 ? 12.014 15.750 -36.365 1.00 96.19 457 VAL A CA 1
ATOM 3517 C C . VAL A 1 457 ? 12.892 14.531 -36.071 1.00 96.19 457 VAL A C 1
ATOM 3519 O O . VAL A 1 457 ? 14.112 14.667 -36.014 1.00 96.19 457 VAL A O 1
ATOM 3522 N N . ILE A 1 458 ? 12.304 13.332 -35.963 1.00 96.69 458 ILE A N 1
ATOM 3523 C CA . ILE A 1 458 ? 13.058 12.083 -35.746 1.00 96.69 458 ILE A CA 1
ATOM 3524 C C . ILE A 1 458 ? 14.056 11.840 -36.887 1.00 96.69 458 ILE A C 1
ATOM 3526 O O . ILE A 1 458 ? 15.231 11.594 -36.626 1.00 96.69 458 ILE A O 1
ATOM 3530 N N . VAL A 1 459 ? 13.611 11.946 -38.145 1.00 97.62 459 VAL A N 1
ATOM 3531 C CA . VAL A 1 459 ? 14.464 11.743 -39.330 1.00 97.62 459 VAL A CA 1
ATOM 3532 C C . VAL A 1 459 ? 15.609 12.755 -39.380 1.00 97.62 459 VAL A C 1
ATOM 3534 O O . VAL A 1 459 ? 16.759 12.375 -39.593 1.00 97.62 459 VAL A O 1
ATOM 3537 N N . PHE A 1 460 ? 15.317 14.035 -39.153 1.00 97.50 460 PHE A N 1
ATOM 3538 C CA . PHE A 1 460 ? 16.322 15.091 -39.178 1.00 97.50 460 PHE A CA 1
ATOM 3539 C C . PHE A 1 460 ? 17.365 14.899 -38.073 1.00 97.50 460 PHE A C 1
ATOM 3541 O O . PHE A 1 460 ? 18.561 14.932 -38.345 1.00 97.50 460 PHE A O 1
ATOM 3548 N N . MET A 1 461 ? 16.936 14.619 -36.840 1.00 97.44 461 MET A N 1
ATOM 3549 C CA . MET A 1 461 ? 17.867 14.394 -35.731 1.00 97.44 461 MET A CA 1
ATOM 3550 C C . MET A 1 461 ? 18.670 13.098 -35.896 1.00 97.44 461 MET A C 1
ATOM 3552 O O . MET A 1 461 ? 19.832 13.042 -35.501 1.00 97.44 461 MET A O 1
ATOM 3556 N N . ALA A 1 462 ? 18.109 12.066 -36.533 1.00 97.81 462 ALA A N 1
ATOM 3557 C CA . ALA A 1 462 ? 18.870 10.874 -36.903 1.00 97.81 462 ALA A CA 1
ATOM 3558 C C . ALA A 1 462 ? 19.956 11.200 -37.946 1.00 97.81 462 ALA A C 1
ATOM 3560 O O . ALA A 1 462 ? 21.077 10.709 -37.831 1.00 97.81 462 ALA A O 1
ATOM 3561 N N . ALA A 1 463 ? 19.673 12.083 -38.911 1.00 98.19 463 ALA A N 1
ATOM 3562 C CA . ALA A 1 463 ? 20.671 12.557 -39.871 1.00 98.19 463 ALA A CA 1
ATOM 3563 C C . ALA A 1 463 ? 21.768 13.403 -39.200 1.00 98.19 463 ALA A C 1
ATOM 3565 O O . ALA A 1 463 ? 22.948 13.219 -39.498 1.00 98.19 463 ALA A O 1
ATOM 3566 N N . VAL A 1 464 ? 21.402 14.265 -38.242 1.00 97.69 464 VAL A N 1
ATOM 3567 C CA . VAL A 1 464 ? 22.372 14.987 -37.399 1.00 97.69 464 VAL A CA 1
ATOM 3568 C C . VAL A 1 464 ? 23.268 13.996 -36.656 1.00 97.69 464 VAL A C 1
ATOM 3570 O O . VAL A 1 464 ? 24.485 14.150 -36.687 1.00 97.69 464 VAL A O 1
ATOM 3573 N N . ASN A 1 465 ? 22.704 12.930 -36.076 1.00 96.31 465 ASN A N 1
ATOM 3574 C CA . ASN A 1 465 ? 23.493 11.886 -35.418 1.00 96.31 465 ASN A CA 1
ATOM 3575 C C . ASN A 1 465 ? 24.507 11.216 -36.359 1.00 96.31 465 ASN A C 1
ATOM 3577 O O . ASN A 1 465 ? 25.657 11.015 -35.972 1.00 96.31 465 ASN A O 1
ATOM 3581 N N . ILE A 1 466 ? 24.113 10.904 -37.599 1.00 97.88 466 ILE A N 1
ATOM 3582 C CA . ILE A 1 466 ? 25.018 10.326 -38.607 1.00 97.88 466 ILE A CA 1
ATOM 3583 C C . ILE A 1 466 ? 26.186 11.275 -38.885 1.00 97.88 466 ILE A C 1
ATOM 3585 O O . ILE A 1 466 ? 27.347 10.882 -38.773 1.00 97.88 466 ILE A O 1
ATOM 3589 N N . VAL A 1 467 ? 25.885 12.527 -39.235 1.00 97.69 467 VAL A N 1
ATOM 3590 C CA . VAL A 1 467 ? 26.904 13.505 -39.638 1.00 97.69 467 VAL A CA 1
ATOM 3591 C C . VAL A 1 467 ? 27.827 13.832 -38.466 1.00 97.69 467 VAL A C 1
ATOM 3593 O O . VAL A 1 467 ? 29.048 13.745 -38.602 1.00 97.69 467 VAL A O 1
ATOM 3596 N N . SER A 1 468 ? 27.266 14.155 -37.298 1.00 96.75 468 SER A N 1
ATOM 3597 C CA . SER A 1 468 ? 28.051 14.495 -36.112 1.00 96.75 468 SER A CA 1
ATOM 3598 C C . SER A 1 468 ? 28.895 13.320 -35.623 1.00 96.75 468 SER A C 1
ATOM 3600 O O . SER A 1 468 ? 30.038 13.536 -35.237 1.00 96.75 468 SER A O 1
ATOM 3602 N N . GLY A 1 469 ? 28.386 12.087 -35.690 1.00 95.75 469 GLY A N 1
ATOM 3603 C CA . GLY A 1 469 ? 29.114 10.887 -35.269 1.00 95.75 469 GLY A CA 1
ATOM 3604 C C . GLY A 1 469 ? 30.299 10.562 -36.170 1.00 95.75 469 GLY A C 1
ATOM 3605 O O . GLY A 1 469 ? 31.411 10.338 -35.692 1.00 95.75 469 GLY A O 1
ATOM 3606 N N . LEU A 1 470 ? 30.094 10.599 -37.488 1.00 96.25 470 LEU A N 1
ATOM 3607 C CA . LEU A 1 470 ? 31.178 10.364 -38.439 1.00 96.25 470 LEU A CA 1
ATOM 3608 C C . LEU A 1 470 ? 32.264 11.439 -38.323 1.00 96.25 470 LEU A C 1
ATOM 3610 O O . LEU A 1 470 ? 33.444 11.093 -38.292 1.00 96.25 470 LEU A O 1
ATOM 3614 N N . LEU A 1 471 ? 31.891 12.714 -38.164 1.00 96.44 471 LEU A N 1
ATOM 3615 C CA . LEU A 1 471 ? 32.852 13.796 -37.923 1.00 96.44 471 LEU A CA 1
ATOM 3616 C C . LEU A 1 471 ? 33.568 13.646 -36.575 1.00 96.44 471 LEU A C 1
ATOM 3618 O O . LEU A 1 471 ? 34.782 13.823 -36.516 1.00 96.44 471 LEU A O 1
ATOM 3622 N N . PHE A 1 472 ? 32.854 13.262 -35.511 1.00 94.75 472 PHE A N 1
ATOM 3623 C CA . PHE A 1 472 ? 33.433 13.025 -34.183 1.00 94.75 472 PHE A CA 1
ATOM 3624 C C . PHE A 1 472 ? 34.552 11.980 -34.248 1.00 94.75 472 PHE A C 1
ATOM 3626 O O . PHE A 1 472 ? 35.585 12.121 -33.597 1.00 94.75 472 PHE A O 1
ATOM 3633 N N . SER A 1 473 ? 34.382 10.952 -35.086 1.00 92.75 473 SER A N 1
ATOM 3634 C CA . SER A 1 473 ? 35.385 9.898 -35.255 1.00 92.75 473 SER A CA 1
ATOM 3635 C C . SER A 1 473 ? 36.705 10.369 -35.887 1.00 92.75 473 SER A C 1
ATOM 3637 O O . SER A 1 473 ? 37.704 9.665 -35.757 1.00 92.75 473 SER A O 1
ATOM 3639 N N . GLN A 1 474 ? 36.716 11.538 -36.541 1.00 93.00 474 GLN A N 1
ATOM 3640 C CA . GLN A 1 474 ? 37.839 12.050 -37.341 1.00 93.00 474 GLN A CA 1
ATOM 3641 C C . GLN A 1 474 ? 38.548 13.261 -36.718 1.00 93.00 474 GLN A C 1
ATOM 3643 O O . GLN A 1 474 ? 39.609 13.665 -37.190 1.00 93.00 474 GLN A O 1
ATOM 3648 N N . VAL A 1 475 ? 37.970 13.880 -35.686 1.00 93.19 475 VAL A N 1
ATOM 3649 C CA . VAL A 1 475 ? 38.531 15.089 -35.071 1.00 93.19 475 VAL A CA 1
ATOM 3650 C C . VAL A 1 475 ? 39.381 14.761 -33.844 1.00 93.19 475 VAL A C 1
ATOM 3652 O O . VAL A 1 475 ? 39.051 13.876 -33.063 1.00 93.19 475 VAL A O 1
ATOM 3655 N N . ALA A 1 476 ? 40.458 15.525 -33.646 1.00 87.06 476 ALA A N 1
ATOM 3656 C CA . ALA A 1 476 ? 41.330 15.430 -32.466 1.00 87.06 476 ALA A CA 1
ATOM 3657 C C . ALA A 1 476 ? 41.305 16.696 -31.584 1.00 87.06 476 ALA A C 1
ATOM 3659 O O . ALA A 1 476 ? 41.850 16.708 -30.483 1.00 87.06 476 ALA A O 1
ATOM 3660 N N . SER A 1 477 ? 40.678 17.780 -32.057 1.00 92.88 477 SER A N 1
ATOM 3661 C CA . SER A 1 477 ? 40.559 19.027 -31.294 1.00 92.88 477 SER A CA 1
ATOM 3662 C C . SER A 1 477 ? 39.551 18.872 -30.158 1.00 92.88 477 SER A C 1
ATOM 3664 O O . SER A 1 477 ? 38.401 18.509 -30.400 1.00 92.88 477 SER A O 1
ATOM 3666 N N . ALA A 1 478 ? 39.958 19.223 -28.937 1.00 89.81 478 ALA A N 1
ATOM 3667 C CA . ALA A 1 478 ? 39.111 19.190 -27.744 1.00 89.81 478 ALA A CA 1
ATOM 3668 C C . ALA A 1 478 ? 37.776 19.925 -27.941 1.00 89.81 478 ALA A C 1
ATOM 3670 O O . ALA A 1 478 ? 36.717 19.395 -27.607 1.00 89.81 478 ALA A O 1
ATOM 3671 N N . LEU A 1 479 ? 37.823 21.124 -28.532 1.00 93.69 479 LEU A N 1
ATOM 3672 C CA . LEU A 1 479 ? 36.628 21.921 -28.800 1.00 93.69 479 LEU A CA 1
ATOM 3673 C C . LEU A 1 479 ? 35.700 21.201 -29.787 1.00 93.69 479 LEU A C 1
ATOM 3675 O O . LEU A 1 479 ? 34.512 21.064 -29.517 1.00 93.69 479 LEU A O 1
ATOM 3679 N N . ALA A 1 480 ? 36.246 20.685 -30.891 1.00 94.62 480 ALA A N 1
ATOM 3680 C CA . ALA A 1 480 ? 35.460 19.979 -31.902 1.00 94.62 480 ALA A CA 1
ATOM 3681 C C . ALA A 1 480 ? 34.815 18.701 -31.342 1.00 94.62 480 ALA A C 1
ATOM 3683 O O . ALA A 1 480 ? 33.643 18.440 -31.602 1.00 94.62 480 ALA A O 1
ATOM 3684 N N . ILE A 1 481 ? 35.556 17.939 -30.534 1.00 94.44 481 ILE A N 1
ATOM 3685 C CA . ILE A 1 481 ? 35.079 16.719 -29.875 1.00 94.44 481 ILE A CA 1
ATOM 3686 C C . ILE A 1 481 ? 33.913 17.025 -28.937 1.00 94.44 481 ILE A C 1
ATOM 3688 O O . ILE A 1 481 ? 32.867 16.384 -29.026 1.00 94.44 481 ILE A O 1
ATOM 3692 N N . VAL A 1 482 ? 34.064 18.022 -28.059 1.00 95.62 482 VAL A N 1
ATOM 3693 C CA . VAL A 1 482 ? 33.004 18.399 -27.115 1.00 95.62 482 VAL A CA 1
ATOM 3694 C C . VAL A 1 482 ? 31.779 18.921 -27.862 1.00 95.62 482 VAL A C 1
ATOM 3696 O O . VAL A 1 482 ? 30.670 18.479 -27.575 1.00 95.62 482 VAL A O 1
ATOM 3699 N N . THR A 1 483 ? 31.950 19.797 -28.857 1.00 97.12 483 THR A N 1
ATOM 3700 C CA . THR A 1 483 ? 30.829 20.330 -29.646 1.00 97.12 483 THR A CA 1
ATOM 3701 C C . THR A 1 483 ? 30.070 19.226 -30.383 1.00 97.12 483 THR A C 1
ATOM 3703 O O . THR A 1 483 ? 28.845 19.165 -30.297 1.00 97.12 483 THR A O 1
ATOM 3706 N N . LEU A 1 484 ? 30.771 18.322 -31.072 1.00 97.19 484 LEU A N 1
ATOM 3707 C CA . LEU A 1 484 ? 30.137 17.210 -31.788 1.00 97.19 484 LEU A CA 1
ATOM 3708 C C . LEU A 1 484 ? 29.489 16.210 -30.824 1.00 97.19 484 LEU A C 1
ATOM 3710 O O . LEU A 1 484 ? 28.399 15.717 -31.104 1.00 97.19 484 LEU A O 1
ATOM 3714 N N . GLY A 1 485 ? 30.106 15.962 -29.667 1.00 95.75 485 GLY A N 1
ATOM 3715 C CA . GLY A 1 485 ? 29.523 15.134 -28.616 1.00 95.75 485 GLY A CA 1
ATOM 3716 C C . GLY A 1 485 ? 28.246 15.733 -28.024 1.00 95.75 485 GLY A C 1
ATOM 3717 O O . GLY A 1 485 ? 27.271 15.016 -27.816 1.00 95.75 485 GLY A O 1
ATOM 3718 N N . VAL A 1 486 ? 28.207 17.053 -27.815 1.00 96.88 486 VAL A N 1
ATOM 3719 C CA . VAL A 1 486 ? 26.993 17.771 -27.398 1.00 96.88 486 VAL A CA 1
ATOM 3720 C C . VAL A 1 486 ? 25.903 17.652 -28.463 1.00 96.88 486 VAL A C 1
ATOM 3722 O O . VAL A 1 486 ? 24.764 17.345 -28.120 1.00 96.88 486 VAL A O 1
ATOM 3725 N N . LEU A 1 487 ? 26.233 17.825 -29.747 1.00 96.88 487 LEU A N 1
ATOM 3726 C CA . LEU A 1 487 ? 25.269 17.667 -30.844 1.00 96.88 487 LEU A CA 1
ATOM 3727 C C . LEU A 1 487 ? 24.687 16.248 -30.908 1.00 96.88 487 LEU A C 1
ATOM 3729 O O . LEU A 1 487 ? 23.471 16.108 -31.026 1.00 96.88 487 LEU A O 1
ATOM 3733 N N . LEU A 1 488 ? 25.523 15.215 -30.766 1.00 96.00 488 LEU A N 1
ATOM 3734 C CA . LEU A 1 488 ? 25.090 13.814 -30.685 1.00 96.00 488 LEU A CA 1
ATOM 3735 C C . LEU A 1 488 ? 24.132 13.583 -29.509 1.00 96.00 488 LEU A C 1
ATOM 3737 O O . LEU A 1 488 ? 23.043 13.033 -29.676 1.00 96.00 488 LEU A O 1
ATOM 3741 N N . THR A 1 489 ? 24.502 14.060 -28.319 1.00 96.25 489 THR A N 1
ATOM 3742 C CA . THR A 1 489 ? 23.675 13.931 -27.113 1.00 96.25 489 THR A CA 1
ATOM 3743 C C . THR A 1 489 ? 22.339 14.656 -27.260 1.00 96.25 489 THR A C 1
ATOM 3745 O O . THR A 1 489 ? 21.297 14.094 -26.916 1.00 96.25 489 THR A O 1
ATOM 3748 N N . LEU A 1 490 ? 22.334 15.878 -27.795 1.00 96.44 490 LEU A N 1
ATOM 3749 C CA . LEU A 1 490 ? 21.106 16.636 -28.034 1.00 96.44 490 LEU A CA 1
ATOM 3750 C C . LEU A 1 490 ? 20.217 15.941 -29.065 1.00 96.44 490 LEU A C 1
ATOM 3752 O O . LEU A 1 490 ? 19.034 15.735 -28.799 1.00 96.44 490 LEU A O 1
ATOM 3756 N N . ALA A 1 491 ? 20.777 15.521 -30.201 1.00 96.12 491 ALA A N 1
ATOM 3757 C CA . ALA A 1 491 ? 20.037 14.823 -31.245 1.00 96.12 491 ALA A CA 1
ATOM 3758 C C . ALA A 1 491 ? 19.409 13.524 -30.717 1.00 96.12 491 ALA A C 1
ATOM 3760 O O . ALA A 1 491 ? 18.216 13.294 -30.912 1.00 96.12 491 ALA A O 1
ATOM 3761 N N . GLY A 1 492 ? 20.170 12.707 -29.980 1.00 95.88 492 GLY A N 1
ATOM 3762 C CA . GLY A 1 492 ? 19.659 11.493 -29.340 1.00 95.88 492 GLY A CA 1
ATOM 3763 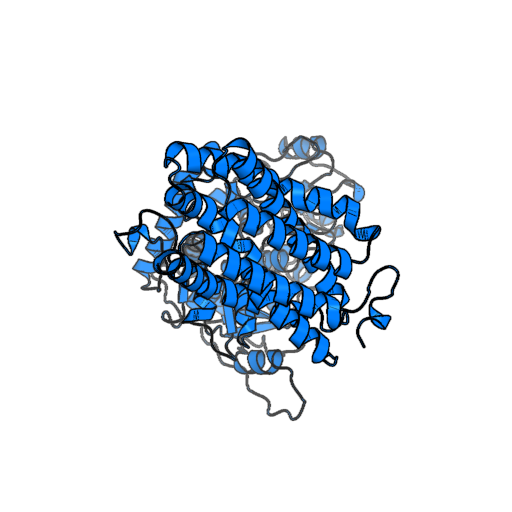C C . GLY A 1 492 ? 18.513 11.769 -28.363 1.00 95.88 492 GLY A C 1
ATOM 3764 O O . GLY A 1 492 ? 17.480 11.098 -28.406 1.00 95.88 492 GLY A O 1
ATOM 3765 N N . ASN A 1 493 ? 18.645 12.786 -27.511 1.00 96.44 493 ASN A N 1
ATOM 3766 C CA . ASN A 1 493 ? 17.607 13.126 -26.537 1.00 96.44 493 ASN A CA 1
ATOM 3767 C C . ASN A 1 493 ? 16.356 13.751 -27.176 1.00 96.44 493 ASN A C 1
ATOM 3769 O O . ASN A 1 493 ? 15.247 13.463 -26.727 1.00 96.44 493 ASN A O 1
ATOM 3773 N N . ILE A 1 494 ? 16.498 14.533 -28.251 1.00 96.06 494 ILE A N 1
ATOM 3774 C CA . ILE A 1 494 ? 15.356 15.055 -29.017 1.00 96.06 494 ILE A CA 1
ATOM 3775 C C . ILE A 1 494 ? 14.623 13.913 -29.734 1.00 96.06 494 ILE A C 1
ATOM 3777 O O . ILE A 1 494 ? 13.391 13.880 -29.703 1.00 96.06 494 ILE A O 1
ATOM 3781 N N . ILE A 1 495 ? 15.343 12.944 -30.322 1.00 96.00 495 ILE A N 1
ATOM 3782 C CA . ILE A 1 495 ? 14.730 11.716 -30.863 1.00 96.00 495 ILE A CA 1
ATOM 3783 C C . ILE A 1 495 ? 13.948 11.010 -29.758 1.00 96.00 495 ILE A C 1
ATOM 3785 O O . ILE A 1 495 ? 12.778 10.694 -29.967 1.00 96.00 495 ILE A O 1
ATOM 3789 N N . SER A 1 496 ? 14.569 10.819 -28.586 1.00 94.94 496 SER A N 1
ATOM 3790 C CA . SER A 1 496 ? 13.950 10.156 -27.437 1.00 94.94 496 SER A CA 1
ATOM 3791 C C . SER A 1 496 ? 12.640 10.812 -27.029 1.00 94.94 496 SER A C 1
ATOM 3793 O O . SER A 1 496 ? 11.591 10.170 -27.041 1.00 94.94 496 SER A O 1
ATOM 3795 N N . PHE A 1 497 ? 12.674 12.113 -26.761 1.00 94.69 497 PHE A N 1
ATOM 3796 C CA . PHE A 1 497 ? 11.488 12.887 -26.419 1.00 94.69 497 PHE A CA 1
ATOM 3797 C C . PHE A 1 497 ? 10.387 12.759 -27.486 1.00 94.69 497 PHE A C 1
ATOM 3799 O O . PHE A 1 497 ? 9.234 12.454 -27.177 1.00 94.69 497 PHE A O 1
ATOM 3806 N N . THR A 1 498 ? 10.757 12.916 -28.758 1.00 94.50 498 THR A N 1
ATOM 3807 C CA . THR A 1 498 ? 9.803 12.949 -29.873 1.00 94.50 498 THR A CA 1
ATOM 3808 C C . THR A 1 498 ? 9.145 11.591 -30.117 1.00 94.50 498 THR A C 1
ATOM 3810 O O . THR A 1 498 ? 7.929 11.528 -30.322 1.00 94.50 498 THR A O 1
ATOM 3813 N N . TYR A 1 499 ? 9.904 10.487 -30.086 1.00 93.56 499 TYR A N 1
ATOM 3814 C CA . TYR A 1 499 ? 9.332 9.177 -30.401 1.00 93.56 499 TYR A CA 1
ATOM 3815 C C . TYR A 1 499 ? 8.384 8.676 -29.313 1.00 93.56 499 TYR A C 1
ATOM 3817 O O . TYR A 1 499 ? 7.452 7.941 -29.636 1.00 93.56 499 TYR A O 1
ATOM 3825 N N . HIS A 1 500 ? 8.594 9.052 -28.043 1.00 93.38 500 HIS A N 1
ATOM 3826 C CA . HIS A 1 500 ? 7.714 8.624 -26.954 1.00 93.38 500 HIS A CA 1
ATOM 3827 C C . HIS A 1 500 ? 6.293 9.145 -27.147 1.00 93.38 500 HIS A C 1
ATOM 3829 O O . HIS A 1 500 ? 5.351 8.409 -26.872 1.00 93.38 500 HIS A O 1
ATOM 3835 N N . MET A 1 501 ? 6.139 10.364 -27.670 1.00 89.88 501 MET A N 1
ATOM 3836 C CA . MET A 1 501 ? 4.837 10.876 -28.096 1.00 89.88 501 MET A CA 1
ATOM 3837 C C . MET A 1 501 ? 4.380 10.206 -29.391 1.00 89.88 501 MET A C 1
ATOM 3839 O O . MET A 1 501 ? 3.280 9.664 -29.449 1.00 89.88 501 MET A O 1
ATOM 3843 N N . TYR A 1 502 ? 5.250 10.172 -30.405 1.00 92.94 502 TYR A N 1
ATOM 3844 C CA . TYR A 1 502 ? 4.913 9.644 -31.725 1.00 92.94 502 TYR A CA 1
ATOM 3845 C C . TYR A 1 502 ? 4.351 8.218 -31.662 1.00 92.94 502 TYR A C 1
ATOM 3847 O O . TYR A 1 502 ? 3.288 7.957 -32.203 1.00 92.94 502 TYR A O 1
ATOM 3855 N N . GLN A 1 503 ? 4.992 7.298 -30.936 1.00 92.19 503 GLN A N 1
ATOM 3856 C CA . GLN A 1 503 ? 4.536 5.906 -30.843 1.00 92.19 503 GLN A CA 1
ATOM 3857 C C . GLN A 1 503 ? 3.170 5.749 -30.153 1.00 92.19 503 GLN A C 1
ATOM 3859 O O . GLN A 1 503 ? 2.452 4.797 -30.445 1.00 92.19 503 GLN A O 1
ATOM 3864 N N . GLN A 1 504 ? 2.809 6.659 -29.241 1.00 89.75 504 GLN A N 1
ATOM 3865 C CA . GLN A 1 504 ? 1.510 6.642 -28.557 1.00 89.75 504 GLN A CA 1
ATOM 3866 C C . GLN A 1 504 ? 0.391 7.043 -29.524 1.00 89.75 504 GLN A C 1
ATOM 3868 O O . GLN A 1 504 ? -0.717 6.511 -29.444 1.00 89.75 504 GLN A O 1
ATOM 3873 N N . GLU A 1 505 ? 0.700 7.939 -30.466 1.00 90.00 505 GLU A N 1
ATOM 3874 C CA . GLU A 1 505 ? -0.231 8.425 -31.488 1.00 90.00 505 GLU A CA 1
ATOM 3875 C C . GLU A 1 505 ? -0.568 7.362 -32.539 1.00 90.00 505 GLU A C 1
ATOM 3877 O O . GLU A 1 505 ? -1.636 7.409 -33.143 1.00 90.00 505 GLU A O 1
ATOM 3882 N N . LEU A 1 506 ? 0.318 6.380 -32.739 1.00 90.19 506 LEU A N 1
ATOM 3883 C CA . LEU A 1 506 ? 0.163 5.346 -33.768 1.00 90.19 506 LEU A CA 1
ATOM 3884 C C . LEU A 1 506 ? -0.783 4.205 -33.385 1.00 90.19 506 LEU A C 1
ATOM 3886 O O . LEU A 1 506 ? -1.081 3.367 -34.235 1.00 90.19 506 LEU A O 1
ATOM 3890 N N . TYR A 1 507 ? -1.242 4.149 -32.132 1.00 87.69 507 TYR A N 1
ATOM 3891 C CA . TYR A 1 507 ? -2.113 3.079 -31.653 1.00 87.69 507 TYR A CA 1
ATOM 3892 C C . TYR A 1 507 ? -3.450 3.605 -31.107 1.00 87.69 507 TYR A C 1
ATOM 3894 O O . TYR A 1 507 ? -3.476 4.615 -30.386 1.00 87.69 507 TYR A O 1
ATOM 3902 N N . PRO A 1 508 ? -4.562 2.885 -31.371 1.00 82.88 508 PRO A N 1
ATOM 3903 C CA . PRO A 1 508 ? -5.861 3.204 -30.794 1.00 82.88 508 PRO A CA 1
ATOM 3904 C C . PRO A 1 508 ? -5.806 3.176 -29.270 1.00 82.88 508 PRO A C 1
ATOM 3906 O O . PRO A 1 508 ? -5.130 2.331 -28.675 1.00 82.88 508 PRO A O 1
ATOM 3909 N N . THR A 1 509 ? -6.589 4.044 -28.627 1.00 80.81 509 THR A N 1
ATOM 3910 C CA . THR A 1 509 ? -6.643 4.166 -27.161 1.00 80.81 509 THR A CA 1
ATOM 3911 C C . THR A 1 509 ? -6.892 2.822 -26.465 1.00 80.81 509 THR A C 1
ATOM 3913 O O . THR A 1 509 ? -6.308 2.563 -25.416 1.00 80.81 509 THR A O 1
ATOM 3916 N N . THR A 1 510 ? -7.678 1.927 -27.073 1.00 76.88 510 THR A N 1
ATOM 3917 C CA . THR A 1 510 ? -8.048 0.623 -26.497 1.00 76.88 510 THR A CA 1
ATOM 3918 C C . THR A 1 510 ? -6.895 -0.374 -26.378 1.00 76.88 510 THR A C 1
ATOM 3920 O O . THR A 1 510 ? -6.945 -1.253 -25.519 1.00 76.88 510 THR A O 1
ATOM 3923 N N . ILE A 1 511 ? -5.856 -0.255 -27.212 1.00 80.69 511 ILE A N 1
ATOM 3924 C CA . ILE A 1 511 ? -4.704 -1.174 -27.222 1.00 80.69 511 ILE A CA 1
ATOM 3925 C C . ILE A 1 511 ? -3.367 -0.473 -26.967 1.00 80.69 511 ILE A C 1
ATOM 3927 O O . ILE A 1 511 ? -2.350 -1.150 -26.821 1.00 80.69 511 ILE A O 1
ATOM 3931 N N . ARG A 1 512 ? -3.356 0.865 -26.895 1.00 85.25 512 ARG A N 1
ATOM 3932 C CA . ARG A 1 512 ? -2.152 1.705 -26.854 1.00 85.25 512 ARG A CA 1
ATOM 3933 C C . ARG A 1 512 ? -1.137 1.250 -25.814 1.00 85.25 512 ARG A C 1
ATOM 3935 O O . ARG A 1 512 ? 0.010 1.013 -26.166 1.00 85.25 512 ARG A O 1
ATOM 3942 N N . ALA A 1 513 ? -1.557 1.062 -24.563 1.00 82.56 513 ALA A N 1
ATOM 3943 C CA . ALA A 1 513 ? -0.646 0.661 -23.489 1.00 82.56 513 ALA A CA 1
ATOM 3944 C C . ALA A 1 513 ? 0.041 -0.685 -23.784 1.00 82.56 513 ALA A C 1
ATOM 3946 O O . ALA A 1 513 ? 1.258 -0.808 -23.647 1.00 82.56 513 ALA A O 1
ATOM 3947 N N . ARG A 1 514 ? -0.722 -1.676 -24.266 1.00 83.19 514 ARG A N 1
ATOM 3948 C CA . ARG A 1 514 ? -0.199 -2.998 -24.638 1.00 83.19 514 ARG A CA 1
ATOM 3949 C C . ARG A 1 514 ? 0.737 -2.914 -25.843 1.00 83.19 514 ARG A C 1
ATOM 3951 O O . ARG A 1 514 ? 1.817 -3.494 -25.815 1.00 83.19 514 ARG A O 1
ATOM 3958 N N . ALA A 1 515 ? 0.318 -2.216 -26.895 1.00 87.00 515 ALA A N 1
ATOM 3959 C CA . ALA A 1 515 ? 1.070 -2.120 -28.139 1.00 87.00 515 ALA A CA 1
ATOM 3960 C C . ALA A 1 515 ? 2.376 -1.336 -27.955 1.00 87.00 515 ALA A C 1
ATOM 3962 O O . ALA A 1 515 ? 3.426 -1.790 -28.409 1.00 87.00 515 ALA A O 1
ATOM 3963 N N . VAL A 1 516 ? 2.333 -0.217 -27.223 1.00 90.56 516 VAL A N 1
ATOM 3964 C CA . VAL A 1 516 ? 3.526 0.563 -26.870 1.00 90.56 516 VAL A CA 1
ATOM 3965 C C . VAL A 1 516 ? 4.455 -0.244 -25.970 1.00 90.56 516 VAL A C 1
ATOM 3967 O O . VAL A 1 516 ? 5.650 -0.290 -26.248 1.00 90.56 516 VAL A O 1
ATOM 3970 N N . GLY A 1 517 ? 3.923 -0.925 -24.948 1.00 88.81 517 GLY A N 1
ATOM 3971 C CA . GLY A 1 517 ? 4.716 -1.819 -24.103 1.00 88.81 517 GLY A CA 1
ATOM 3972 C C . GLY A 1 517 ? 5.456 -2.872 -24.928 1.00 88.81 517 GLY A C 1
ATOM 3973 O O . GLY A 1 517 ? 6.671 -2.997 -24.812 1.00 88.81 517 GLY A O 1
ATOM 3974 N N . PHE A 1 518 ? 4.749 -3.548 -25.840 1.00 90.94 518 PHE A N 1
ATOM 3975 C CA . PHE A 1 518 ? 5.324 -4.565 -26.720 1.00 90.94 518 PHE A CA 1
ATOM 3976 C C . PHE A 1 518 ? 6.453 -4.027 -27.610 1.00 90.94 518 PHE A C 1
ATOM 3978 O O . PHE A 1 518 ? 7.543 -4.598 -27.621 1.00 90.94 518 PHE A O 1
ATOM 3985 N N . VAL A 1 519 ? 6.230 -2.935 -28.354 1.00 93.19 519 VAL A N 1
ATOM 3986 C CA . VAL A 1 519 ? 7.270 -2.402 -29.257 1.00 93.19 519 VAL A CA 1
ATOM 3987 C C . VAL A 1 519 ? 8.446 -1.805 -28.488 1.00 93.19 519 VAL A C 1
ATOM 3989 O O . VAL A 1 519 ? 9.588 -1.963 -28.909 1.00 93.19 519 VAL A O 1
ATOM 3992 N N . TYR A 1 520 ? 8.196 -1.181 -27.335 1.00 93.88 520 TYR A N 1
ATOM 3993 C CA . TYR A 1 520 ? 9.248 -0.592 -26.513 1.00 93.88 520 TYR A CA 1
ATOM 3994 C C . TYR A 1 520 ? 10.146 -1.650 -25.858 1.00 93.88 520 TYR A C 1
ATOM 3996 O O . TYR A 1 520 ? 11.345 -1.409 -25.711 1.00 93.88 520 TYR A O 1
ATOM 4004 N N . SER A 1 521 ? 9.629 -2.841 -25.528 1.00 92.69 521 SER A N 1
ATOM 4005 C CA . SER A 1 521 ? 10.441 -3.953 -25.002 1.00 92.69 521 SER A CA 1
ATOM 4006 C C . SER A 1 521 ? 11.594 -4.349 -25.935 1.00 92.69 521 SER A C 1
ATOM 4008 O O . SER A 1 521 ? 12.655 -4.749 -25.454 1.00 92.69 521 SER A O 1
ATOM 4010 N N . TRP A 1 522 ? 11.453 -4.157 -27.251 1.00 95.00 522 TRP A N 1
ATOM 4011 C CA . TRP A 1 522 ? 12.537 -4.403 -28.211 1.00 95.00 522 TRP A CA 1
ATOM 4012 C C . TRP A 1 522 ? 13.718 -3.441 -28.055 1.00 95.00 522 TRP A C 1
ATOM 4014 O O . TRP A 1 522 ? 14.847 -3.823 -28.359 1.00 95.00 522 TRP A O 1
ATOM 4024 N N . SER A 1 523 ? 13.502 -2.233 -27.520 1.00 93.31 523 SER A N 1
ATOM 4025 C CA . SER A 1 523 ? 14.605 -1.316 -27.194 1.00 93.31 523 SER A CA 1
ATOM 4026 C C . SER A 1 523 ? 15.476 -1.883 -26.069 1.00 93.31 523 SER A C 1
ATOM 4028 O O . SER A 1 523 ? 16.701 -1.845 -26.140 1.00 93.31 523 SER A O 1
ATOM 4030 N N . ARG A 1 524 ? 14.854 -2.511 -25.061 1.00 89.69 524 ARG A N 1
ATOM 4031 C CA . ARG A 1 524 ? 15.562 -3.158 -23.948 1.00 89.69 524 ARG A CA 1
ATOM 4032 C C . ARG A 1 524 ? 16.337 -4.379 -24.420 1.00 89.69 524 ARG A C 1
ATOM 4034 O O . ARG A 1 524 ? 17.501 -4.518 -24.060 1.00 89.69 524 ARG A O 1
ATOM 4041 N N . LEU A 1 525 ? 15.728 -5.201 -25.278 1.00 87.25 525 LEU A N 1
ATOM 4042 C CA . LEU A 1 525 ? 16.413 -6.338 -25.889 1.00 87.25 525 LEU A CA 1
ATOM 4043 C C . LEU A 1 525 ? 17.616 -5.876 -26.727 1.00 87.25 525 LEU A C 1
ATOM 4045 O O . LEU A 1 525 ? 18.709 -6.412 -26.574 1.00 87.25 525 LEU A O 1
ATOM 4049 N N . SER A 1 526 ? 17.443 -4.844 -27.560 1.00 93.06 526 SER A N 1
ATOM 4050 C CA . SER A 1 526 ? 18.526 -4.286 -28.379 1.00 93.06 526 SER A CA 1
ATOM 4051 C C . SER A 1 526 ? 19.686 -3.754 -27.532 1.00 93.06 526 SER A C 1
ATOM 4053 O O . SER A 1 526 ? 20.837 -4.063 -27.828 1.00 93.06 526 SER A O 1
ATOM 4055 N N . ALA A 1 527 ? 19.404 -3.037 -26.437 1.00 86.94 527 ALA A N 1
ATOM 4056 C CA . ALA A 1 527 ? 20.430 -2.450 -25.569 1.00 86.94 527 ALA A CA 1
ATOM 4057 C C . ALA A 1 527 ? 21.381 -3.496 -24.955 1.00 86.94 527 ALA A C 1
ATOM 4059 O O . ALA A 1 527 ? 22.579 -3.234 -24.799 1.00 86.94 527 ALA A O 1
ATOM 4060 N N . VAL A 1 528 ? 20.857 -4.688 -24.635 1.00 85.81 528 VAL A N 1
ATOM 4061 C CA . VAL A 1 528 ? 21.653 -5.815 -24.123 1.00 85.81 528 VAL A CA 1
ATOM 4062 C C . VAL A 1 528 ? 22.687 -6.252 -25.162 1.00 85.81 528 VAL A C 1
ATOM 4064 O O . VAL A 1 528 ? 23.865 -6.383 -24.841 1.00 85.81 528 VAL A O 1
ATOM 4067 N N . PHE A 1 529 ? 22.278 -6.427 -26.421 1.00 88.88 529 PHE A N 1
ATOM 4068 C CA . PHE A 1 529 ? 23.167 -6.924 -27.476 1.00 88.88 529 PHE A CA 1
ATOM 4069 C C . PHE A 1 529 ? 24.057 -5.840 -28.091 1.00 88.88 529 PHE A C 1
ATOM 4071 O O . PHE A 1 529 ? 25.210 -6.111 -28.431 1.00 88.88 529 PHE A O 1
ATOM 4078 N N . SER A 1 530 ? 23.565 -4.604 -28.208 1.00 89.62 530 SER A N 1
ATOM 4079 C CA . SER A 1 530 ? 24.275 -3.512 -28.878 1.00 89.62 530 SER A CA 1
ATOM 4080 C C . SER A 1 530 ? 25.619 -3.208 -28.225 1.00 89.62 530 SER A C 1
ATOM 4082 O O . SER A 1 530 ? 26.580 -2.912 -28.927 1.00 89.62 530 SER A O 1
ATOM 4084 N N . SER A 1 531 ? 25.722 -3.333 -26.900 1.00 87.88 531 SER A N 1
ATOM 4085 C CA . SER A 1 531 ? 26.974 -3.099 -26.169 1.00 87.88 531 SER A CA 1
ATOM 4086 C C . SER A 1 531 ? 28.068 -4.102 -26.556 1.00 87.88 531 SER A C 1
ATOM 4088 O O . SER A 1 531 ? 29.220 -3.710 -26.736 1.00 87.88 531 SER A O 1
ATOM 4090 N N . PHE A 1 532 ? 27.719 -5.375 -26.775 1.00 92.81 532 PHE A N 1
ATOM 4091 C CA . PHE A 1 532 ? 28.672 -6.384 -27.254 1.00 92.81 532 PHE A CA 1
ATOM 4092 C C . PHE A 1 532 ? 29.113 -6.113 -28.694 1.00 92.81 532 PHE A C 1
ATOM 4094 O O . PHE A 1 532 ? 30.295 -6.242 -29.014 1.00 92.81 532 PHE A O 1
ATOM 4101 N N . VAL A 1 533 ? 28.182 -5.693 -29.555 1.00 94.19 533 VAL A N 1
ATOM 4102 C CA . VAL A 1 533 ? 28.496 -5.349 -30.949 1.00 94.19 533 VAL A CA 1
ATOM 4103 C C . VAL A 1 533 ? 29.393 -4.114 -31.012 1.00 94.19 533 VAL A C 1
ATOM 4105 O O . VAL A 1 533 ? 30.384 -4.132 -31.735 1.00 94.19 533 VAL A O 1
ATOM 4108 N N . VAL A 1 534 ? 29.119 -3.075 -30.218 1.00 93.44 534 VAL A N 1
ATOM 4109 C CA . VAL A 1 534 ? 29.972 -1.877 -30.127 1.00 93.44 534 VAL A CA 1
ATOM 4110 C C . VAL A 1 534 ? 31.371 -2.237 -29.628 1.00 93.44 534 VAL A C 1
ATOM 4112 O O . VAL A 1 534 ? 32.353 -1.808 -30.230 1.00 93.44 534 VAL A O 1
ATOM 4115 N N . ALA A 1 535 ? 31.488 -3.084 -28.601 1.00 92.88 535 ALA A N 1
ATOM 4116 C CA . ALA A 1 535 ? 32.781 -3.573 -28.123 1.00 92.88 535 ALA A CA 1
ATOM 4117 C C . ALA A 1 535 ? 33.561 -4.320 -29.221 1.00 92.88 535 ALA A C 1
ATOM 4119 O O . ALA A 1 535 ? 34.762 -4.104 -29.404 1.00 92.88 535 ALA A O 1
ATOM 4120 N N . PHE A 1 536 ? 32.875 -5.184 -29.976 1.00 95.81 536 PHE A N 1
ATOM 4121 C CA . PHE A 1 536 ? 33.456 -5.917 -31.098 1.00 95.81 536 PHE A CA 1
ATOM 4122 C C . PHE A 1 536 ? 33.901 -4.977 -32.229 1.00 95.81 536 PHE A C 1
ATOM 4124 O O . PHE A 1 536 ? 35.038 -5.085 -32.694 1.00 95.81 536 PHE A O 1
ATOM 4131 N N . MET A 1 537 ? 33.056 -4.017 -32.621 1.00 97.06 537 MET A N 1
ATOM 4132 C CA . MET A 1 537 ? 33.382 -2.993 -33.619 1.00 97.06 537 MET A CA 1
ATOM 4133 C C . MET A 1 537 ? 34.603 -2.175 -33.193 1.00 97.06 537 MET A C 1
ATOM 4135 O O . MET A 1 537 ? 35.524 -1.992 -33.984 1.00 97.06 537 MET A O 1
ATOM 4139 N N . LEU A 1 538 ? 34.658 -1.758 -31.926 1.00 95.00 538 LEU A N 1
ATOM 4140 C CA . LEU A 1 538 ? 35.779 -0.999 -31.378 1.00 95.00 538 LEU A CA 1
ATOM 4141 C C . LEU A 1 538 ? 37.086 -1.798 -31.403 1.00 95.00 538 LEU A C 1
ATOM 4143 O O . LEU A 1 538 ? 38.146 -1.237 -31.675 1.00 95.00 538 LEU A O 1
ATOM 4147 N N . LYS A 1 539 ? 37.022 -3.105 -31.123 1.00 93.88 539 LYS A N 1
ATOM 4148 C CA . LYS A 1 539 ? 38.192 -3.990 -31.129 1.00 93.88 539 LYS A CA 1
ATOM 4149 C C . LYS A 1 539 ? 38.743 -4.219 -32.537 1.00 93.88 539 LYS A C 1
ATOM 4151 O O . LYS A 1 539 ? 39.957 -4.191 -32.701 1.00 93.88 539 LYS A O 1
ATOM 4156 N N . GLN A 1 540 ? 37.875 -4.482 -33.514 1.00 96.31 540 GLN A N 1
ATOM 4157 C CA . GLN A 1 540 ? 38.291 -4.901 -34.860 1.00 96.31 540 GLN A CA 1
ATOM 4158 C C . GLN A 1 540 ? 38.497 -3.735 -35.828 1.00 96.31 540 GLN A C 1
ATOM 4160 O O . GLN A 1 540 ? 39.375 -3.786 -36.683 1.00 96.31 540 GLN A O 1
ATOM 4165 N N . PHE A 1 541 ? 37.689 -2.685 -35.695 1.00 95.44 541 PHE A N 1
ATOM 4166 C CA . PHE A 1 541 ? 37.597 -1.594 -36.668 1.00 95.44 541 PHE A CA 1
ATOM 4167 C C . PHE A 1 541 ? 37.832 -0.212 -36.036 1.00 95.44 541 PHE A C 1
ATOM 4169 O O . PHE A 1 541 ? 37.688 0.816 -36.700 1.00 95.44 541 PHE A O 1
ATOM 4176 N N . GLY A 1 542 ? 38.197 -0.173 -34.751 1.00 93.69 542 GLY A N 1
ATOM 4177 C CA . GLY A 1 542 ? 38.485 1.059 -34.029 1.00 93.69 542 GLY A CA 1
ATOM 4178 C C . GLY A 1 542 ? 37.267 1.969 -33.861 1.00 93.69 542 GLY A C 1
ATOM 4179 O O . GLY A 1 542 ? 36.113 1.576 -34.038 1.00 93.69 542 GLY A O 1
ATOM 4180 N N . VAL A 1 543 ? 37.536 3.222 -33.497 1.00 93.94 543 VAL A N 1
ATOM 4181 C CA . VAL A 1 543 ? 36.494 4.218 -33.195 1.00 93.94 543 VAL A CA 1
ATOM 4182 C C . VAL A 1 543 ? 35.682 4.568 -34.443 1.00 93.94 543 VAL A C 1
ATOM 4184 O O . VAL A 1 543 ? 34.458 4.650 -34.372 1.00 93.94 543 VAL A O 1
ATOM 4187 N N . THR A 1 544 ? 36.327 4.677 -35.607 1.00 94.81 544 THR A N 1
ATOM 4188 C CA . THR A 1 544 ? 35.635 4.881 -36.887 1.00 94.81 544 THR A CA 1
ATOM 4189 C C . THR A 1 544 ? 34.653 3.748 -37.187 1.00 94.81 544 THR A C 1
ATOM 4191 O O . THR A 1 544 ? 33.520 4.023 -37.571 1.00 94.81 544 THR A O 1
ATOM 4194 N N . GLY A 1 545 ? 35.028 2.487 -36.943 1.00 95.62 545 GLY A N 1
ATOM 4195 C CA . GLY A 1 545 ? 34.130 1.345 -37.126 1.00 95.62 545 GLY A CA 1
ATOM 4196 C C . GLY A 1 545 ? 32.874 1.407 -36.254 1.00 95.62 545 GLY A C 1
ATOM 4197 O O . GLY A 1 545 ? 31.776 1.128 -36.736 1.00 95.62 545 GLY A O 1
ATOM 4198 N N . VAL A 1 546 ? 33.007 1.850 -34.998 1.00 96.12 546 VAL A N 1
ATOM 4199 C CA . VAL A 1 546 ? 31.856 2.073 -34.104 1.00 96.12 546 VAL A CA 1
ATOM 4200 C C . VAL A 1 546 ? 30.907 3.125 -34.678 1.00 96.12 546 VAL A C 1
ATOM 4202 O O . VAL A 1 546 ? 29.699 2.897 -34.728 1.00 96.12 546 VAL A O 1
ATOM 4205 N N . PHE A 1 547 ? 31.429 4.256 -35.155 1.00 96.19 547 PHE A N 1
ATOM 4206 C CA . PHE A 1 547 ? 30.590 5.323 -35.704 1.00 96.19 547 PHE A CA 1
ATOM 4207 C C . PHE A 1 547 ? 29.977 4.980 -37.066 1.00 96.19 547 PHE A C 1
ATOM 4209 O O . PHE A 1 547 ? 28.854 5.400 -37.326 1.00 96.19 547 PHE A O 1
ATOM 4216 N N . VAL A 1 548 ? 30.636 4.169 -37.901 1.00 97.44 548 VAL A N 1
ATOM 4217 C CA . VAL A 1 548 ? 30.033 3.621 -39.131 1.00 97.44 548 VAL A CA 1
ATOM 4218 C C . VAL A 1 548 ? 28.867 2.687 -38.795 1.00 97.44 548 VAL A C 1
ATOM 4220 O O . VAL A 1 548 ? 27.806 2.782 -39.411 1.00 97.44 548 VAL A O 1
ATOM 4223 N N . PHE A 1 549 ? 29.020 1.830 -37.782 1.00 96.94 549 PHE A N 1
ATOM 4224 C CA . PHE A 1 549 ? 27.939 0.968 -37.302 1.00 96.94 549 PHE A CA 1
ATOM 4225 C C . PHE A 1 549 ? 26.752 1.779 -36.752 1.00 96.94 549 PHE A C 1
ATOM 4227 O O . PHE A 1 549 ? 25.607 1.546 -37.148 1.00 96.94 549 PHE A O 1
ATOM 4234 N N . ILE A 1 550 ? 27.019 2.774 -35.899 1.00 96.25 550 ILE A N 1
ATOM 4235 C CA . ILE A 1 550 ? 25.992 3.684 -35.367 1.00 96.25 550 ILE A CA 1
ATOM 4236 C C . ILE A 1 550 ? 25.295 4.450 -36.501 1.00 96.25 550 ILE A C 1
ATOM 4238 O O . ILE A 1 550 ? 24.067 4.541 -36.515 1.00 96.25 550 ILE A O 1
ATOM 4242 N N . ALA A 1 551 ? 26.052 4.960 -37.476 1.00 97.62 551 ALA A N 1
ATOM 4243 C CA . ALA A 1 551 ? 25.501 5.657 -38.633 1.00 97.62 551 ALA A CA 1
ATOM 4244 C C . ALA A 1 551 ? 24.582 4.748 -39.465 1.00 97.62 551 ALA A C 1
ATOM 4246 O O . ALA A 1 551 ? 23.494 5.171 -39.851 1.00 97.62 551 ALA A O 1
ATOM 4247 N N . GLY A 1 552 ? 24.971 3.487 -39.678 1.00 97.75 552 GLY A N 1
ATOM 4248 C CA . GLY A 1 552 ? 24.129 2.484 -40.334 1.00 97.75 552 GLY A CA 1
ATOM 4249 C C . GLY A 1 552 ? 22.815 2.237 -39.586 1.00 97.75 552 GLY A C 1
ATOM 4250 O O . GLY A 1 552 ? 21.748 2.219 -40.199 1.00 97.75 552 GLY A O 1
ATOM 4251 N N . ALA A 1 553 ? 22.860 2.133 -38.254 1.00 97.44 553 ALA A N 1
ATOM 4252 C CA . ALA A 1 553 ? 21.654 2.005 -37.436 1.00 97.44 553 ALA A CA 1
ATOM 4253 C C . ALA A 1 553 ? 20.744 3.245 -37.549 1.00 97.44 553 ALA A C 1
ATOM 4255 O O . ALA A 1 553 ? 19.534 3.119 -37.734 1.00 97.44 553 ALA A O 1
ATOM 4256 N N . MET A 1 554 ? 21.307 4.455 -37.510 1.00 98.00 554 MET A N 1
ATOM 4257 C CA . MET A 1 554 ? 20.529 5.688 -37.685 1.00 98.00 554 MET A CA 1
ATOM 4258 C C . MET A 1 554 ? 19.954 5.834 -39.099 1.00 98.00 554 MET A C 1
ATOM 4260 O O . MET A 1 554 ? 18.843 6.338 -39.254 1.00 98.00 554 MET A O 1
ATOM 4264 N N . ALA A 1 555 ? 20.639 5.335 -40.129 1.00 98.19 555 ALA A N 1
ATOM 4265 C CA . ALA A 1 555 ? 20.089 5.286 -41.481 1.00 98.19 555 ALA A CA 1
ATOM 4266 C C . ALA A 1 555 ? 18.854 4.371 -41.551 1.00 98.19 555 ALA A C 1
ATOM 4268 O O . ALA A 1 555 ? 17.852 4.730 -42.166 1.00 98.19 555 ALA A O 1
ATOM 4269 N N . LEU A 1 556 ? 18.872 3.232 -40.851 1.00 97.88 556 LEU A N 1
ATOM 4270 C CA . LEU A 1 556 ? 17.706 2.348 -40.749 1.00 97.88 556 LEU A CA 1
ATOM 4271 C C . LEU A 1 556 ? 16.552 2.988 -39.965 1.00 97.88 556 LEU A C 1
ATOM 4273 O O . LEU A 1 556 ? 15.395 2.801 -40.335 1.00 97.88 556 LEU A O 1
ATOM 4277 N N . VAL A 1 557 ? 16.844 3.808 -38.949 1.00 97.62 557 VAL A N 1
ATOM 4278 C CA . VAL A 1 557 ? 15.833 4.650 -38.281 1.00 97.62 557 VAL A CA 1
ATOM 4279 C C . VAL A 1 557 ? 15.193 5.634 -39.263 1.00 97.62 557 VAL A C 1
ATOM 4281 O O . VAL A 1 557 ? 13.965 5.751 -39.294 1.00 97.62 557 VAL A O 1
ATOM 4284 N N . ILE A 1 558 ? 16.003 6.310 -40.086 1.00 97.94 558 ILE A N 1
ATOM 4285 C CA . ILE A 1 558 ? 15.518 7.232 -41.122 1.00 97.94 558 ILE A CA 1
ATOM 4286 C C . ILE A 1 558 ? 14.616 6.500 -42.113 1.00 97.94 558 ILE A C 1
ATOM 4288 O O . ILE A 1 558 ? 13.543 7.005 -42.432 1.00 97.94 558 ILE A O 1
ATOM 4292 N N . VAL A 1 559 ? 15.009 5.312 -42.575 1.00 97.19 559 VAL A N 1
ATOM 4293 C CA . VAL A 1 559 ? 14.200 4.519 -43.510 1.00 97.19 559 VAL A CA 1
ATOM 4294 C C . VAL A 1 559 ? 12.888 4.082 -42.857 1.00 97.19 559 VAL A C 1
ATOM 4296 O O . VAL A 1 559 ? 11.826 4.319 -43.428 1.00 97.19 559 VAL A O 1
ATOM 4299 N N . ALA A 1 560 ? 12.929 3.522 -41.645 1.00 96.38 560 ALA A N 1
ATOM 4300 C CA . ALA A 1 560 ? 11.735 3.037 -40.956 1.00 96.38 560 ALA A CA 1
ATOM 4301 C C . ALA A 1 560 ? 10.704 4.157 -40.737 1.00 96.38 560 ALA A C 1
ATOM 4303 O O . ALA A 1 560 ? 9.563 4.054 -41.181 1.00 96.38 560 ALA A O 1
ATOM 4304 N N . ILE A 1 561 ? 11.104 5.265 -40.109 1.00 96.69 561 ILE A N 1
ATOM 4305 C CA . ILE A 1 561 ? 10.184 6.366 -39.780 1.00 96.69 561 ILE A CA 1
ATOM 4306 C C . ILE A 1 561 ? 9.885 7.245 -41.001 1.00 96.69 561 ILE A C 1
ATOM 4308 O O . ILE A 1 561 ? 8.763 7.724 -41.181 1.00 96.69 561 ILE A O 1
ATOM 4312 N N . GLY A 1 562 ? 10.874 7.464 -41.864 1.00 95.12 562 GLY A N 1
ATOM 4313 C CA . GLY A 1 562 ? 10.742 8.292 -43.058 1.00 95.12 562 GLY A CA 1
ATOM 4314 C C . GLY A 1 562 ? 9.801 7.680 -44.089 1.00 95.12 562 GLY A C 1
ATOM 4315 O O . GLY A 1 562 ? 8.914 8.385 -44.575 1.00 95.12 562 GLY A O 1
ATOM 4316 N N . VAL A 1 563 ? 9.945 6.381 -44.369 1.00 93.50 563 VAL A N 1
ATOM 4317 C CA . VAL A 1 563 ? 9.157 5.678 -45.392 1.00 93.50 563 VAL A CA 1
ATOM 4318 C C . VAL A 1 563 ? 7.829 5.178 -44.829 1.00 93.50 563 VAL A C 1
ATOM 4320 O O . VAL A 1 563 ? 6.785 5.473 -45.404 1.00 93.50 563 VAL A O 1
ATOM 4323 N N . MET A 1 564 ? 7.845 4.469 -43.696 1.00 91.38 564 MET A N 1
ATOM 4324 C CA . MET A 1 564 ? 6.652 3.785 -43.171 1.00 91.38 564 MET A CA 1
ATOM 4325 C C . MET A 1 564 ? 5.870 4.626 -42.149 1.00 91.38 564 MET A C 1
ATOM 4327 O O . MET A 1 564 ? 4.717 4.326 -41.841 1.00 91.38 564 MET A O 1
ATOM 4331 N N . GLY A 1 565 ? 6.475 5.679 -41.590 1.00 91.88 565 GLY A N 1
ATOM 4332 C CA . GLY A 1 565 ? 5.856 6.477 -40.531 1.00 91.88 565 GLY A CA 1
ATOM 4333 C C . GLY A 1 565 ? 4.767 7.410 -41.058 1.00 91.88 565 GLY A C 1
ATOM 4334 O O . GLY A 1 565 ? 5.045 8.209 -41.959 1.00 91.88 565 GLY A O 1
ATOM 4335 N N . PRO A 1 566 ? 3.539 7.398 -40.508 1.00 92.69 566 PRO A N 1
ATOM 4336 C CA . PRO A 1 566 ? 2.519 8.354 -40.910 1.00 92.69 566 PRO A CA 1
ATOM 4337 C C . PRO A 1 566 ? 2.806 9.741 -40.318 1.00 92.69 566 PRO A C 1
ATOM 4339 O O . PRO A 1 566 ? 3.536 9.896 -39.337 1.00 92.69 566 PRO A O 1
ATOM 4342 N N . ARG A 1 567 ? 2.212 10.770 -40.924 1.00 92.81 567 ARG A N 1
ATOM 4343 C CA . ARG A 1 567 ? 2.135 12.117 -40.339 1.00 92.81 567 ARG A CA 1
ATOM 4344 C C . ARG A 1 567 ? 1.060 12.154 -39.262 1.00 92.81 567 ARG A C 1
ATOM 4346 O O . ARG A 1 567 ? -0.014 11.590 -39.492 1.00 92.81 567 ARG A O 1
ATOM 4353 N N . THR A 1 568 ? 1.340 12.832 -38.154 1.00 91.62 568 THR A N 1
ATOM 4354 C CA . THR A 1 568 ? 0.462 12.868 -36.973 1.00 91.62 568 THR A CA 1
ATOM 4355 C C . THR A 1 568 ? 0.081 14.282 -36.542 1.00 91.62 568 THR A C 1
ATOM 4357 O O . THR A 1 568 ? -0.892 14.441 -35.808 1.00 91.62 568 THR A O 1
ATOM 4360 N N . LEU A 1 569 ? 0.774 15.321 -37.024 1.00 90.50 569 LEU A N 1
ATOM 4361 C CA . LEU A 1 569 ? 0.475 16.701 -36.646 1.00 90.50 569 LEU A CA 1
ATOM 4362 C C . LEU A 1 569 ? -0.928 17.115 -37.117 1.00 90.50 569 LEU A C 1
ATOM 4364 O O . LEU A 1 569 ? -1.290 16.928 -38.278 1.00 90.50 569 LEU A O 1
ATOM 4368 N N . GLY A 1 570 ? -1.717 17.688 -36.203 1.00 84.25 570 GLY A N 1
ATOM 4369 C CA . GLY A 1 570 ? -3.059 18.200 -36.500 1.00 84.25 570 GLY A CA 1
ATOM 4370 C C . GLY A 1 570 ? -4.094 17.129 -36.863 1.00 84.25 570 GLY A C 1
ATOM 4371 O O . GLY A 1 570 ? -5.153 17.470 -37.387 1.00 84.25 570 GLY A O 1
ATOM 4372 N N . LYS A 1 571 ? -3.808 15.846 -36.610 1.00 85.75 571 LYS A N 1
ATOM 4373 C CA . LYS A 1 571 ? -4.722 14.731 -36.884 1.00 85.75 571 LYS A CA 1
ATOM 4374 C C . LYS A 1 571 ? -5.287 14.142 -35.599 1.00 85.75 571 LYS A C 1
ATOM 4376 O O . LYS A 1 571 ? -4.597 14.073 -34.585 1.00 85.75 571 LYS A O 1
ATOM 4381 N N . SER A 1 572 ? -6.534 13.672 -35.656 1.00 82.88 572 SER A N 1
ATOM 4382 C CA . SER A 1 572 ? -7.106 12.895 -34.555 1.00 82.88 572 SER A CA 1
ATOM 4383 C C . SER A 1 572 ? -6.437 11.527 -34.469 1.00 82.88 572 SER A C 1
ATOM 4385 O O . SER A 1 572 ? -6.057 10.941 -35.487 1.00 82.88 572 SER A O 1
ATOM 4387 N N . LEU A 1 573 ? -6.328 10.999 -33.253 1.00 75.81 573 LEU A N 1
ATOM 4388 C CA . LEU A 1 573 ? -5.732 9.688 -32.988 1.00 75.81 573 LEU A CA 1
ATOM 4389 C C . LEU A 1 573 ? -6.479 8.575 -33.728 1.00 75.81 573 LEU A C 1
ATOM 4391 O O . LEU A 1 573 ? -5.868 7.667 -34.287 1.00 75.81 573 LEU A O 1
ATOM 4395 N N . GLU A 1 574 ? -7.800 8.684 -33.801 1.00 72.94 574 GLU A N 1
ATOM 4396 C CA . GLU A 1 574 ? -8.674 7.767 -34.524 1.00 72.94 574 GLU A CA 1
ATOM 4397 C C . GLU A 1 574 ? -8.327 7.750 -36.020 1.00 72.94 574 GLU A C 1
ATOM 4399 O O . GLU A 1 574 ? -8.204 6.682 -36.601 1.00 72.94 574 GLU A O 1
ATOM 4404 N N . SER A 1 575 ? -8.037 8.904 -36.633 1.00 78.31 575 SER A N 1
ATOM 4405 C CA . SER A 1 575 ? -7.669 8.970 -38.059 1.00 78.31 575 SER A CA 1
ATOM 4406 C C . SER A 1 575 ? -6.278 8.407 -38.388 1.00 78.31 575 SER A C 1
ATOM 4408 O O . SER A 1 575 ? -5.9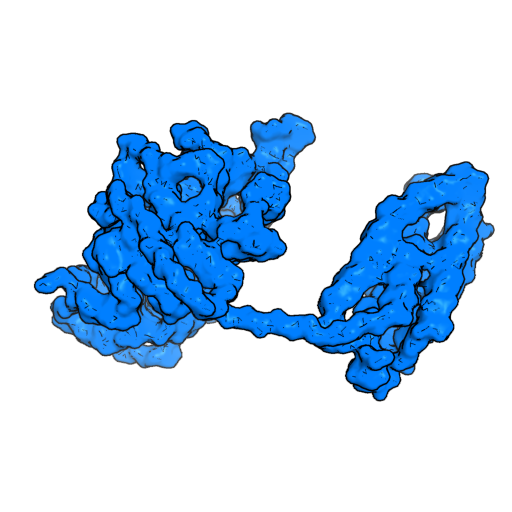96 8.107 -39.547 1.00 78.31 575 SER A O 1
ATOM 4410 N N . ILE A 1 576 ? -5.395 8.289 -37.390 1.00 80.12 576 ILE A N 1
ATOM 4411 C CA . ILE A 1 576 ? -4.020 7.783 -37.545 1.00 80.12 576 ILE A CA 1
ATOM 4412 C C . ILE A 1 576 ? -3.964 6.262 -37.344 1.00 80.12 576 ILE A C 1
ATOM 4414 O O . ILE A 1 576 ? -3.103 5.593 -37.917 1.00 80.12 576 ILE A O 1
ATOM 4418 N N . SER A 1 577 ? -4.851 5.735 -36.502 1.00 65.62 577 SER A N 1
ATOM 4419 C CA . SER A 1 577 ? -4.735 4.408 -35.891 1.00 65.62 577 SER A CA 1
ATOM 4420 C C . SER A 1 577 ? -5.427 3.268 -36.656 1.00 65.62 577 SER A C 1
ATOM 4422 O O . SER A 1 577 ? -5.587 2.177 -36.101 1.00 65.62 577 SER A O 1
ATOM 4424 N N . HIS A 1 578 ? -5.790 3.512 -37.920 1.00 59.84 578 HIS A N 1
ATOM 4425 C CA . HIS A 1 578 ? -6.374 2.540 -38.851 1.00 59.84 578 HIS A CA 1
ATOM 4426 C C . HIS A 1 578 ? -5.343 1.875 -39.764 1.00 59.84 578 HIS A C 1
ATOM 4428 O O . HIS A 1 578 ? -4.381 2.560 -40.193 1.00 59.84 578 HIS A O 1
#

Secondary structure (DSSP, 8-state):
-PEE---SEEEE-BSSHHHHHHHHTTPPP-S--GGGBPPS-BHHHHS-GGGTT--SGGGGG-TTTT--BTTB----TTHHHHTTEEEEE--SSBSBS---THHHHHHHHHT--EEE-S-B-HHHHHHHHHHT-EEE--THHHHHHHTT--EEHHHHHTTS-HHHHHHHHTTSHHHHHHHHTTS-EEPP-----S---HHHHHHHHHEEEBTTB-----TT-EEEEE-SEEEEEHHHHHHHHHHHHHHH-SS---TTGGGEEEE--SSTTGGG-HHHHHTT-HHHHHHHHHHHHHHHHHHT-EEE-BHHHH-TT-SS-BS--HHHHHHHHT--TT-EEEESSTTGGGGGGGT-EEEE--HHHHHHHHHHSEEEEEPPP-----------HHHHHHHHHHHHHHHHHHHHHHTTHHHHHHHTT--HHHHHHHHHHHHTTTTHHHHHHHHHTTTS-HHHHHHHHHHHHHHHHHHHTT---HHHHHHHHHHHHHHHHHHHHHHHHHHHHTS-TTTHHHHHHHHHHHHHHHHHHHHHHHHHHHHHHHHHHHHHHHHHHHHHHHHIIIIIPPP-TT--HHHH--

Nearest PDB structures (foldseek):
  6euq-assembly1_A  TM=7.580E-01  e=2.061E-03  Escherichia coli K-12
  6e9n-assembly2_B  TM=7.648E-01  e=2.575E-03  Escherichia coli
  8tth-assembly1_A  TM=7.470E-01  e=7.839E-03  Staphylococcus aureus
  7yr5-assembly1_A  TM=7.612E-01  e=2.183E-02  Homo sapiens
  7ckr-assembly1_A  TM=7.257E-01  e=1.910E-02  Homo sapiens

Sequence (578 aa):
MATLDLSGRILFLCTDADKIEQQLAGTDLVDVSADALRDDVSTDEITPMSVLTRFDERLGRVPYLGLRVGDRNPIGMDAVRAGGFCVTVAGNRYGKGSSREHSPLAEYRAGIRLVIAESFERIYRQNADNLGLFTSTDFGLIARIRRGEPIEIDELVASRDSLAAEILRSGGLLRYGARTMRQIRFAAQTPDRVPRTLVQKILERHALQTGGIGETLAPGAGAFVRADWRFIHEYYTGMATHMLHAAFGQPLELHERATIIAFEDHLSYAHKSELHVRNGLLPDVRELSAAHRAFAREYGVKNHGYLSETDAAFSEGSEGISHAMMAERYALPGQLIVGTDSHTPHSGALGCVAFGVGTTDVANALVTGAVRMTVPQSLRVNFNGAIAAERTIMLVVFHIFQTVGFYGFANWVPTLLVKQGITVTSSLLYTTVIGLAAPLGPLLGYWIADRFERKHVIVFMAAVNIVSGLLFSQVASALAIVTLGVLLTLAGNIISFTYHMYQQELYPTTIRARAVGFVYSWSRLSAVFSSFVVAFMLKQFGVTGVFVFIAGAMALVIVAIGVMGPRTLGKSLESISH

Foldseek 3Di:
DDFDDQLFAEQAAFLDLVVNLCLLVQDHDDDDDQNRFDAPAELCQQANPLRLLDQDLLLLQGGRQNPDRPNDSSDHGLSLLSSRGQEYEGEYEHHDDFLELSRLVNCVSSNHQEYEYCDYDPSNCQSCLQQLRFYDPDPVVVVCSVVVHTHDLCNRCVPDAPVSSVQNVLNHDLSLCVPWLPDKDQADDDPDPDDDDLLRLLQNRFWIDIPNARNDLPFQHKTKGFAQAEEEELSQLLNLVNVCCVRPNPDADFDPLARYEYEHAPCQCVVVDPVCVVVVVVVSSVVSVVSSVCSCVVNVHHYFAWCVVVPVVDDTGTNDDPLVCCCVPPQAASGEYEYQGQCQCSSCVRNYNTGYHYSSQSSSCRRRSIGMDRNHDDDDDDLDDDQPVLLLVLLLLLLLLLLLLQCLCLVCQLVQCVLVVDDSVLSVVLSVLLVVLQVVLLVVLVVCQQVDFLLVLLLVLLVLSLVLLLVLNVDDDSVSVSVSSNSSSSSSNSNVNSVVVQLLLQADPSCSVVSCVVSNVSNVVSNVVSVVVSVVLCVPPNSNSSSVSSNVSSVSSNCSSVPSNDTRHPDDSVVNHD

pLDDT: mean 91.6, std 7.18, range [57.22, 98.62]